Protein AF-0000000080771256 (afdb_homodimer)

Solvent-accessible surface area (backbone atoms only — not comparable to full-atom values): 21136 Å² total; per-residue (Å²): 134,49,62,46,34,50,66,91,40,78,40,60,48,43,39,36,41,32,33,48,65,22,15,65,62,26,20,52,73,72,71,45,79,82,66,96,58,87,42,50,40,61,33,51,50,56,6,55,29,49,67,88,51,63,39,52,75,60,88,91,49,95,39,37,25,50,29,58,20,55,29,39,30,28,55,49,47,44,63,61,40,51,48,94,56,26,68,79,22,43,43,22,39,33,38,29,33,56,30,31,26,46,62,54,33,53,53,19,29,74,69,30,36,48,43,29,75,17,39,18,29,45,40,18,35,30,43,33,63,18,42,53,35,88,79,50,91,54,73,51,70,40,38,34,38,34,23,52,71,82,38,83,46,32,64,38,52,44,64,56,36,75,60,43,70,31,49,47,47,15,51,45,11,55,49,26,42,42,45,54,31,21,33,37,39,58,25,33,44,42,55,63,44,77,64,51,71,71,41,39,39,41,36,34,30,65,99,73,46,62,40,54,42,40,28,85,134,48,62,45,33,50,66,93,40,78,39,60,49,44,39,35,41,34,34,49,66,23,16,66,62,25,20,52,73,74,70,46,78,83,64,95,56,89,42,49,40,62,33,49,50,55,6,56,30,50,66,90,50,61,38,52,73,59,89,90,50,94,39,38,24,50,27,58,22,55,29,40,32,28,56,47,49,44,64,60,40,52,48,93,56,27,66,78,22,43,43,21,39,32,40,28,32,54,30,31,27,47,62,53,33,51,52,19,28,75,68,30,35,47,43,29,76,18,39,20,30,44,40,18,35,29,43,34,62,18,41,52,35,87,79,48,92,53,72,51,70,40,37,34,39,35,22,52,70,82,38,83,45,32,64,37,52,44,66,57,36,75,59,43,70,33,47,47,47,16,52,44,11,55,50,26,42,43,44,54,29,21,34,35,40,56,24,30,45,41,57,64,44,73,63,51,73,71,40,38,38,42,36,34,31,66,97,75,45,66,39,53,40,41,28,86

Secondary structure (DSSP, 8-state):
--EEEETTEEEE---EEEEES-BHHHHHHTTPPPPSS-EEEEE-GGGEE-TTS-B---TT-S-EEE-EEEEEEESS-BSS--HHHHGGGEEEEEEEEE-EEHHHHHHHHHHT--SHHHH-STT-EEEPPBEEGGG-S-GGG-EEEEEETTEEEEEEEGGGBSS-HHHHHHHHHHHT-B-TT-EEE----S--EE--TT-EEEEEETTTEEEEEEB-/--EEEETTEEEE---EEEEES-BHHHHHHTTPPPPSS-EEEEE-GGGEE-TTS-B---TT-S-EEE-EEEEEEESS-BSS--HHHHGGGEEEEEEEEE-EEHHHHHHHHHHT--SHHHH-STT-EEEPPBEEGGG-S-GGG-EEEEEETTEEEEEEEGGGBSS-HHHHHHHHHHHT-B-TT-EEE----S--EE--TT-EEEEEETTTEEEEEEB-

Organism: Chromobacterium violaceum (strain ATCC 12472 / DSM 30191 / JCM 1249 / CCUG 213 / NBRC 12614 / NCIMB 9131 / NCTC 9757 / MK) (NCBI:txid243365)

Structure (mmCIF, N/CA/C/O backbone):
data_AF-0000000080771256-model_v1
#
loop_
_entity.id
_entity.type
_entity.pdbx_description
1 polymer 'Probable isomerase'
#
loop_
_atom_site.group_PDB
_atom_site.id
_atom_site.type_symbol
_atom_site.label_atom_id
_atom_site.label_alt_id
_atom_site.label_comp_id
_atom_site.label_asym_id
_atom_site.label_entity_id
_atom_site.label_seq_id
_atom_site.pdbx_PDB_ins_code
_atom_site.Cartn_x
_atom_site.Cartn_y
_atom_site.Cartn_z
_atom_site.occupancy
_atom_site.B_iso_or_equiv
_atom_site.auth_seq_id
_atom_site.auth_comp_id
_atom_site.auth_asym_id
_atom_site.auth_atom_id
_atom_site.pdbx_PDB_model_num
ATOM 1 N N . MET A 1 1 ? -3.262 -8.406 14.297 1 70.94 1 MET A N 1
ATOM 2 C CA . MET A 1 1 ? -2.117 -8.297 13.398 1 70.94 1 MET A CA 1
ATOM 3 C C . MET A 1 1 ? -2.18 -9.352 12.305 1 70.94 1 MET A C 1
ATOM 5 O O . MET A 1 1 ? -2.533 -10.508 12.57 1 70.94 1 MET A O 1
ATOM 9 N N . SER A 1 2 ? -1.916 -8.875 11.047 1 90 2 SER A N 1
ATOM 10 C CA . SER A 1 2 ? -2.037 -9.789 9.914 1 90 2 SER A CA 1
ATOM 11 C C . SER A 1 2 ? -0.807 -10.68 9.781 1 90 2 SER A C 1
ATOM 13 O O . SER A 1 2 ? 0.325 -10.203 9.898 1 90 2 SER A O 1
ATOM 15 N N . SER A 1 3 ? -1.001 -12.039 9.695 1 96.94 3 SER A N 1
ATOM 16 C CA . SER A 1 3 ? 0.098 -13 9.633 1 96.94 3 SER A CA 1
ATOM 17 C C . SER A 1 3 ? -0.161 -14.07 8.578 1 96.94 3 SER A C 1
ATOM 19 O O . SER A 1 3 ? -1.291 -14.227 8.117 1 96.94 3 SER A O 1
ATOM 21 N N . VAL A 1 4 ? 0.867 -14.734 8.219 1 98.06 4 VAL A N 1
ATOM 22 C CA . VAL A 1 4 ? 0.814 -15.93 7.379 1 98.06 4 VAL A CA 1
ATOM 23 C C . VAL A 1 4 ? 1.522 -17.078 8.078 1 98.06 4 VAL A C 1
ATOM 25 O O . VAL A 1 4 ? 2.279 -16.875 9.031 1 98.06 4 VAL A O 1
ATOM 28 N N . LYS A 1 5 ? 1.229 -18.281 7.586 1 98 5 LYS A N 1
ATOM 29 C CA . LYS A 1 5 ? 1.868 -19.453 8.172 1 98 5 LYS A CA 1
ATOM 30 C C . LYS A 1 5 ? 3.016 -19.953 7.297 1 98 5 LYS A C 1
ATOM 32 O O . LYS A 1 5 ? 2.824 -20.234 6.113 1 98 5 LYS A O 1
ATOM 37 N N . LEU A 1 6 ? 4.156 -20.016 7.809 1 98.19 6 LEU A N 1
ATOM 38 C CA . LEU A 1 6 ? 5.289 -20.75 7.254 1 98.19 6 LEU A CA 1
ATOM 39 C C . LEU A 1 6 ? 5.469 -22.078 7.965 1 98.19 6 LEU A C 1
ATOM 41 O O . LEU A 1 6 ? 6.027 -22.141 9.062 1 98.19 6 LEU A O 1
ATOM 45 N N . GLY A 1 7 ? 5.047 -23.109 7.297 1 94.88 7 GLY A N 1
ATOM 46 C CA . GLY A 1 7 ? 4.879 -24.328 8.062 1 94.88 7 GLY A CA 1
ATOM 47 C C . GLY A 1 7 ? 3.941 -24.172 9.242 1 94.88 7 GLY A C 1
ATOM 48 O O . GLY A 1 7 ? 2.781 -23.797 9.078 1 94.88 7 GLY A O 1
ATOM 49 N N . LEU A 1 8 ? 4.477 -24.359 10.414 1 93 8 LEU A N 1
ATOM 50 C CA . LEU A 1 8 ? 3.65 -24.281 11.609 1 93 8 LEU A CA 1
ATOM 51 C C . LEU A 1 8 ? 3.832 -22.938 12.312 1 93 8 LEU A C 1
ATOM 53 O O . LEU A 1 8 ? 3.182 -22.656 13.32 1 93 8 LEU A O 1
ATOM 57 N N . HIS A 1 9 ? 4.625 -22.078 11.703 1 96.44 9 HIS A N 1
ATOM 58 C CA . HIS A 1 9 ? 4.969 -20.812 12.367 1 96.44 9 HIS A CA 1
ATOM 59 C C . HIS A 1 9 ? 4.184 -19.656 11.781 1 96.44 9 HIS A C 1
ATOM 61 O O . HIS A 1 9 ? 4.125 -19.484 10.562 1 96.44 9 HIS A O 1
ATOM 67 N N . ALA A 1 10 ? 3.58 -18.938 12.656 1 97.44 10 ALA A N 1
ATOM 68 C CA . ALA A 1 10 ? 2.922 -17.703 12.234 1 97.44 10 ALA A CA 1
ATOM 69 C C . ALA A 1 10 ? 3.936 -16.578 12.055 1 97.44 10 ALA A C 1
ATOM 71 O O . ALA A 1 10 ? 4.746 -16.312 12.945 1 97.44 10 ALA A O 1
ATOM 72 N N . ILE A 1 11 ? 3.947 -15.984 10.898 1 97.75 11 ILE A N 1
ATOM 73 C CA . ILE A 1 11 ? 4.848 -14.875 10.594 1 97.75 11 ILE A CA 1
ATOM 74 C C . ILE A 1 11 ? 4.039 -13.594 10.391 1 97.75 11 ILE A C 1
ATOM 76 O O . ILE A 1 11 ? 3.139 -13.547 9.547 1 97.75 11 ILE A O 1
ATOM 80 N N . ARG A 1 12 ? 4.387 -12.57 11.148 1 96.56 12 ARG A N 1
ATOM 81 C CA . ARG A 1 12 ? 3.73 -11.281 10.953 1 96.56 12 ARG A CA 1
ATOM 82 C C . ARG A 1 12 ? 4.121 -10.664 9.609 1 96.56 12 ARG A C 1
ATOM 84 O O . ARG A 1 12 ? 5.305 -10.625 9.266 1 96.56 12 ARG A O 1
ATOM 91 N N . VAL A 1 13 ? 3.137 -10.148 8.922 1 98.12 13 VAL A N 1
ATOM 92 C CA . VAL A 1 13 ? 3.383 -9.594 7.594 1 98.12 13 VAL A CA 1
ATOM 93 C C . VAL A 1 13 ? 3.619 -8.086 7.699 1 98.12 13 VAL A C 1
ATOM 95 O O . VAL A 1 13 ? 2.902 -7.391 8.422 1 98.12 13 VAL A O 1
ATOM 98 N N . GLY A 1 14 ? 4.641 -7.605 7.008 1 96.44 14 GLY A N 1
ATOM 99 C CA . GLY A 1 14 ? 4.961 -6.188 6.988 1 96.44 14 GLY A CA 1
ATOM 100 C C . GLY A 1 14 ? 4.301 -5.441 5.844 1 96.44 14 GLY A C 1
ATOM 101 O O . GLY A 1 14 ? 3.57 -4.473 6.066 1 96.44 14 GLY A O 1
ATOM 102 N N . ASN A 1 15 ? 4.641 -5.816 4.66 1 98.56 15 ASN A N 1
ATOM 103 C CA . ASN A 1 15 ? 4.062 -5.262 3.439 1 98.56 15 ASN A CA 1
ATOM 104 C C . ASN A 1 15 ? 3.646 -6.363 2.469 1 98.56 15 ASN A C 1
ATOM 106 O O . ASN A 1 15 ? 4.16 -7.484 2.535 1 98.56 15 ASN A O 1
ATOM 110 N N . ILE A 1 16 ? 2.664 -6.031 1.672 1 98.94 16 ILE A N 1
ATOM 111 C CA . ILE A 1 16 ? 2.295 -6.883 0.545 1 98.94 16 ILE A CA 1
ATOM 112 C C . ILE A 1 16 ? 2.592 -6.156 -0.766 1 98.94 16 ILE A C 1
ATOM 114 O O . ILE A 1 16 ? 1.805 -5.32 -1.214 1 98.94 16 ILE A O 1
ATOM 118 N N . PHE A 1 17 ? 3.729 -6.48 -1.38 1 98.94 17 PHE A N 1
ATOM 119 C CA . PHE A 1 17 ? 4.086 -5.984 -2.703 1 98.94 17 PHE A CA 1
ATOM 120 C C . PHE A 1 17 ? 3.5 -6.879 -3.791 1 98.94 17 PHE A C 1
ATOM 122 O O . PHE A 1 17 ? 3.574 -8.102 -3.701 1 98.94 17 PHE A O 1
ATOM 129 N N . CYS A 1 18 ? 2.957 -6.242 -4.797 1 98.94 18 CYS A N 1
ATOM 130 C CA . CYS A 1 18 ? 2.389 -6.977 -5.918 1 98.94 18 CYS A CA 1
ATOM 131 C C . CYS A 1 18 ? 2.969 -6.488 -7.242 1 98.94 18 CYS A C 1
ATOM 133 O O . CYS A 1 18 ? 3.145 -5.285 -7.441 1 98.94 18 CYS A O 1
ATOM 135 N N . ILE A 1 19 ? 3.252 -7.441 -8.086 1 98.88 19 ILE A N 1
ATOM 136 C CA . ILE A 1 19 ? 3.803 -7.125 -9.398 1 98.88 19 ILE A CA 1
ATOM 137 C C . ILE A 1 19 ? 2.727 -7.309 -10.469 1 98.88 19 ILE A C 1
ATOM 139 O O . ILE A 1 19 ? 2.17 -8.398 -10.617 1 98.88 19 ILE A O 1
ATOM 143 N N . GLY A 1 20 ? 2.479 -6.215 -11.203 1 98 20 GLY A N 1
ATOM 144 C CA . GLY A 1 20 ? 1.519 -6.273 -12.297 1 98 20 GLY A CA 1
ATOM 145 C C . GLY A 1 20 ? 2.148 -6.645 -13.625 1 98 20 GLY A C 1
ATOM 146 O O . GLY A 1 20 ? 3.322 -6.352 -13.867 1 98 20 GLY A O 1
ATOM 147 N N . ARG A 1 21 ? 1.366 -7.34 -14.445 1 97.12 21 ARG A N 1
ATOM 148 C CA . ARG A 1 21 ? 1.688 -7.574 -15.844 1 97.12 21 ARG A CA 1
ATOM 149 C C . ARG A 1 21 ? 3.021 -8.305 -15.992 1 97.12 21 ARG A C 1
ATOM 151 O O . ARG A 1 21 ? 3.859 -7.918 -16.812 1 97.12 21 ARG A O 1
ATOM 158 N N . ASN A 1 22 ? 3.188 -9.328 -15.18 1 98.44 22 ASN A N 1
ATOM 159 C CA . ASN A 1 22 ? 4.492 -9.984 -15.164 1 98.44 22 ASN A CA 1
ATOM 160 C C . ASN A 1 22 ? 4.5 -11.242 -16.016 1 98.44 22 ASN A C 1
ATOM 162 O O . ASN A 1 22 ? 5.418 -12.055 -15.93 1 98.44 22 ASN A O 1
ATOM 166 N N . TYR A 1 23 ? 3.467 -11.562 -16.75 1 97.88 23 TYR A N 1
ATOM 167 C CA . TYR A 1 23 ? 3.375 -12.602 -17.766 1 97.88 23 TYR A CA 1
ATOM 168 C C . TYR A 1 23 ? 2.908 -12.031 -19.094 1 97.88 23 TYR A C 1
ATOM 170 O O . TYR A 1 23 ? 1.862 -11.383 -19.172 1 97.88 23 TYR A O 1
ATOM 178 N N . ALA A 1 24 ? 3.631 -12.352 -20.141 1 94.44 24 ALA A N 1
ATOM 179 C CA . ALA A 1 24 ? 3.361 -11.773 -21.453 1 94.44 24 ALA A CA 1
ATOM 180 C C . ALA A 1 24 ? 1.953 -12.117 -21.922 1 94.44 24 ALA A C 1
ATOM 182 O O . ALA A 1 24 ? 1.237 -11.258 -22.438 1 94.44 24 ALA A O 1
ATOM 183 N N . ALA A 1 25 ? 1.624 -13.305 -21.734 1 91.81 25 ALA A N 1
ATOM 184 C CA . ALA A 1 25 ? 0.319 -13.758 -22.203 1 91.81 25 ALA A CA 1
ATOM 185 C C . ALA A 1 25 ? -0.81 -13.039 -21.469 1 91.81 25 ALA A C 1
ATOM 187 O O . ALA A 1 25 ? -1.823 -12.688 -22.062 1 91.81 25 ALA A O 1
ATOM 188 N N . HIS A 1 26 ? -0.682 -12.82 -20.188 1 92.19 26 HIS A N 1
ATOM 189 C CA . HIS A 1 26 ? -1.676 -12.094 -19.406 1 92.19 26 HIS A CA 1
ATOM 190 C C . HIS A 1 26 ? -1.763 -10.633 -19.859 1 92.19 26 HIS A C 1
ATOM 192 O O . HIS A 1 26 ? -2.859 -10.086 -19.984 1 92.19 26 HIS A O 1
ATOM 198 N N . ALA A 1 27 ? -0.576 -10.062 -20.047 1 91.12 27 ALA A N 1
ATOM 199 C CA . ALA A 1 27 ? -0.57 -8.688 -20.531 1 91.12 27 ALA A CA 1
ATOM 200 C C . ALA A 1 27 ? -1.311 -8.57 -21.859 1 91.12 27 ALA A C 1
ATOM 202 O O . ALA A 1 27 ? -2.129 -7.668 -22.047 1 91.12 27 ALA A O 1
ATOM 203 N N . ALA A 1 28 ? -1.086 -9.484 -22.734 1 90.88 28 ALA A N 1
ATOM 204 C CA . ALA A 1 28 ? -1.729 -9.5 -24.047 1 90.88 28 ALA A CA 1
ATOM 205 C C . ALA A 1 28 ? -3.23 -9.727 -23.906 1 90.88 28 ALA A C 1
ATOM 207 O O . ALA A 1 28 ? -4.023 -9.094 -24.609 1 90.88 28 ALA A O 1
ATOM 208 N N . GLU A 1 29 ? -3.611 -10.578 -23.047 1 92.06 29 GLU A N 1
ATOM 209 C CA . GLU A 1 29 ? -5.008 -10.93 -22.797 1 92.06 29 GLU A CA 1
ATOM 210 C C . GLU A 1 29 ? -5.844 -9.703 -22.469 1 92.06 29 GLU A C 1
ATOM 212 O O . GLU A 1 29 ? -7.012 -9.617 -22.859 1 92.06 29 GLU A O 1
ATOM 217 N N . LEU A 1 30 ? -5.277 -8.75 -21.812 1 90.19 30 LEU A N 1
ATOM 218 C CA . LEU A 1 30 ? -6.004 -7.559 -21.375 1 90.19 30 LEU A CA 1
ATOM 219 C C . LEU A 1 30 ? -5.621 -6.352 -22.234 1 90.19 30 LEU A C 1
ATOM 221 O O . LEU A 1 30 ? -6.016 -5.223 -21.922 1 90.19 30 LEU A O 1
ATOM 225 N N . GLY A 1 31 ? -4.746 -6.578 -23.188 1 90.31 31 GLY A N 1
ATOM 226 C CA . GLY A 1 31 ? -4.387 -5.512 -24.109 1 90.31 31 GLY A CA 1
ATOM 227 C C . GLY A 1 31 ? -3.361 -4.547 -23.547 1 90.31 31 GLY A C 1
ATOM 228 O O . GLY A 1 31 ? -3.359 -3.363 -23.875 1 90.31 31 GLY A O 1
ATOM 229 N N . ASN A 1 32 ? -2.607 -5.008 -22.641 1 91.19 32 ASN A N 1
ATOM 230 C CA . ASN A 1 32 ? -1.579 -4.176 -22.031 1 91.19 32 ASN A CA 1
ATOM 231 C C . ASN A 1 32 ? -0.214 -4.402 -22.672 1 91.19 32 ASN A C 1
ATOM 233 O O . ASN A 1 32 ? 0.038 -5.465 -23.234 1 91.19 32 ASN A O 1
ATOM 237 N N . LYS A 1 33 ? 0.649 -3.426 -22.641 1 87.5 33 LYS A N 1
ATOM 238 C CA . LYS A 1 33 ? 2.035 -3.545 -23.078 1 87.5 33 LYS A CA 1
ATOM 239 C C . LYS A 1 33 ? 2.914 -4.137 -21.969 1 87.5 33 LYS A C 1
ATOM 241 O O . LYS A 1 33 ? 2.582 -4.043 -20.797 1 87.5 33 LYS A O 1
ATOM 246 N N . VAL A 1 34 ? 4.035 -4.672 -22.406 1 87.75 34 VAL A N 1
ATOM 247 C CA . VAL A 1 34 ? 5.066 -5.121 -21.469 1 87.75 34 VAL A CA 1
ATOM 248 C C . VAL A 1 34 ? 5.84 -3.92 -20.938 1 87.75 34 VAL A C 1
ATOM 250 O O . VAL A 1 34 ? 6.254 -3.049 -21.703 1 87.75 34 VAL A O 1
ATOM 253 N N . GLU A 1 35 ? 6.031 -3.941 -19.656 1 91.06 35 GLU A N 1
ATOM 254 C CA . GLU A 1 35 ? 6.703 -2.812 -19.016 1 91.06 35 GLU A CA 1
ATOM 255 C C . GLU A 1 35 ? 8.219 -2.986 -19.031 1 91.06 35 GLU A C 1
ATOM 257 O O . GLU A 1 35 ? 8.719 -4.113 -19.062 1 91.06 35 GLU A O 1
ATOM 262 N N . ASP A 1 36 ? 8.906 -1.86 -18.953 1 94.38 36 ASP A N 1
ATOM 263 C CA . ASP A 1 36 ? 10.367 -1.89 -18.953 1 94.38 36 ASP A CA 1
ATOM 264 C C . ASP A 1 36 ? 10.914 -2.193 -17.562 1 94.38 36 ASP A C 1
ATOM 266 O O . ASP A 1 36 ? 12.078 -2.557 -17.406 1 94.38 36 ASP A O 1
ATOM 270 N N . GLU A 1 37 ? 10.117 -2.006 -16.578 1 97.75 37 GLU A N 1
ATOM 271 C CA . GLU A 1 37 ? 10.414 -2.318 -15.188 1 97.75 37 GLU A CA 1
ATOM 272 C C . GLU A 1 37 ? 9.18 -2.867 -14.469 1 97.75 37 GLU A C 1
ATOM 274 O O . GLU A 1 37 ? 8.055 -2.721 -14.961 1 97.75 37 GLU A O 1
ATOM 279 N N . PRO A 1 38 ? 9.367 -3.559 -13.352 1 98.5 38 PRO A N 1
ATOM 280 C CA . PRO A 1 38 ? 8.211 -4.094 -12.633 1 98.5 38 PRO A CA 1
ATOM 281 C C . PRO A 1 38 ? 7.184 -3.021 -12.289 1 98.5 38 PRO A C 1
ATOM 283 O O . PRO A 1 38 ? 7.539 -1.958 -11.773 1 98.5 38 PRO A O 1
ATOM 286 N N . LEU A 1 39 ? 5.926 -3.287 -12.641 1 98.5 39 LEU A N 1
ATOM 287 C CA . LEU A 1 39 ? 4.801 -2.463 -12.211 1 98.5 39 LEU A CA 1
ATOM 288 C C . LEU A 1 39 ? 4.355 -2.844 -10.805 1 98.5 39 LEU A C 1
ATOM 290 O O . LEU A 1 39 ? 3.791 -3.92 -10.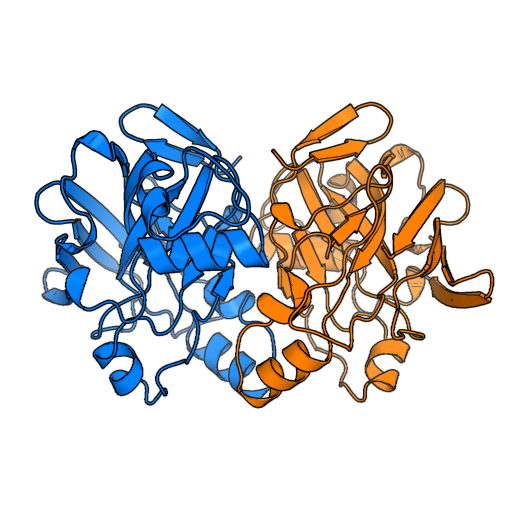594 1 98.5 39 LEU A O 1
ATOM 294 N N . VAL A 1 40 ? 4.582 -1.968 -9.828 1 98.88 40 VAL A N 1
ATOM 295 C CA . VAL A 1 40 ? 4.41 -2.33 -8.422 1 98.88 40 VAL A CA 1
ATOM 296 C C . VAL A 1 40 ? 3.184 -1.623 -7.848 1 98.88 40 VAL A C 1
ATOM 298 O O . VAL A 1 40 ? 2.994 -0.424 -8.062 1 98.88 40 VAL A O 1
ATOM 301 N N . PHE A 1 41 ? 2.355 -2.326 -7.172 1 98.94 41 PHE A N 1
ATOM 302 C CA . PHE A 1 41 ? 1.326 -1.763 -6.305 1 98.94 41 PHE A CA 1
ATOM 303 C C . PHE A 1 41 ? 1.286 -2.492 -4.969 1 98.94 41 PHE A C 1
ATOM 305 O O . PHE A 1 41 ? 1.972 -3.5 -4.785 1 98.94 41 PHE A O 1
ATOM 312 N N . LEU A 1 42 ? 0.499 -1.957 -4.02 1 98.94 42 LEU A N 1
ATOM 313 C CA . LEU A 1 42 ? 0.443 -2.518 -2.674 1 98.94 42 LEU A CA 1
ATOM 314 C C . LEU A 1 42 ? -0.98 -2.928 -2.312 1 98.94 42 LEU A C 1
ATOM 316 O O . LEU A 1 42 ? -1.944 -2.363 -2.834 1 98.94 42 LEU A O 1
ATOM 320 N N . LYS A 1 43 ? -1.081 -3.898 -1.499 1 98.94 43 LYS A N 1
ATOM 321 C CA . LYS A 1 43 ? -2.285 -4.195 -0.726 1 98.94 43 LYS A CA 1
ATOM 322 C C . LYS A 1 43 ? -2.041 -4 0.768 1 98.94 43 LYS A C 1
ATOM 324 O O . LYS A 1 43 ? -0.952 -4.289 1.268 1 98.94 43 LYS A O 1
ATOM 329 N N . PRO A 1 44 ? -3.051 -3.439 1.448 1 98.81 44 PRO A N 1
ATOM 330 C CA . PRO A 1 44 ? -2.863 -3.408 2.9 1 98.81 44 PRO A CA 1
ATOM 331 C C . PRO A 1 44 ? -2.846 -4.805 3.523 1 98.81 44 PRO A C 1
ATOM 333 O O . PRO A 1 44 ? -3.455 -5.73 2.986 1 98.81 44 PRO A O 1
ATOM 336 N N . THR A 1 45 ? -2.162 -4.941 4.664 1 98.44 45 THR A N 1
ATOM 337 C CA . THR A 1 45 ? -2.055 -6.246 5.309 1 98.44 45 THR A CA 1
ATOM 338 C C . THR A 1 45 ? -3.42 -6.723 5.797 1 98.44 45 THR A C 1
ATOM 340 O O . THR A 1 45 ? -3.637 -7.922 5.977 1 98.44 45 THR A O 1
ATOM 343 N N . SER A 1 46 ? -4.316 -5.801 5.945 1 98.06 46 SER A N 1
ATOM 344 C CA . SER A 1 46 ? -5.668 -6.148 6.367 1 98.06 46 SER A CA 1
ATOM 345 C C . SER A 1 46 ? -6.414 -6.898 5.27 1 98.06 46 SER A C 1
ATOM 347 O O . SER A 1 46 ? -7.48 -7.473 5.512 1 98.06 46 SER A O 1
ATOM 349 N N . ALA A 1 47 ? -5.891 -6.934 4.059 1 98.62 47 ALA A N 1
ATOM 350 C CA . ALA A 1 47 ? -6.512 -7.637 2.939 1 98.62 47 ALA A CA 1
ATOM 351 C C . ALA A 1 47 ? -6.203 -9.125 2.988 1 98.62 47 ALA A C 1
ATOM 353 O O . ALA A 1 47 ? -6.809 -9.922 2.262 1 98.62 47 ALA A O 1
ATOM 354 N N . LEU A 1 48 ? -5.281 -9.555 3.814 1 98.69 48 LEU A N 1
ATOM 355 C CA . LEU A 1 48 ? -4.848 -10.945 3.875 1 98.69 48 LEU A CA 1
ATOM 356 C C . LEU A 1 48 ? -6.004 -11.859 4.254 1 98.69 48 LEU A C 1
ATOM 358 O O . LEU A 1 48 ? -6.797 -11.531 5.141 1 98.69 48 LEU A O 1
ATOM 362 N N . LEU A 1 49 ? -6.094 -12.93 3.576 1 98.56 49 LEU A N 1
ATOM 363 C CA . LEU A 1 49 ? -7.109 -13.945 3.838 1 98.56 49 LEU A CA 1
ATOM 364 C C . LEU A 1 49 ? -6.52 -15.344 3.715 1 98.56 49 LEU A C 1
ATOM 366 O O . LEU A 1 49 ? -6.027 -15.719 2.65 1 98.56 49 LEU A O 1
ATOM 370 N N . ASP A 1 50 ? -6.504 -16.078 4.809 1 97.25 50 ASP A N 1
ATOM 371 C CA . ASP A 1 50 ? -6.066 -17.469 4.73 1 97.25 50 ASP A CA 1
ATOM 372 C C . ASP A 1 50 ? -7.25 -18.406 4.496 1 97.25 50 ASP A C 1
ATOM 374 O O . ASP A 1 50 ? -8.375 -17.953 4.273 1 97.25 50 ASP A O 1
ATOM 378 N N . GLU A 1 51 ? -7.035 -19.672 4.562 1 96.75 51 GLU A N 1
ATOM 379 C CA . GLU A 1 51 ? -8.031 -20.656 4.152 1 96.75 51 GLU A CA 1
ATOM 380 C C . GLU A 1 51 ? -9.102 -20.844 5.223 1 96.75 51 GLU A C 1
ATOM 382 O O . GLU A 1 51 ? -10.078 -21.578 5.012 1 96.75 51 GLU A O 1
ATOM 387 N N . SER A 1 52 ? -8.938 -20.234 6.336 1 96.12 52 SER A N 1
ATOM 388 C CA . SER A 1 52 ? -9.867 -20.438 7.441 1 96.12 52 SER A CA 1
ATOM 389 C C . SER A 1 52 ? -11.156 -19.641 7.238 1 96.12 52 SER A C 1
ATOM 391 O O . SER A 1 52 ? -12.148 -19.875 7.934 1 96.12 52 SER A O 1
ATOM 393 N N . SER A 1 53 ? -11.227 -18.672 6.344 1 97.31 53 SER A N 1
ATOM 394 C CA . SER A 1 53 ? -12.398 -17.859 6.074 1 97.31 53 SER A CA 1
ATOM 395 C C . SER A 1 53 ? -12.719 -17.812 4.586 1 97.31 53 SER A C 1
ATOM 397 O O . SER A 1 53 ? -11.82 -17.938 3.748 1 97.31 53 SER A O 1
ATOM 399 N N . PRO A 1 54 ? -13.961 -17.656 4.238 1 98.62 54 PRO A N 1
ATOM 400 C CA . PRO A 1 54 ? -14.32 -17.547 2.822 1 98.62 54 PRO A CA 1
ATOM 401 C C . PRO A 1 54 ? -14 -16.172 2.236 1 98.62 54 PRO A C 1
ATOM 403 O O . PRO A 1 54 ? -13.773 -15.219 2.982 1 98.62 54 PRO A O 1
ATOM 406 N N . ILE A 1 55 ? -13.93 -16.109 0.938 1 98.81 55 ILE A N 1
ATOM 407 C CA . ILE A 1 55 ? -13.828 -14.836 0.235 1 98.81 55 ILE A CA 1
ATOM 408 C C . ILE A 1 55 ? -15.188 -14.125 0.261 1 98.81 55 ILE A C 1
ATOM 410 O O . ILE A 1 55 ? -16.203 -14.719 -0.085 1 98.81 55 ILE A O 1
ATOM 414 N N . ARG A 1 56 ? -15.227 -12.93 0.718 1 98.31 56 ARG A N 1
ATOM 415 C CA . ARG A 1 56 ? -16.391 -12.062 0.617 1 98.31 56 ARG A CA 1
ATOM 416 C C . ARG A 1 56 ? -16.172 -10.945 -0.394 1 98.31 56 ARG A C 1
ATOM 418 O O . ARG A 1 56 ? -15.203 -10.18 -0.274 1 98.31 56 ARG A O 1
ATOM 425 N N . LEU A 1 57 ? -17.016 -10.867 -1.348 1 98.5 57 LEU A N 1
ATOM 426 C CA . LEU A 1 57 ? -16.859 -9.875 -2.406 1 98.5 57 LEU A CA 1
ATOM 427 C C . LEU A 1 57 ? -17.281 -8.5 -1.922 1 98.5 57 LEU A C 1
ATOM 429 O O . LEU A 1 57 ? -18.266 -8.367 -1.179 1 98.5 57 LEU A O 1
ATOM 433 N N . PRO A 1 58 ? -16.594 -7.484 -2.295 1 98.25 58 PRO A N 1
ATOM 434 C CA . PRO A 1 58 ? -17 -6.141 -1.874 1 98.25 58 PRO A CA 1
ATOM 435 C C . PRO A 1 58 ? -18.328 -5.707 -2.469 1 98.25 58 PRO A C 1
ATOM 437 O O . PRO A 1 58 ? -18.625 -5.992 -3.635 1 98.25 58 PRO A O 1
ATOM 440 N N . GLU A 1 59 ? -19.031 -4.883 -1.749 1 96.75 59 GLU A N 1
ATOM 441 C CA . GLU A 1 59 ? -20.375 -4.484 -2.139 1 96.75 59 GLU A CA 1
ATOM 442 C C . GLU A 1 59 ? -20.344 -3.535 -3.334 1 96.75 59 GLU A C 1
ATOM 444 O O . GLU A 1 59 ? -21.297 -3.498 -4.125 1 96.75 59 GLU A O 1
ATOM 449 N N . TYR A 1 60 ? -19.312 -2.854 -3.488 1 97.69 60 TYR A N 1
ATOM 450 C CA . TYR A 1 60 ? -19.281 -1.792 -4.488 1 97.69 60 TYR A CA 1
ATOM 451 C C . TYR A 1 60 ? -18.875 -2.342 -5.852 1 97.69 60 TYR A C 1
ATOM 453 O O . TYR A 1 60 ? -18.859 -1.609 -6.844 1 97.69 60 TYR A O 1
ATOM 461 N N . SER A 1 61 ? -18.562 -3.619 -5.934 1 98.19 61 SER A N 1
ATOM 462 C CA . SER A 1 61 ? -18.094 -4.191 -7.195 1 98.19 61 SER A CA 1
ATOM 463 C C . SER A 1 61 ? -18.938 -5.398 -7.594 1 98.19 61 SER A C 1
ATOM 465 O O . SER A 1 61 ? -19.25 -6.246 -6.754 1 98.19 61 SER A O 1
ATOM 467 N N . GLY A 1 62 ? -19.281 -5.508 -8.875 1 97.12 62 GLY A N 1
ATOM 468 C CA . GLY A 1 62 ? -19.906 -6.688 -9.453 1 97.12 62 GLY A CA 1
ATOM 469 C C . GLY A 1 62 ? -18.984 -7.438 -10.398 1 97.12 62 GLY A C 1
ATOM 470 O O . GLY A 1 62 ? -19.438 -8.297 -11.164 1 97.12 62 GLY A O 1
ATOM 471 N N . ASP A 1 63 ? -17.719 -7.102 -10.375 1 98.56 63 ASP A N 1
ATOM 472 C CA . ASP A 1 63 ? -16.766 -7.605 -11.367 1 98.56 63 ASP A CA 1
ATOM 473 C C . ASP A 1 63 ? -15.414 -7.914 -10.734 1 98.56 63 ASP A C 1
ATOM 475 O O . ASP A 1 63 ? -14.391 -7.367 -11.156 1 98.56 63 ASP A O 1
ATOM 479 N N . VAL A 1 64 ? -15.406 -8.867 -9.734 1 98.88 64 VAL A N 1
ATOM 480 C CA . VAL A 1 64 ? -14.156 -9.25 -9.086 1 98.88 64 VAL A CA 1
ATOM 481 C C . VAL A 1 64 ? -13.539 -10.445 -9.805 1 98.88 64 VAL A C 1
ATOM 483 O O . VAL A 1 64 ? -14.227 -11.438 -10.07 1 98.88 64 VAL A O 1
ATOM 486 N N . HIS A 1 65 ? -12.273 -10.344 -10.156 1 98.94 65 HIS A N 1
ATOM 487 C CA . HIS A 1 65 ? -11.547 -11.383 -10.867 1 98.94 65 HIS A CA 1
ATOM 488 C C . HIS A 1 65 ? -10.492 -12.023 -9.977 1 98.94 65 HIS A C 1
ATOM 490 O O . HIS A 1 65 ? -9.891 -11.352 -9.141 1 98.94 65 HIS A O 1
ATOM 496 N N . HIS A 1 66 ? -10.273 -13.336 -10.242 1 98.88 66 HIS A N 1
ATOM 497 C CA . HIS A 1 66 ? -9.141 -14.023 -9.641 1 98.88 66 HIS A CA 1
ATOM 498 C C . HIS A 1 66 ? -7.859 -13.773 -10.438 1 98.88 66 HIS A C 1
ATOM 500 O O . HIS A 1 66 ? -7.898 -13.664 -11.664 1 98.88 66 HIS A O 1
ATOM 506 N N . GLU A 1 67 ? -6.781 -13.68 -9.812 1 98.88 67 GLU A N 1
ATOM 507 C CA . GLU A 1 67 ? -5.422 -13.711 -10.344 1 98.88 67 GLU A CA 1
ATOM 508 C C . GLU A 1 67 ? -4.535 -14.641 -9.523 1 98.88 67 GLU A C 1
ATOM 510 O O . GLU A 1 67 ? -4.016 -14.242 -8.477 1 98.88 67 GLU A O 1
ATOM 515 N N . CYS A 1 68 ? -4.359 -15.836 -9.984 1 98.94 68 CYS A N 1
ATOM 516 C CA . CYS A 1 68 ? -3.551 -16.812 -9.281 1 98.94 68 CYS A CA 1
ATOM 517 C C . CYS A 1 68 ? -2.064 -16.516 -9.438 1 98.94 68 CYS A C 1
ATOM 519 O O . CYS A 1 68 ? -1.587 -16.281 -10.547 1 98.94 68 CYS A O 1
ATOM 521 N N . GLU A 1 69 ? -1.362 -16.484 -8.312 1 98.94 69 GLU A N 1
ATOM 522 C CA . GLU A 1 69 ? 0.034 -16.062 -8.375 1 98.94 69 GLU A CA 1
ATOM 523 C C . GLU A 1 69 ? 0.906 -16.906 -7.441 1 98.94 69 GLU A C 1
ATOM 525 O O . GLU A 1 69 ? 0.448 -17.344 -6.387 1 98.94 69 GLU A O 1
ATOM 530 N N . LEU A 1 70 ? 2.186 -17.109 -7.832 1 98.94 70 LEU A N 1
ATOM 531 C CA . LEU A 1 70 ? 3.223 -17.484 -6.879 1 98.94 70 LEU A CA 1
ATOM 532 C C . LEU A 1 70 ? 3.467 -16.359 -5.871 1 98.94 70 LEU A C 1
ATOM 534 O O . LEU A 1 70 ? 3.551 -15.195 -6.25 1 98.94 70 LEU A O 1
ATOM 538 N N . VAL A 1 71 ? 3.531 -16.734 -4.582 1 98.94 71 VAL A N 1
ATOM 539 C CA . VAL A 1 71 ? 3.777 -15.766 -3.521 1 98.94 71 VAL A CA 1
ATOM 540 C C . VAL A 1 71 ? 5.074 -16.109 -2.795 1 98.94 71 VAL A C 1
ATOM 542 O O . VAL A 1 71 ? 5.328 -17.281 -2.494 1 98.94 71 VAL A O 1
ATOM 545 N N . ALA A 1 72 ? 5.883 -15.133 -2.549 1 98.94 72 ALA A N 1
ATOM 546 C CA . ALA A 1 72 ? 7.121 -15.32 -1.792 1 98.94 72 ALA A CA 1
ATOM 547 C C . ALA A 1 72 ? 7.086 -14.531 -0.485 1 98.94 72 ALA A C 1
ATOM 549 O O . ALA A 1 72 ? 6.582 -13.406 -0.444 1 98.94 72 ALA A O 1
ATOM 550 N N . LEU A 1 73 ? 7.633 -15.117 0.535 1 98.94 73 LEU A N 1
ATOM 551 C CA . LEU A 1 73 ? 7.82 -14.477 1.834 1 98.94 73 LEU A CA 1
ATOM 552 C C . LEU A 1 73 ? 9.281 -14.109 2.057 1 98.94 73 LEU A C 1
ATOM 554 O O . LEU A 1 73 ? 10.156 -14.977 1.995 1 98.94 73 LEU A O 1
ATOM 558 N N . ILE A 1 74 ? 9.539 -12.875 2.332 1 98.94 74 ILE A N 1
ATOM 559 C CA . ILE A 1 74 ? 10.883 -12.414 2.65 1 98.94 74 ILE A CA 1
ATOM 560 C C . ILE A 1 74 ? 11.211 -12.75 4.105 1 98.94 74 ILE A C 1
ATOM 562 O O . ILE A 1 74 ? 10.461 -12.391 5.016 1 98.94 74 ILE A O 1
ATOM 566 N N . GLY A 1 75 ? 12.305 -13.391 4.305 1 98.5 75 GLY A N 1
ATOM 567 C CA . GLY A 1 75 ? 12.742 -13.75 5.645 1 98.5 75 GL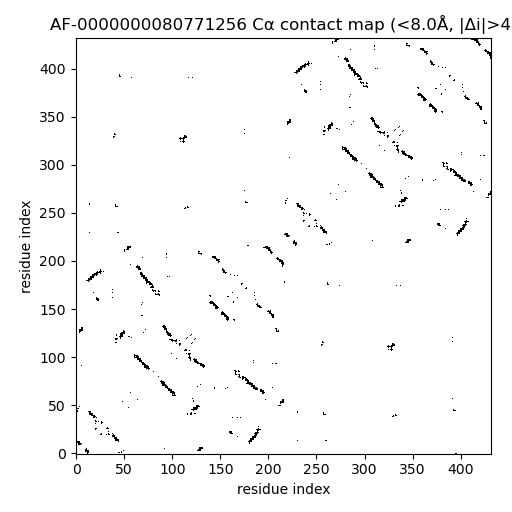Y A CA 1
ATOM 568 C C . GLY A 1 75 ? 13.859 -12.875 6.168 1 98.5 75 GLY A C 1
ATOM 569 O O . GLY A 1 75 ? 14.055 -12.766 7.379 1 98.5 75 GLY A O 1
ATOM 570 N N . LYS A 1 76 ? 14.617 -12.406 5.281 1 97.94 76 LYS A N 1
ATOM 571 C CA . LYS A 1 76 ? 15.688 -11.469 5.598 1 97.94 76 LYS A CA 1
ATOM 572 C C . LYS A 1 76 ? 15.562 -10.188 4.77 1 97.94 76 LYS A C 1
ATOM 574 O O . LYS A 1 76 ? 15.758 -10.203 3.555 1 97.94 76 LYS A O 1
ATOM 579 N N . GLY A 1 77 ? 15.289 -9.086 5.449 1 97.94 77 GLY A N 1
ATOM 580 C CA . GLY A 1 77 ? 15.172 -7.809 4.766 1 97.94 77 GLY A CA 1
ATOM 581 C C . GLY A 1 77 ? 16.484 -7.309 4.195 1 97.94 77 GLY A C 1
ATOM 582 O O . GLY A 1 77 ? 17.516 -7.984 4.301 1 97.94 77 GLY A O 1
ATOM 583 N N . GLY A 1 78 ? 16.359 -6.156 3.516 1 97.94 78 GLY A N 1
ATOM 584 C CA . GLY A 1 78 ? 17.562 -5.559 2.969 1 97.94 78 GLY A CA 1
ATOM 585 C C . GLY A 1 78 ? 17.281 -4.465 1.955 1 97.94 78 GLY A C 1
ATOM 586 O O . GLY A 1 78 ? 16.156 -4.336 1.471 1 97.94 78 GLY A O 1
ATOM 587 N N . ASP A 1 79 ? 18.328 -3.662 1.762 1 97.94 79 ASP A N 1
ATOM 588 C CA . ASP A 1 79 ? 18.328 -2.627 0.732 1 97.94 79 ASP A CA 1
ATOM 589 C C . ASP A 1 79 ? 19.328 -2.969 -0.381 1 97.94 79 ASP A C 1
ATOM 591 O O . ASP A 1 79 ? 20.391 -3.531 -0.122 1 97.94 79 ASP A O 1
ATOM 595 N N . ASP A 1 80 ? 18.938 -2.67 -1.593 1 98.25 80 ASP A N 1
ATOM 596 C CA . ASP A 1 80 ? 19.828 -2.789 -2.746 1 98.25 80 ASP A CA 1
ATOM 597 C C . ASP A 1 80 ? 20.391 -4.203 -2.863 1 98.25 80 ASP A C 1
ATOM 599 O O . ASP A 1 80 ? 21.609 -4.383 -2.996 1 98.25 80 ASP A O 1
ATOM 603 N N . ILE A 1 81 ? 19.562 -5.156 -2.717 1 98.81 81 ILE A N 1
ATOM 604 C CA . ILE A 1 81 ? 19.922 -6.559 -2.854 1 98.81 81 ILE A CA 1
ATOM 605 C C . ILE A 1 81 ? 20.203 -6.883 -4.32 1 98.81 81 ILE A C 1
ATOM 607 O O . ILE A 1 81 ? 19.328 -6.73 -5.172 1 98.81 81 ILE A O 1
ATOM 611 N N . PRO A 1 82 ? 21.359 -7.309 -4.676 1 98.69 82 PRO A N 1
ATOM 612 C CA . PRO A 1 82 ? 21.594 -7.699 -6.07 1 98.69 82 PRO A CA 1
ATOM 613 C C . PRO A 1 82 ? 20.828 -8.961 -6.461 1 98.69 82 PRO A C 1
ATOM 615 O O . PRO A 1 82 ? 20.578 -9.82 -5.617 1 98.69 82 PRO A O 1
ATOM 618 N N . PRO A 1 83 ? 20.5 -9.102 -7.715 1 98.5 83 PRO A N 1
ATOM 619 C CA . PRO A 1 83 ? 19.703 -10.258 -8.148 1 98.5 83 PRO A CA 1
ATOM 620 C C . PRO A 1 83 ? 20.344 -11.586 -7.754 1 98.5 83 PRO A C 1
ATOM 622 O O . PRO A 1 83 ? 19.641 -12.531 -7.391 1 98.5 83 PRO A O 1
ATOM 625 N N . GLU A 1 84 ? 21.641 -11.711 -7.734 1 98.38 84 GLU A N 1
ATOM 626 C CA . GLU A 1 84 ? 22.344 -12.977 -7.504 1 98.38 84 GLU A CA 1
ATOM 627 C C . GLU A 1 84 ? 22.203 -13.422 -6.051 1 98.38 84 GLU A C 1
ATOM 629 O O . GLU A 1 84 ? 22.453 -14.586 -5.727 1 98.38 84 GLU A O 1
ATOM 634 N N . LYS A 1 85 ? 21.828 -12.508 -5.164 1 98.62 85 LYS A N 1
ATOM 635 C CA . LYS A 1 85 ? 21.688 -12.82 -3.746 1 98.62 85 LYS A CA 1
ATOM 636 C C . LYS A 1 85 ? 20.219 -12.797 -3.314 1 98.62 85 LYS A C 1
ATOM 638 O O . LYS A 1 85 ? 19.906 -13.07 -2.156 1 98.62 85 LYS A O 1
ATOM 643 N N . ALA A 1 86 ? 19.375 -12.492 -4.254 1 98.81 86 ALA A N 1
ATOM 644 C CA . ALA A 1 86 ? 17.984 -12.172 -3.945 1 98.81 86 ALA A CA 1
ATOM 645 C C . ALA A 1 86 ? 17.281 -13.359 -3.309 1 98.81 86 ALA A C 1
ATOM 647 O O . ALA A 1 86 ? 16.594 -13.211 -2.289 1 98.81 86 ALA A O 1
ATOM 648 N N . LEU A 1 87 ? 17.484 -14.523 -3.832 1 98.75 87 LEU A N 1
ATOM 649 C CA . LEU A 1 87 ? 16.734 -15.695 -3.391 1 98.75 87 LEU A CA 1
ATOM 650 C C . LEU A 1 87 ? 17.172 -16.125 -1.995 1 98.75 87 LEU A C 1
ATOM 652 O O . LEU A 1 87 ? 16.453 -16.844 -1.299 1 98.75 87 LEU A O 1
ATOM 656 N N . ASP A 1 88 ? 18.375 -15.688 -1.528 1 98.5 88 ASP A N 1
ATOM 657 C CA . ASP A 1 88 ? 18.859 -15.961 -0.175 1 98.5 88 ASP A CA 1
ATOM 658 C C . ASP A 1 88 ? 17.984 -15.258 0.864 1 98.5 88 ASP A C 1
ATOM 660 O O . ASP A 1 88 ? 18.047 -15.578 2.053 1 98.5 88 ASP A O 1
ATOM 664 N N . HIS A 1 89 ? 17.203 -14.367 0.414 1 98.88 89 HIS A N 1
ATOM 665 C CA . HIS A 1 89 ? 16.391 -13.562 1.33 1 98.88 89 HIS A CA 1
ATOM 666 C C . HIS A 1 89 ? 15 -14.141 1.487 1 98.88 89 HIS A C 1
ATOM 668 O O . HIS A 1 89 ? 14.211 -13.664 2.309 1 98.88 89 HIS A O 1
ATOM 674 N N . VAL A 1 90 ? 14.648 -15.148 0.778 1 98.94 90 VAL A N 1
ATOM 675 C CA . VAL A 1 90 ? 13.305 -15.711 0.778 1 98.94 90 VAL A CA 1
ATOM 676 C C . VAL A 1 90 ? 13.188 -16.781 1.862 1 98.94 90 VAL A C 1
ATOM 678 O O . VAL A 1 90 ? 14.039 -17.672 1.958 1 98.94 90 VAL A O 1
ATOM 681 N N . ALA A 1 91 ? 12.156 -16.688 2.65 1 98.88 91 ALA A N 1
ATOM 682 C CA . ALA A 1 91 ? 11.922 -17.656 3.721 1 98.88 91 ALA A CA 1
ATOM 683 C C . ALA A 1 91 ? 11 -18.766 3.256 1 98.88 91 ALA A C 1
ATOM 685 O O . ALA A 1 91 ? 11.078 -19.891 3.752 1 98.88 91 ALA A O 1
ATOM 686 N N . GLY A 1 92 ? 10.094 -18.422 2.322 1 98.88 92 GLY A N 1
ATOM 687 C CA . GLY A 1 92 ? 9.133 -19.422 1.904 1 98.88 92 GLY A CA 1
ATOM 688 C C . GLY A 1 92 ? 8.359 -19.031 0.661 1 98.88 92 GLY A C 1
ATOM 689 O O . GLY A 1 92 ? 8.445 -17.891 0.206 1 98.88 92 GLY A O 1
ATOM 690 N N . TYR A 1 93 ? 7.648 -20.031 0.096 1 98.94 93 TYR A N 1
ATOM 691 C CA . TYR A 1 93 ? 6.824 -19.875 -1.098 1 98.94 93 TYR A CA 1
ATOM 692 C C . TYR A 1 93 ? 5.418 -20.406 -0.866 1 98.94 93 TYR A C 1
ATOM 694 O O . TYR A 1 93 ? 5.23 -21.359 -0.109 1 98.94 93 TYR A O 1
ATOM 702 N N . GLY A 1 94 ? 4.496 -19.844 -1.476 1 98.88 94 GLY A N 1
ATOM 703 C CA . GLY A 1 94 ? 3.119 -20.312 -1.496 1 98.88 94 GLY A CA 1
ATOM 704 C C . GLY A 1 94 ? 2.361 -19.875 -2.736 1 98.88 94 GLY A C 1
ATOM 705 O O . GLY A 1 94 ? 2.965 -19.438 -3.717 1 98.88 94 GLY A O 1
ATOM 706 N N . ILE A 1 95 ? 1.13 -20.156 -2.766 1 98.94 95 ILE A N 1
ATOM 707 C CA . ILE A 1 95 ? 0.235 -19.781 -3.855 1 98.94 95 ILE A CA 1
ATOM 708 C C . ILE A 1 95 ? -0.905 -18.922 -3.312 1 98.94 95 ILE A C 1
ATOM 710 O O . ILE A 1 95 ? -1.326 -19.078 -2.166 1 98.94 95 ILE A O 1
ATOM 714 N N . GLY A 1 96 ? -1.287 -17.938 -4.082 1 98.88 96 GLY A N 1
ATOM 715 C CA . GLY A 1 96 ? -2.305 -17.016 -3.609 1 98.88 96 GLY A CA 1
ATOM 716 C C . GLY A 1 96 ? -3.156 -16.438 -4.723 1 98.88 96 GLY A C 1
ATOM 717 O O . GLY A 1 96 ? -3.016 -16.844 -5.883 1 98.88 96 GLY A O 1
ATOM 718 N N . LEU A 1 97 ? -4.156 -15.641 -4.34 1 98.94 97 LEU A N 1
ATOM 719 C CA . LEU A 1 97 ? -5.008 -14.883 -5.258 1 98.94 97 LEU A CA 1
ATOM 720 C C . LEU A 1 97 ? -4.863 -13.383 -5.027 1 98.94 97 LEU A C 1
ATOM 722 O O . LEU A 1 97 ? -5.094 -12.898 -3.92 1 98.94 97 LEU A O 1
ATOM 726 N N . ASP A 1 98 ? -4.395 -12.688 -6.043 1 98.94 98 ASP A N 1
ATOM 727 C CA . ASP A 1 98 ? -4.539 -11.234 -6.121 1 98.94 98 ASP A CA 1
ATOM 728 C C . ASP A 1 98 ? -5.906 -10.852 -6.688 1 98.94 98 ASP A C 1
ATOM 730 O O . ASP A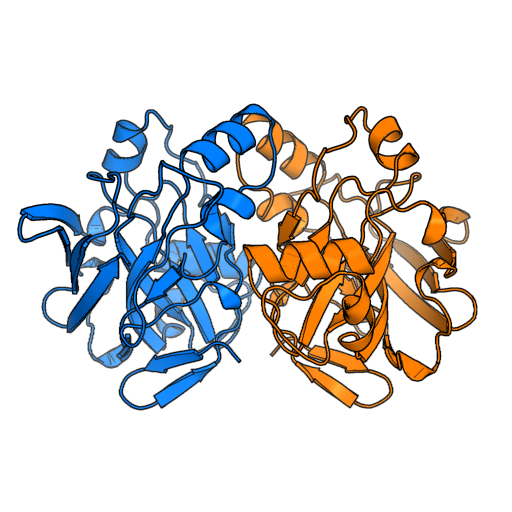 1 98 ? -6.035 -10.594 -7.887 1 98.94 98 ASP A O 1
ATOM 734 N N . LEU A 1 99 ? -6.914 -10.727 -5.781 1 98.94 99 LEU A N 1
ATOM 735 C CA . LEU A 1 99 ? -8.258 -10.414 -6.246 1 98.94 99 LEU A CA 1
ATOM 736 C C . LEU A 1 99 ? -8.359 -8.961 -6.691 1 98.94 99 LEU A C 1
ATOM 738 O O . LEU A 1 99 ? -7.773 -8.07 -6.062 1 98.94 99 LEU A O 1
ATOM 742 N N . THR A 1 100 ? -9.102 -8.758 -7.777 1 98.88 100 THR A N 1
ATOM 743 C CA . THR A 1 100 ? -9.18 -7.438 -8.391 1 98.88 100 THR A CA 1
ATOM 744 C C . THR A 1 100 ? -10.633 -7.074 -8.703 1 98.88 100 THR A C 1
ATOM 746 O O . THR A 1 100 ? -11.32 -7.805 -9.422 1 98.88 100 THR A O 1
ATOM 749 N N . ALA A 1 101 ? -11.109 -6.004 -8.125 1 98.88 101 ALA A N 1
ATOM 750 C CA . ALA A 1 101 ? -12.344 -5.398 -8.609 1 98.88 101 ALA A CA 1
ATOM 751 C C . ALA A 1 101 ? -12.117 -4.664 -9.93 1 98.88 101 ALA A C 1
ATOM 753 O O . ALA A 1 101 ? -11.734 -3.494 -9.93 1 98.88 101 ALA A O 1
ATOM 754 N N . ARG A 1 102 ? -12.469 -5.301 -11.023 1 98.69 102 ARG A N 1
ATOM 755 C CA . ARG A 1 102 ? -12.062 -4.84 -12.344 1 98.69 102 ARG A CA 1
ATOM 756 C C . ARG A 1 102 ? -12.797 -3.557 -12.727 1 98.69 102 ARG A C 1
ATOM 758 O O . ARG A 1 102 ? -12.242 -2.701 -13.422 1 98.69 102 ARG A O 1
ATOM 765 N N . ASP A 1 103 ? -14.031 -3.434 -12.367 1 98.69 103 ASP A N 1
ATOM 766 C CA . ASP A 1 103 ? -14.781 -2.213 -12.641 1 98.69 103 ASP A CA 1
ATOM 767 C C . ASP A 1 103 ? -14.156 -1.012 -11.938 1 98.69 103 ASP A C 1
ATOM 769 O O . ASP A 1 103 ? -13.938 0.032 -12.555 1 98.69 103 ASP A O 1
ATOM 773 N N . ALA A 1 104 ? -13.828 -1.157 -10.68 1 98.69 104 ALA A N 1
ATOM 774 C CA . ALA A 1 104 ? -13.148 -0.104 -9.93 1 98.69 104 ALA A CA 1
ATOM 775 C C . ALA A 1 104 ? -11.773 0.181 -10.516 1 98.69 104 ALA A C 1
ATOM 777 O O . ALA A 1 104 ? -11.336 1.333 -10.555 1 98.69 104 ALA A O 1
ATOM 778 N N . GLN A 1 105 ? -11.102 -0.865 -10.922 1 98.69 105 GLN A N 1
ATOM 779 C CA . GLN A 1 105 ? -9.781 -0.678 -11.516 1 98.69 105 GLN A CA 1
ATOM 780 C C . GLN A 1 105 ? -9.875 0.102 -12.82 1 98.69 105 GLN A C 1
ATOM 782 O O . GLN A 1 105 ? -9.07 1.002 -13.07 1 98.69 105 GLN A O 1
ATOM 787 N N . ALA A 1 106 ? -10.797 -0.296 -13.648 1 98.31 106 ALA A N 1
ATOM 788 C CA . ALA A 1 106 ? -10.992 0.402 -14.914 1 98.31 106 ALA A CA 1
ATOM 789 C C . ALA A 1 106 ? -11.258 1.888 -14.688 1 98.31 106 ALA A C 1
ATOM 791 O O . ALA A 1 106 ? -10.711 2.738 -15.391 1 98.31 106 ALA A O 1
ATOM 792 N N . GLU A 1 107 ? -12.102 2.172 -13.734 1 98.19 107 GLU A N 1
ATOM 793 C CA . GLU A 1 107 ? -12.391 3.564 -13.398 1 98.19 107 GLU A CA 1
ATOM 794 C C . GLU A 1 107 ? -11.133 4.289 -12.914 1 98.19 107 GLU A C 1
ATOM 796 O O . GLU A 1 107 ? -10.875 5.422 -13.32 1 98.19 107 GLU A O 1
ATOM 801 N N . ALA A 1 108 ? -10.359 3.66 -12.039 1 98.5 108 ALA A N 1
ATOM 802 C CA . ALA A 1 108 ? -9.117 4.242 -11.531 1 98.5 108 ALA A CA 1
ATOM 803 C C . ALA A 1 108 ? -8.148 4.535 -12.672 1 98.5 108 ALA A C 1
ATOM 805 O O . ALA A 1 108 ? -7.543 5.609 -12.727 1 98.5 108 ALA A O 1
ATOM 806 N N . LYS A 1 109 ? -8.008 3.562 -13.57 1 98.12 109 LYS A N 1
ATOM 807 C CA . LYS A 1 109 ? -7.121 3.73 -14.719 1 98.12 109 LYS A CA 1
ATOM 808 C C . LYS A 1 109 ? -7.551 4.918 -15.57 1 98.12 109 LYS A C 1
ATOM 810 O O . LYS A 1 109 ? -6.723 5.75 -15.953 1 98.12 109 LYS A O 1
ATOM 815 N N . ARG A 1 110 ? -8.812 4.969 -15.82 1 97.94 110 ARG A N 1
ATOM 816 C CA . ARG A 1 110 ? -9.359 6.027 -16.656 1 97.94 110 ARG A CA 1
ATOM 817 C C . ARG A 1 110 ? -9.109 7.402 -16.047 1 97.94 110 ARG A C 1
ATOM 819 O O . ARG A 1 110 ? -8.828 8.367 -16.766 1 97.94 110 ARG A O 1
ATOM 826 N N . LYS A 1 111 ? -9.148 7.504 -14.773 1 97.5 111 LYS A N 1
ATOM 827 C CA . LYS A 1 111 ? -9.047 8.781 -14.07 1 97.5 111 LYS A CA 1
ATOM 828 C C . LYS A 1 111 ? -7.609 9.055 -13.633 1 97.5 111 LYS A C 1
ATOM 830 O O . LYS A 1 111 ? -7.332 10.094 -13.023 1 97.5 111 LYS A O 1
ATOM 835 N N . GLY A 1 112 ? -6.672 8.078 -13.914 1 98 112 GLY A N 1
ATOM 836 C CA . GLY A 1 112 ? -5.305 8.219 -13.438 1 98 112 GLY A CA 1
ATOM 837 C C . GLY A 1 112 ? -5.188 8.172 -11.93 1 98 112 GLY A C 1
ATOM 838 O O . GLY A 1 112 ? -4.387 8.898 -11.336 1 98 112 GLY A O 1
ATOM 839 N N . GLN A 1 113 ? -6.004 7.418 -11.25 1 98.44 113 GLN A N 1
ATOM 840 C CA . GLN A 1 113 ? -6.062 7.332 -9.797 1 98.44 113 GLN A CA 1
ATOM 841 C C . GLN A 1 113 ? -5.379 6.066 -9.297 1 98.44 113 GLN A C 1
ATOM 843 O O . GLN A 1 113 ? -5.082 5.16 -10.078 1 98.44 113 GLN A O 1
ATOM 848 N N . PRO A 1 114 ? -5.062 5.996 -7.977 1 98.62 114 PRO A N 1
ATOM 849 C CA . PRO A 1 114 ? -4.465 4.785 -7.41 1 98.62 114 PRO A CA 1
ATOM 850 C C . PRO A 1 114 ? -5.395 3.578 -7.484 1 98.62 114 PRO A C 1
ATOM 852 O O . PRO A 1 114 ? -6.617 3.736 -7.488 1 98.62 114 PRO A O 1
ATOM 855 N N . TRP A 1 115 ? -4.816 2.4 -7.457 1 98.88 115 TRP A N 1
ATOM 856 C CA . TRP A 1 115 ? -5.566 1.157 -7.625 1 98.88 115 TRP A CA 1
ATOM 857 C C . TRP A 1 115 ? -6.016 0.606 -6.277 1 98.88 115 TRP A C 1
ATOM 859 O O . TRP A 1 115 ? -6.637 -0.457 -6.211 1 98.88 115 TRP A O 1
ATOM 869 N N . THR A 1 116 ? -5.781 1.29 -5.207 1 98.88 116 THR A N 1
ATOM 870 C CA . THR A 1 116 ? -5.969 0.739 -3.869 1 98.88 116 THR A CA 1
ATOM 871 C C . THR A 1 116 ? -7.391 0.217 -3.691 1 98.88 116 THR A C 1
ATOM 873 O O . THR A 1 116 ? -7.594 -0.876 -3.16 1 98.88 116 THR A O 1
ATOM 876 N N . LYS A 1 117 ? -8.383 0.922 -4.145 1 98.75 117 LYS A N 1
ATOM 877 C CA . LYS A 1 117 ? -9.773 0.484 -3.98 1 98.75 117 LYS A CA 1
ATOM 878 C C . LYS A 1 117 ? -10.031 -0.811 -4.746 1 98.75 117 LYS A C 1
ATOM 880 O O . LYS A 1 117 ? -10.773 -1.677 -4.277 1 98.75 117 LYS A O 1
ATOM 885 N N . ALA A 1 118 ? -9.438 -0.944 -5.84 1 98.88 118 ALA A N 1
ATOM 886 C CA . ALA A 1 118 ? -9.656 -2.09 -6.719 1 98.88 118 ALA A CA 1
ATOM 887 C C . ALA A 1 118 ? -8.906 -3.318 -6.215 1 98.88 118 ALA A C 1
ATOM 889 O O . ALA A 1 118 ? -9.328 -4.453 -6.449 1 98.88 118 ALA A O 1
ATOM 890 N N . LYS A 1 119 ? -7.781 -3.117 -5.543 1 98.94 119 LYS A N 1
ATOM 891 C CA . LYS A 1 119 ? -6.836 -4.203 -5.293 1 98.94 119 LYS A CA 1
ATOM 892 C C . LYS A 1 119 ? -6.727 -4.504 -3.801 1 98.94 119 LYS A C 1
ATOM 894 O O . LYS A 1 119 ? -6.23 -5.562 -3.412 1 98.94 119 LYS A O 1
ATOM 899 N N . GLY A 1 120 ? -7.188 -3.564 -2.943 1 98.88 120 GLY A N 1
ATOM 900 C CA . GLY A 1 120 ? -6.824 -3.65 -1.538 1 98.88 120 GLY A CA 1
ATOM 901 C C . GLY A 1 120 ? -8.008 -3.916 -0.629 1 98.88 120 GLY A C 1
ATOM 902 O O . GLY A 1 120 ? -7.906 -3.77 0.591 1 98.88 120 GLY A O 1
ATOM 903 N N . PHE A 1 121 ? -9.203 -4.258 -1.134 1 98.75 121 PHE A N 1
ATOM 904 C CA . PHE A 1 121 ? -10.367 -4.484 -0.294 1 98.75 121 PHE A CA 1
ATOM 905 C C . PHE A 1 121 ? -10.156 -5.695 0.609 1 98.75 121 PHE A C 1
ATOM 907 O O . PHE A 1 121 ? -9.227 -6.477 0.402 1 98.75 121 PHE A O 1
ATOM 914 N N . ARG A 1 122 ? -10.961 -5.883 1.618 1 97.94 122 ARG A N 1
ATOM 915 C CA . ARG A 1 122 ? -10.836 -6.969 2.586 1 97.94 122 ARG A CA 1
ATOM 916 C C . ARG A 1 122 ? -10.914 -8.328 1.896 1 97.94 122 ARG A C 1
ATOM 918 O O . ARG A 1 122 ? -11.82 -8.578 1.101 1 97.94 122 ARG A O 1
ATOM 925 N N . GLY A 1 123 ? -9.852 -9.117 2.156 1 98.44 123 GLY A N 1
ATOM 926 C CA . GLY A 1 123 ? -9.82 -10.453 1.588 1 98.44 123 GLY A CA 1
ATOM 927 C C . GLY A 1 123 ? -9.227 -10.492 0.193 1 98.44 123 GLY A C 1
ATOM 928 O O . GLY A 1 123 ? -9.203 -11.547 -0.447 1 98.44 123 GLY A O 1
ATOM 929 N N . ALA A 1 124 ? -8.719 -9.406 -0.267 1 98.88 124 ALA A N 1
ATOM 930 C CA . ALA A 1 124 ? -8.273 -9.297 -1.654 1 98.88 124 ALA A CA 1
ATOM 931 C C . ALA A 1 124 ? -6.938 -10.016 -1.856 1 98.88 124 ALA A C 1
ATOM 933 O O . ALA A 1 124 ? -6.492 -10.195 -2.992 1 98.88 124 ALA A O 1
ATOM 934 N N . ALA A 1 125 ? -6.289 -10.43 -0.783 1 98.94 125 ALA A N 1
ATOM 935 C CA . ALA A 1 125 ? -5.004 -11.117 -0.855 1 98.94 125 ALA A CA 1
ATOM 936 C C . ALA A 1 125 ? -5.074 -12.477 -0.167 1 98.94 125 ALA A C 1
ATOM 938 O O . ALA A 1 125 ? -4.742 -12.602 1.013 1 98.94 125 ALA A O 1
ATOM 939 N N . CYS A 1 126 ? -5.402 -13.469 -0.933 1 98.94 126 CYS A N 1
ATOM 940 C CA . CYS A 1 126 ? -5.461 -14.82 -0.405 1 98.94 126 CYS A CA 1
ATOM 941 C C . CYS A 1 126 ? -4.09 -15.484 -0.454 1 98.94 126 CYS A C 1
ATOM 943 O O . CYS A 1 126 ? -3.396 -15.414 -1.472 1 98.94 126 CYS A O 1
ATOM 945 N N . VAL A 1 127 ? -3.719 -16.125 0.616 1 98.88 127 VAL A N 1
ATOM 946 C CA . VAL A 1 127 ? -2.4 -16.75 0.637 1 98.88 127 VAL A CA 1
ATOM 947 C C . VAL A 1 127 ? -2.492 -18.125 1.307 1 98.88 127 VAL A C 1
ATOM 949 O O . VAL A 1 127 ? -3.098 -18.266 2.373 1 98.88 127 VAL A O 1
ATOM 952 N N . SER A 1 128 ? -1.938 -19.094 0.761 1 98.88 128 SER A N 1
ATOM 953 C CA . SER A 1 128 ? -1.816 -20.438 1.34 1 98.88 128 SER A CA 1
ATOM 954 C C . SER A 1 128 ? -0.835 -20.438 2.508 1 98.88 128 SER A C 1
ATOM 956 O O . SER A 1 128 ? -0.128 -19.469 2.738 1 98.88 128 SER A O 1
ATOM 958 N N . THR A 1 129 ? -0.923 -21.594 3.219 1 98.56 129 THR A N 1
ATOM 959 C CA . THR A 1 129 ? 0.271 -21.844 4.016 1 98.56 129 THR A CA 1
ATOM 960 C C . THR A 1 129 ? 1.518 -21.859 3.133 1 98.56 129 THR A C 1
ATOM 962 O O . THR A 1 129 ? 1.494 -22.391 2.023 1 98.56 129 THR A O 1
ATOM 965 N N . LEU A 1 130 ? 2.586 -21.297 3.627 1 98.88 130 LEU A N 1
ATOM 966 C CA . LEU A 1 130 ? 3.822 -21.234 2.855 1 98.88 130 LEU A CA 1
ATOM 967 C C . LEU A 1 130 ? 4.738 -22.406 3.199 1 98.88 130 LEU A C 1
ATOM 969 O O . LEU A 1 130 ? 4.766 -22.859 4.348 1 98.88 130 LEU A O 1
ATOM 973 N N . VAL A 1 131 ? 5.457 -22.844 2.268 1 98.69 131 VAL A N 1
ATOM 974 C CA . VAL A 1 131 ? 6.453 -23.891 2.479 1 98.69 131 VAL A CA 1
ATOM 975 C C . VAL A 1 131 ? 7.84 -23.266 2.605 1 98.69 131 VAL A C 1
ATOM 977 O O . VAL A 1 131 ? 8.148 -22.281 1.929 1 98.69 131 VAL A O 1
ATOM 980 N N . PRO A 1 132 ? 8.68 -23.844 3.439 1 98.56 132 PRO A N 1
ATOM 981 C CA . PRO A 1 132 ? 10.023 -23.297 3.588 1 98.56 132 PRO A CA 1
ATOM 982 C C . PRO A 1 132 ? 10.797 -23.266 2.273 1 98.56 132 PRO A C 1
ATOM 984 O O . PRO A 1 132 ? 10.711 -24.188 1.476 1 98.56 132 PRO A O 1
ATOM 987 N N . ALA A 1 133 ? 11.555 -22.203 2.09 1 98.56 133 ALA A N 1
ATOM 988 C CA . ALA A 1 133 ? 12.32 -22.031 0.86 1 98.56 133 ALA A CA 1
ATOM 989 C C . ALA A 1 133 ? 13.297 -23.188 0.657 1 98.56 133 ALA A C 1
ATOM 991 O O . ALA A 1 133 ? 13.586 -23.562 -0.479 1 98.56 133 ALA A O 1
ATOM 992 N N . ALA A 1 134 ? 13.742 -23.734 1.686 1 97.12 134 ALA A N 1
ATOM 993 C CA . ALA A 1 134 ? 14.727 -24.812 1.632 1 97.12 134 ALA A CA 1
ATOM 994 C C . ALA A 1 134 ? 14.164 -26.031 0.9 1 97.12 134 ALA A C 1
ATOM 996 O O . ALA A 1 134 ? 14.922 -26.859 0.377 1 97.12 134 ALA A O 1
ATOM 997 N N . ARG A 1 135 ? 12.883 -26.141 0.784 1 96.31 135 ARG A N 1
ATOM 998 C CA . ARG A 1 135 ? 12.227 -27.297 0.156 1 96.31 135 ARG A CA 1
ATOM 999 C C . ARG A 1 135 ? 12.109 -27.094 -1.352 1 96.31 135 ARG A C 1
ATOM 1001 O O . ARG A 1 135 ? 11.719 -28.016 -2.074 1 96.31 135 ARG A O 1
ATOM 1008 N N . VAL A 1 136 ? 12.367 -25.938 -1.79 1 97.56 136 VAL A N 1
ATOM 1009 C CA . VAL A 1 136 ? 12.195 -25.594 -3.197 1 97.56 136 VAL A CA 1
ATOM 1010 C C . VAL A 1 136 ? 13.555 -25.375 -3.85 1 97.56 136 VAL A C 1
ATOM 1012 O O . VAL A 1 136 ? 14.273 -24.438 -3.488 1 97.56 136 VAL A O 1
ATOM 1015 N N . GLU A 1 137 ? 13.93 -26.156 -4.75 1 95.38 137 GLU A N 1
ATOM 1016 C CA . GLU A 1 137 ? 15.234 -26.062 -5.398 1 95.38 137 GLU A CA 1
ATOM 1017 C C . GLU A 1 137 ? 15.359 -24.797 -6.234 1 95.38 137 GLU A C 1
ATOM 1019 O O . GLU A 1 137 ? 16.359 -24.078 -6.137 1 95.38 137 GLU A O 1
ATOM 1024 N N . ASP A 1 138 ? 14.414 -24.578 -7.102 1 97.44 138 ASP A N 1
ATOM 1025 C CA . ASP A 1 138 ? 14.391 -23.406 -7.977 1 97.44 138 ASP A CA 1
ATOM 1026 C C . ASP A 1 138 ? 12.977 -22.859 -8.117 1 97.44 138 ASP A C 1
ATOM 1028 O O . ASP A 1 138 ? 12.141 -23.438 -8.82 1 97.44 138 ASP A O 1
ATOM 1032 N N . PRO A 1 139 ? 12.773 -21.719 -7.531 1 98.25 139 PRO A N 1
ATOM 1033 C CA . PRO A 1 139 ? 11.422 -21.172 -7.609 1 98.25 139 PRO A CA 1
ATOM 1034 C C . PRO A 1 139 ? 10.992 -20.859 -9.039 1 98.25 139 PRO A C 1
ATOM 1036 O O . PRO A 1 139 ? 9.797 -20.781 -9.328 1 98.25 139 PRO A O 1
ATOM 1039 N N . GLN A 1 140 ? 11.938 -20.656 -9.945 1 98.12 140 GLN A N 1
ATOM 1040 C CA . GLN A 1 140 ? 11.609 -20.312 -11.328 1 98.12 140 GLN A CA 1
ATOM 1041 C C . GLN A 1 140 ? 11.094 -21.516 -12.094 1 98.12 140 GLN A C 1
ATOM 1043 O O . GLN A 1 140 ? 10.648 -21.391 -13.234 1 98.12 140 GLN A O 1
ATOM 1048 N N . ARG A 1 141 ? 11.047 -22.641 -11.477 1 98.19 141 ARG A N 1
ATOM 1049 C CA . ARG A 1 141 ? 10.562 -23.859 -12.125 1 98.19 141 ARG A CA 1
ATOM 1050 C C . ARG A 1 141 ? 9.203 -24.266 -11.578 1 98.19 141 ARG A C 1
ATOM 1052 O O . ARG A 1 141 ? 8.609 -25.25 -12.047 1 98.19 141 ARG A O 1
ATOM 1059 N N . LEU A 1 142 ? 8.781 -23.547 -10.625 1 98.69 142 LEU A N 1
ATOM 1060 C CA . LEU A 1 142 ? 7.504 -23.891 -10.016 1 98.69 142 LEU A CA 1
ATOM 1061 C C . LEU A 1 142 ? 6.355 -23.672 -10.992 1 98.69 142 LEU A C 1
ATOM 1063 O O . LEU A 1 142 ? 6.352 -22.703 -11.75 1 98.69 142 LEU A O 1
ATOM 1067 N N . LYS A 1 143 ? 5.445 -24.594 -11.023 1 98.75 143 LYS A N 1
ATOM 1068 C CA . LYS A 1 143 ? 4.188 -24.5 -11.758 1 98.75 143 LYS A CA 1
ATOM 1069 C C . LYS A 1 143 ? 2.994 -24.453 -10.812 1 98.75 143 LYS A C 1
ATOM 1071 O O . LYS A 1 143 ? 3.07 -24.969 -9.688 1 98.75 143 LYS A O 1
ATOM 1076 N N . PHE A 1 144 ? 1.956 -23.797 -11.242 1 98.88 144 PHE A N 1
ATOM 1077 C CA . PHE A 1 144 ? 0.776 -23.703 -10.391 1 98.88 144 PHE A CA 1
ATOM 1078 C C . PHE A 1 144 ? -0.494 -23.641 -11.234 1 98.88 144 PHE A C 1
ATOM 1080 O O . PHE A 1 144 ? -0.432 -23.453 -12.445 1 98.88 144 PHE A O 1
ATOM 1087 N N . GLU A 1 145 ? -1.594 -23.859 -10.578 1 98.81 145 GLU A N 1
ATOM 1088 C CA . GLU A 1 145 ? -2.867 -23.828 -11.289 1 98.81 145 GLU A CA 1
ATOM 1089 C C . GLU A 1 145 ? -3.996 -23.359 -10.375 1 98.81 145 GLU A C 1
ATOM 1091 O O . GLU A 1 145 ? -3.883 -23.438 -9.148 1 98.81 145 GLU A O 1
ATOM 1096 N N . LEU A 1 146 ? -5.031 -22.891 -10.945 1 98.94 146 LEU A N 1
ATOM 1097 C CA . LEU A 1 146 ? -6.301 -22.547 -10.312 1 98.94 146 LEU A CA 1
ATOM 1098 C C . LEU A 1 146 ? -7.457 -23.266 -11.008 1 98.94 146 LEU A C 1
ATOM 1100 O O . LEU A 1 146 ? -7.578 -23.219 -12.234 1 98.94 146 LEU A O 1
ATOM 1104 N N . ARG A 1 147 ? -8.227 -23.938 -10.25 1 98.88 147 ARG A N 1
ATOM 1105 C CA . ARG A 1 147 ? -9.5 -24.484 -10.711 1 98.88 147 ARG A CA 1
ATOM 1106 C C . ARG A 1 147 ? -10.68 -23.797 -10.016 1 98.88 147 ARG A C 1
ATOM 1108 O O . ARG A 1 147 ? -10.656 -23.609 -8.797 1 98.88 147 ARG A O 1
ATOM 1115 N N . VAL A 1 148 ? -11.648 -23.438 -10.75 1 98.88 148 VAL A N 1
ATOM 1116 C CA . VAL A 1 148 ? -12.891 -22.891 -10.234 1 98.88 148 VAL A CA 1
ATOM 1117 C C . VAL A 1 148 ? -14.039 -23.859 -10.508 1 98.88 148 VAL A C 1
ATOM 1119 O O . VAL A 1 148 ? -14.336 -24.172 -11.664 1 98.88 148 VAL A O 1
ATOM 1122 N N . ASN A 1 149 ? -14.633 -24.344 -9.445 1 98.69 149 ASN A N 1
ATOM 1123 C CA . ASN A 1 149 ? -15.672 -25.359 -9.555 1 98.69 149 ASN A CA 1
ATOM 1124 C C . ASN A 1 149 ? -15.195 -26.578 -10.359 1 98.69 149 ASN A C 1
ATOM 1126 O O . ASN A 1 149 ? -15.891 -27.047 -11.25 1 98.69 149 ASN A O 1
ATOM 1130 N N . GLY A 1 150 ? -14.008 -26.875 -10.156 1 98.44 150 GLY A N 1
ATOM 1131 C CA . GLY A 1 150 ? -13.438 -28.062 -10.75 1 98.44 150 GLY A CA 1
ATOM 1132 C C . GLY A 1 150 ? -12.867 -27.828 -12.141 1 98.44 150 GLY A C 1
ATOM 1133 O O . GLY A 1 150 ? -12.188 -28.703 -12.688 1 98.44 150 GLY A O 1
ATOM 1134 N N . GLN A 1 151 ? -13.109 -26.688 -12.703 1 98.5 151 GLN A N 1
ATOM 1135 C CA . GLN A 1 151 ? -12.641 -26.375 -14.055 1 98.5 151 GLN A CA 1
ATOM 1136 C C . GLN A 1 151 ? -11.336 -25.594 -14.016 1 98.5 151 GLN A C 1
ATOM 1138 O O . GLN A 1 151 ? -11.219 -24.609 -13.289 1 98.5 151 GLN A O 1
ATOM 1143 N N . LEU A 1 152 ? -10.406 -26.047 -14.844 1 98.62 152 LEU A N 1
ATOM 1144 C CA . LEU A 1 152 ? -9.125 -25.344 -14.945 1 98.62 152 LEU A CA 1
ATOM 1145 C C . LEU A 1 152 ? -9.312 -23.953 -15.523 1 98.62 152 LEU A C 1
ATOM 1147 O O . LEU A 1 152 ? -9.891 -23.797 -16.609 1 98.62 152 LEU A O 1
ATOM 1151 N N . ARG A 1 153 ? -8.82 -22.938 -14.758 1 98.62 153 ARG A N 1
ATOM 1152 C CA . ARG A 1 153 ? -8.961 -21.547 -15.219 1 98.62 153 ARG A CA 1
ATOM 1153 C C . ARG A 1 153 ? -7.598 -20.953 -15.547 1 98.62 153 ARG A C 1
ATOM 1155 O O . ARG A 1 153 ? -7.477 -20.156 -16.484 1 98.62 153 ARG A O 1
ATOM 1162 N N . GLN A 1 154 ? -6.617 -21.25 -14.734 1 98.81 154 GLN A N 1
ATOM 1163 C CA . GLN A 1 154 ? -5.281 -20.703 -14.945 1 98.81 154 GLN A CA 1
ATOM 1164 C C . GLN A 1 154 ? -4.215 -21.781 -14.727 1 98.81 154 GLN A C 1
ATOM 1166 O O . GLN A 1 154 ? -4.328 -22.594 -13.812 1 98.81 154 GLN A O 1
ATOM 1171 N N . ARG A 1 155 ? -3.248 -21.719 -15.586 1 98.5 155 ARG A N 1
ATOM 1172 C CA . ARG A 1 155 ? -1.994 -22.453 -15.445 1 98.5 155 ARG A CA 1
ATOM 1173 C C . ARG A 1 155 ? -0.803 -21.5 -15.438 1 98.5 155 ARG A C 1
ATOM 1175 O O . ARG A 1 155 ? -0.669 -20.656 -16.328 1 98.5 155 ARG A O 1
ATOM 1182 N N . GLY A 1 156 ? -0.043 -21.688 -14.43 1 98.38 156 GLY A N 1
ATOM 1183 C CA . GLY A 1 156 ? 1.114 -20.812 -14.32 1 98.38 156 GLY A CA 1
ATOM 1184 C C . GLY A 1 156 ? 2.434 -21.562 -14.359 1 98.38 156 GLY A C 1
ATOM 1185 O O . GLY A 1 156 ? 2.523 -22.703 -13.891 1 98.38 156 GLY A O 1
ATOM 1186 N N . ASP A 1 157 ? 3.359 -20.922 -14.961 1 98.69 157 ASP A N 1
ATOM 1187 C CA . ASP A 1 157 ? 4.758 -21.344 -15.023 1 98.69 157 ASP A CA 1
ATOM 1188 C C . ASP A 1 157 ? 5.688 -20.188 -14.633 1 98.69 157 ASP A C 1
ATOM 1190 O O . ASP A 1 157 ? 5.848 -19.234 -15.391 1 98.69 157 ASP A O 1
ATOM 1194 N N . ALA A 1 158 ? 6.336 -20.359 -13.461 1 98.62 158 ALA A N 1
ATOM 1195 C CA . ALA A 1 158 ? 7.168 -19.266 -12.938 1 98.62 158 ALA A CA 1
ATOM 1196 C C . ALA A 1 158 ? 8.312 -18.953 -13.891 1 98.62 158 ALA A C 1
ATOM 1198 O O . ALA A 1 158 ? 8.891 -17.859 -13.844 1 98.62 158 ALA A O 1
ATOM 1199 N N . GLY A 1 159 ? 8.68 -19.859 -14.711 1 98.44 159 GLY A N 1
ATOM 1200 C CA . GLY A 1 159 ? 9.727 -19.656 -15.695 1 98.44 159 GLY A CA 1
ATOM 1201 C C . GLY A 1 159 ? 9.336 -18.688 -16.797 1 98.44 159 GLY A C 1
ATOM 1202 O O . GLY A 1 159 ? 10.188 -18.203 -17.547 1 98.44 159 GLY A O 1
ATOM 1203 N N . LEU A 1 160 ? 8.086 -18.344 -16.922 1 98.19 160 LEU A N 1
ATOM 1204 C CA . LEU A 1 160 ? 7.59 -17.484 -17.984 1 98.19 160 LEU A CA 1
ATOM 1205 C C . LEU A 1 160 ? 7.445 -16.047 -17.484 1 98.19 160 LEU A C 1
ATOM 1207 O O . LEU A 1 160 ? 6.953 -15.18 -18.203 1 98.19 160 LEU A O 1
ATOM 1211 N N . MET A 1 161 ? 7.848 -15.789 -16.25 1 98.5 161 MET A N 1
ATOM 1212 C CA . MET A 1 161 ? 7.805 -14.422 -15.734 1 98.5 161 MET A CA 1
ATOM 1213 C C . MET A 1 161 ? 8.68 -13.5 -16.578 1 98.5 161 MET A C 1
ATOM 1215 O O . MET A 1 161 ? 9.789 -13.875 -16.969 1 98.5 161 MET A O 1
ATOM 1219 N N . LEU A 1 162 ? 8.203 -12.312 -16.875 1 98.44 162 LEU A N 1
ATOM 1220 C CA . LEU A 1 162 ? 8.984 -11.297 -17.578 1 98.44 162 LEU A CA 1
ATOM 1221 C C . LEU A 1 162 ? 10.125 -10.789 -16.703 1 98.44 162 LEU A C 1
ATOM 1223 O O . LEU A 1 162 ? 11.227 -10.531 -17.188 1 98.44 162 LEU A O 1
ATOM 1227 N N . PHE A 1 163 ? 9.836 -10.57 -15.438 1 98.75 163 PHE A N 1
ATOM 1228 C CA . PHE A 1 163 ? 10.797 -10.289 -14.375 1 98.75 163 PHE A CA 1
ATOM 1229 C C . PHE A 1 163 ? 10.812 -11.414 -13.352 1 98.75 163 PHE A C 1
ATOM 1231 O O . PHE A 1 163 ? 9.82 -11.664 -12.672 1 98.75 163 PHE A O 1
ATOM 1238 N N . THR A 1 164 ? 11.922 -12.055 -13.219 1 98.75 164 THR A N 1
ATOM 1239 C CA . THR A 1 164 ? 12.047 -13.18 -12.305 1 98.75 164 THR A CA 1
ATOM 1240 C C . THR A 1 164 ? 11.867 -12.727 -10.859 1 98.75 164 THR A C 1
ATOM 1242 O O . THR A 1 164 ? 11.922 -11.531 -10.57 1 98.75 164 THR A O 1
ATOM 1245 N N . LEU A 1 165 ? 11.656 -13.75 -10.016 1 98.88 165 LEU A N 1
ATOM 1246 C CA . LEU A 1 165 ? 11.539 -13.414 -8.602 1 98.88 165 LEU A CA 1
ATOM 1247 C C . LEU A 1 165 ? 12.789 -12.703 -8.102 1 98.88 165 LEU A C 1
ATOM 1249 O O . LEU A 1 165 ? 12.695 -11.742 -7.336 1 98.88 165 LEU A O 1
ATOM 1253 N N . ALA A 1 166 ? 13.93 -13.164 -8.523 1 98.88 166 ALA A N 1
ATOM 1254 C CA . ALA A 1 166 ? 15.18 -12.523 -8.117 1 98.88 166 ALA A CA 1
ATOM 1255 C C . ALA A 1 166 ? 15.211 -11.062 -8.562 1 98.88 166 ALA A C 1
ATOM 1257 O O . ALA A 1 166 ? 15.609 -10.18 -7.797 1 98.88 166 ALA A O 1
ATOM 1258 N N . GLU A 1 167 ? 14.789 -10.805 -9.781 1 98.88 167 GLU A N 1
ATOM 1259 C CA . GLU A 1 167 ? 14.766 -9.438 -10.305 1 98.88 167 GLU A CA 1
ATOM 1260 C C . GLU A 1 167 ? 13.75 -8.578 -9.57 1 98.88 167 GLU A C 1
ATOM 1262 O O . GLU A 1 167 ? 13.984 -7.395 -9.328 1 98.88 167 GLU A O 1
ATOM 1267 N N . GLN A 1 168 ? 12.602 -9.195 -9.258 1 98.94 168 GLN A N 1
ATOM 1268 C CA . GLN A 1 168 ? 11.594 -8.469 -8.492 1 98.94 168 GLN A CA 1
ATOM 1269 C C . GLN A 1 168 ? 12.133 -8.047 -7.129 1 98.94 168 GLN A C 1
ATOM 1271 O O . GLN A 1 168 ? 11.992 -6.895 -6.73 1 98.94 168 GLN A O 1
ATOM 1276 N N . ILE A 1 169 ? 12.766 -9 -6.449 1 98.94 169 ILE A N 1
ATOM 1277 C CA . ILE A 1 169 ? 13.32 -8.727 -5.125 1 98.94 169 ILE A CA 1
ATOM 1278 C C . ILE A 1 169 ? 14.367 -7.617 -5.223 1 98.94 169 ILE A C 1
ATOM 1280 O O . ILE A 1 169 ? 14.367 -6.68 -4.422 1 98.94 169 ILE A O 1
ATOM 1284 N N . SER A 1 170 ? 15.227 -7.75 -6.188 1 98.94 170 SER A N 1
ATOM 1285 C CA . SER A 1 170 ? 16.266 -6.742 -6.387 1 98.94 170 SER A CA 1
ATOM 1286 C C . SER A 1 170 ? 15.648 -5.363 -6.629 1 98.94 170 SER A C 1
ATOM 1288 O O . SER A 1 170 ? 16.047 -4.383 -5.996 1 98.94 170 SER A O 1
ATOM 1290 N N . TYR A 1 171 ? 14.68 -5.297 -7.496 1 98.88 171 TYR A N 1
ATOM 1291 C CA . TYR A 1 171 ? 14.023 -4.043 -7.836 1 98.88 171 TYR A CA 1
ATOM 1292 C C . TYR A 1 171 ? 13.336 -3.438 -6.617 1 98.88 171 TYR A C 1
ATOM 1294 O O . TYR A 1 171 ? 13.539 -2.262 -6.309 1 98.88 171 TYR A O 1
ATOM 1302 N N . LEU A 1 172 ? 12.547 -4.211 -5.918 1 98.94 172 LEU A N 1
ATOM 1303 C CA . LEU A 1 172 ? 11.812 -3.74 -4.746 1 98.94 172 LEU A CA 1
ATOM 1304 C C . LEU A 1 172 ? 12.773 -3.244 -3.67 1 98.94 172 LEU A C 1
ATOM 1306 O O . LEU A 1 172 ? 12.531 -2.203 -3.053 1 98.94 172 LEU A O 1
ATOM 1310 N N . SER A 1 173 ? 13.844 -4.008 -3.43 1 98.81 173 SER A N 1
ATOM 1311 C CA . SER A 1 173 ? 14.789 -3.641 -2.385 1 98.81 173 SER A CA 1
ATOM 1312 C C . SER A 1 173 ? 15.492 -2.322 -2.711 1 98.81 173 SER A C 1
ATOM 1314 O O . SER A 1 173 ? 15.836 -1.557 -1.809 1 98.81 173 SER A O 1
ATOM 1316 N N . ARG A 1 174 ? 15.664 -2.074 -3.977 1 98.38 174 ARG A N 1
ATOM 1317 C CA . ARG A 1 174 ? 16.344 -0.856 -4.406 1 98.38 174 ARG A CA 1
ATOM 1318 C C . ARG A 1 174 ? 15.453 0.364 -4.234 1 98.38 174 ARG A C 1
ATOM 1320 O O . ARG A 1 174 ? 15.891 1.404 -3.744 1 98.38 174 ARG A O 1
ATOM 1327 N N . LEU A 1 175 ? 14.219 0.277 -4.562 1 98.56 175 LEU A N 1
ATOM 1328 C CA . LEU A 1 175 ? 13.344 1.438 -4.594 1 98.56 175 LEU A CA 1
ATOM 1329 C C . LEU A 1 175 ? 12.672 1.652 -3.24 1 98.56 175 LEU A C 1
ATOM 1331 O O . LEU A 1 175 ? 12.477 2.793 -2.812 1 98.56 175 LEU A O 1
ATOM 1335 N N . TYR A 1 176 ? 12.352 0.574 -2.535 1 98.56 176 TYR A N 1
ATOM 1336 C CA . TYR A 1 176 ? 11.469 0.682 -1.378 1 98.56 176 TYR A CA 1
ATOM 1337 C C . TYR A 1 176 ? 12.141 0.14 -0.125 1 98.56 176 TYR A C 1
ATOM 1339 O O . TYR A 1 176 ? 11.789 0.522 0.994 1 98.56 176 TYR A O 1
ATOM 1347 N N . GLY A 1 177 ? 13.117 -0.712 -0.281 1 98.25 177 GLY A N 1
ATOM 1348 C CA . GLY A 1 177 ? 13.586 -1.514 0.836 1 98.25 177 GLY A CA 1
ATOM 1349 C C . GLY A 1 177 ? 12.648 -2.646 1.198 1 98.25 177 GLY A C 1
ATOM 1350 O O . GLY A 1 177 ? 11.43 -2.529 1.024 1 98.25 177 GLY A O 1
ATOM 1351 N N . LEU A 1 178 ? 13.25 -3.748 1.621 1 98.62 178 LEU A N 1
ATOM 1352 C CA . LEU A 1 178 ? 12.453 -4.895 2.047 1 98.62 178 LEU A CA 1
ATOM 1353 C C . LEU A 1 178 ? 12.688 -5.203 3.521 1 98.62 178 LEU A C 1
ATOM 1355 O O . LEU A 1 178 ? 13.789 -4.973 4.039 1 98.62 178 LEU A O 1
ATOM 1359 N N . SER A 1 179 ? 11.695 -5.676 4.164 1 98 179 SER A N 1
ATOM 1360 C CA . SER A 1 179 ? 11.758 -6.074 5.566 1 98 179 SER A CA 1
ATOM 1361 C C . SER A 1 179 ? 11.375 -7.539 5.75 1 98 179 SER A C 1
ATOM 1363 O O . SER A 1 179 ? 10.734 -8.125 4.879 1 98 179 SER A O 1
ATOM 1365 N N . ASP A 1 180 ? 11.805 -8.047 6.926 1 97.81 180 ASP A N 1
ATOM 1366 C CA . ASP A 1 180 ? 11.289 -9.359 7.309 1 97.81 180 ASP A CA 1
ATOM 1367 C C . ASP A 1 180 ? 9.766 -9.367 7.34 1 97.81 180 ASP A C 1
ATOM 1369 O O . ASP A 1 180 ? 9.148 -8.445 7.879 1 97.81 180 ASP A O 1
ATOM 1373 N N . GLY A 1 181 ? 9.211 -10.414 6.68 1 98.06 181 GLY A N 1
ATOM 1374 C CA . GLY A 1 181 ? 7.766 -10.555 6.738 1 98.06 181 GLY A CA 1
ATOM 1375 C C . GLY A 1 181 ? 7.062 -10 5.516 1 98.06 181 GLY A C 1
ATOM 1376 O O . GLY A 1 181 ? 5.855 -10.188 5.348 1 98.06 181 GLY A O 1
ATOM 1377 N N . ASP A 1 182 ? 7.816 -9.297 4.645 1 98.75 182 ASP A N 1
ATOM 1378 C CA . ASP A 1 182 ? 7.191 -8.797 3.422 1 98.75 182 ASP A CA 1
ATOM 1379 C C . ASP A 1 182 ? 6.773 -9.953 2.516 1 98.75 182 ASP A C 1
ATOM 1381 O O . ASP A 1 182 ? 7.473 -10.961 2.422 1 98.75 182 ASP A O 1
ATOM 1385 N N . LEU A 1 183 ? 5.621 -9.781 1.88 1 98.94 183 LEU A N 1
ATOM 1386 C CA . LEU A 1 183 ? 5.164 -10.703 0.844 1 98.94 183 LEU A CA 1
ATOM 1387 C C . LEU A 1 183 ? 5.332 -10.086 -0.542 1 98.94 183 LEU A C 1
ATOM 1389 O O . LEU A 1 183 ? 5.211 -8.867 -0.702 1 98.94 183 LEU A O 1
ATOM 1393 N N . ILE A 1 184 ? 5.586 -10.945 -1.508 1 99 184 ILE A N 1
ATOM 1394 C CA . ILE A 1 184 ? 5.605 -10.539 -2.91 1 99 184 ILE A CA 1
ATOM 1395 C C . ILE A 1 184 ? 4.66 -11.43 -3.713 1 99 184 ILE A C 1
ATOM 1397 O O . ILE A 1 184 ? 4.879 -12.641 -3.822 1 99 184 ILE A O 1
ATOM 1401 N N . PHE A 1 185 ? 3.549 -10.844 -4.184 1 99 185 PHE A N 1
ATOM 1402 C CA . PHE A 1 185 ? 2.764 -11.461 -5.246 1 99 185 PHE A CA 1
ATOM 1403 C C . PHE A 1 185 ? 3.418 -11.234 -6.605 1 99 185 PHE A C 1
ATOM 1405 O O . PHE A 1 185 ? 3.605 -10.094 -7.027 1 99 185 PHE A O 1
ATOM 1412 N N . THR A 1 186 ? 3.697 -12.258 -7.363 1 98.94 186 THR A N 1
ATOM 1413 C CA . THR A 1 186 ? 4.715 -12.156 -8.406 1 98.94 186 THR A CA 1
ATOM 1414 C C . THR A 1 186 ? 4.07 -11.938 -9.773 1 98.94 186 THR A C 1
ATOM 1416 O O . THR A 1 186 ? 4.758 -11.938 -10.797 1 98.94 186 THR A O 1
ATOM 1419 N N . GLY A 1 187 ? 2.805 -11.773 -9.844 1 98.62 187 GLY A N 1
ATOM 1420 C CA . GLY A 1 187 ? 2.104 -11.648 -11.109 1 98.62 187 GLY A CA 1
ATOM 1421 C C . GLY A 1 187 ? 1.268 -12.867 -11.453 1 98.62 187 GLY A C 1
ATOM 1422 O O . GLY A 1 187 ? 1.438 -13.93 -10.859 1 98.62 187 GLY A O 1
ATOM 1423 N N . THR A 1 188 ? 0.384 -12.703 -12.406 1 98.81 188 THR A N 1
ATOM 1424 C CA . THR A 1 188 ? -0.548 -13.766 -12.766 1 98.81 188 THR A CA 1
ATOM 1425 C C . THR A 1 188 ? -0.431 -14.109 -14.25 1 98.81 188 THR A C 1
ATOM 1427 O O . THR A 1 188 ? -0.153 -13.234 -15.07 1 98.81 188 THR A O 1
ATOM 1430 N N . PRO A 1 189 ? -0.622 -15.383 -14.586 1 98.56 189 PRO A N 1
ATOM 1431 C CA . PRO A 1 189 ? -0.707 -15.766 -16 1 98.56 189 PRO A CA 1
ATOM 1432 C C . PRO A 1 189 ? -2.076 -15.477 -16.609 1 98.56 189 PRO A C 1
ATOM 1434 O O . PRO A 1 189 ? -2.936 -14.883 -15.953 1 98.56 189 PRO A O 1
ATOM 1437 N N . GLU A 1 190 ? -2.229 -15.789 -17.891 1 97.88 190 GLU A N 1
ATOM 1438 C CA . GLU A 1 190 ? -3.512 -15.609 -18.562 1 97.88 190 GLU A CA 1
ATOM 1439 C C . GLU A 1 190 ? -4.602 -16.453 -17.906 1 97.88 190 GLU A C 1
ATOM 1441 O O . GLU A 1 190 ? -4.309 -17.344 -17.094 1 97.88 190 GLU A O 1
ATOM 1446 N N . GLY A 1 191 ? -5.844 -16.203 -18.219 1 98.25 191 GLY A N 1
ATOM 1447 C CA . GLY A 1 191 ? -6.984 -16.969 -17.734 1 98.25 191 GLY A CA 1
ATOM 1448 C C . GLY A 1 191 ? -7.734 -16.281 -16.609 1 98.25 191 GLY A C 1
ATOM 1449 O O . GLY A 1 191 ? -8.547 -16.906 -15.93 1 98.25 191 GLY A O 1
ATOM 1450 N N . VAL A 1 192 ? -7.457 -15.078 -16.391 1 98.31 192 VAL A N 1
ATOM 1451 C CA . VAL A 1 192 ? -8.148 -14.281 -15.375 1 98.31 192 VAL A CA 1
ATOM 1452 C C . VAL A 1 192 ? -9.633 -14.195 -15.719 1 98.31 192 VAL A C 1
ATOM 1454 O O . VAL A 1 192 ? -10 -14.016 -16.891 1 98.31 192 VAL A O 1
ATOM 1457 N N . ALA A 1 193 ? -10.461 -14.328 -14.695 1 98.19 193 ALA A N 1
ATOM 1458 C CA . ALA A 1 193 ? -11.898 -14.297 -14.945 1 98.19 193 ALA A CA 1
ATOM 1459 C C . ALA A 1 193 ? -12.664 -13.906 -13.688 1 98.19 193 ALA A C 1
ATOM 1461 O O . ALA A 1 193 ? -12.125 -13.961 -12.578 1 98.19 193 ALA A O 1
ATOM 1462 N N . ARG A 1 194 ? -13.883 -13.633 -13.961 1 98.5 194 ARG A N 1
ATOM 1463 C CA . ARG A 1 194 ? -14.781 -13.211 -12.898 1 98.5 194 ARG A CA 1
ATOM 1464 C C . ARG A 1 194 ? -15.125 -14.375 -11.977 1 98.5 194 ARG A C 1
ATOM 1466 O O . ARG A 1 194 ? -15.234 -15.523 -12.43 1 98.5 194 ARG A O 1
ATOM 1473 N N . ILE A 1 195 ? -15.242 -14.078 -10.641 1 98.81 195 ILE A N 1
ATOM 1474 C CA . ILE A 1 195 ? -15.742 -15.055 -9.68 1 98.81 195 ILE A CA 1
ATOM 1475 C C . ILE A 1 195 ? -17.062 -14.578 -9.094 1 98.81 195 ILE A C 1
ATOM 1477 O O . ILE A 1 195 ? -17.359 -13.375 -9.102 1 98.81 195 ILE A O 1
ATOM 1481 N N . GLU A 1 196 ? -17.859 -15.484 -8.594 1 98.19 196 GLU A N 1
ATOM 1482 C CA . GLU A 1 196 ? -19.172 -15.18 -8.047 1 98.19 196 GLU A CA 1
ATOM 1483 C C . GLU A 1 196 ? -19.438 -15.969 -6.766 1 98.19 196 GLU A C 1
ATOM 1485 O O . GLU A 1 196 ? -18.75 -16.953 -6.488 1 98.19 196 GLU A O 1
ATOM 1490 N N . SER A 1 197 ? -20.438 -15.469 -6 1 98.12 197 SER A N 1
ATOM 1491 C CA . SER A 1 197 ? -20.844 -16.188 -4.797 1 98.12 197 SER A CA 1
ATOM 1492 C C . SER A 1 197 ? -21.156 -17.656 -5.105 1 98.12 197 SER A C 1
ATOM 1494 O O . SER A 1 197 ? -21.812 -17.953 -6.102 1 98.12 197 SER A O 1
ATOM 1496 N N . GLY A 1 198 ? -20.578 -18.531 -4.266 1 98.5 198 GLY A N 1
ATOM 1497 C CA . GLY A 1 198 ? -20.797 -19.969 -4.438 1 98.5 198 GLY A CA 1
ATOM 1498 C C . GLY A 1 198 ? -19.641 -20.672 -5.109 1 98.5 198 GLY A C 1
ATOM 1499 O O . GLY A 1 198 ? -19.516 -21.891 -5.039 1 98.5 198 GLY A O 1
ATOM 1500 N N . ASP A 1 199 ? -18.766 -19.938 -5.785 1 98.88 199 ASP A N 1
ATOM 1501 C CA . ASP A 1 199 ? -17.625 -20.531 -6.477 1 98.88 199 ASP A CA 1
ATOM 1502 C C . ASP A 1 199 ? -16.672 -21.188 -5.488 1 98.88 199 ASP A C 1
ATOM 1504 O O . ASP A 1 199 ? -16.453 -20.672 -4.387 1 98.88 199 ASP A O 1
ATOM 1508 N N . GLN A 1 200 ? -16.172 -22.297 -5.867 1 98.88 200 GLN A N 1
ATOM 1509 C CA . GLN A 1 200 ? -15.094 -23 -5.168 1 98.88 200 GLN A CA 1
ATOM 1510 C C . GLN A 1 200 ? -13.766 -22.844 -5.914 1 98.88 200 GLN A C 1
ATOM 1512 O O . GLN A 1 200 ? -13.672 -23.203 -7.09 1 98.88 200 GLN A O 1
ATOM 1517 N N . LEU A 1 201 ? -12.797 -22.297 -5.203 1 98.94 201 LEU A N 1
ATOM 1518 C CA . LEU A 1 201 ? -11.492 -22.031 -5.816 1 98.94 201 LEU A CA 1
ATOM 1519 C C . LEU A 1 201 ? -10.43 -22.969 -5.242 1 98.94 201 LEU A C 1
ATOM 1521 O O . LEU A 1 201 ? -10.172 -22.953 -4.039 1 98.94 201 LEU A O 1
ATOM 1525 N N . ASP A 1 202 ? -9.859 -23.781 -6.105 1 98.94 202 ASP A N 1
ATOM 1526 C CA . ASP A 1 202 ? -8.797 -24.703 -5.723 1 98.94 202 ASP A CA 1
ATOM 1527 C C . ASP A 1 202 ? -7.473 -24.328 -6.383 1 98.94 202 ASP A C 1
ATOM 1529 O O . ASP A 1 202 ? -7.367 -24.312 -7.609 1 98.94 202 ASP A O 1
ATOM 1533 N N . LEU A 1 203 ? -6.539 -24 -5.559 1 98.94 203 LEU A N 1
ATOM 1534 C CA . LEU A 1 203 ? -5.211 -23.656 -6.043 1 98.94 203 LEU A CA 1
ATOM 1535 C C . LEU A 1 203 ? -4.203 -24.75 -5.715 1 98.94 203 LEU A C 1
ATOM 1537 O O . LEU A 1 203 ? -4.324 -25.422 -4.691 1 98.94 203 LEU A O 1
ATOM 1541 N N . SER A 1 204 ? -3.229 -24.875 -6.605 1 98.88 204 SER A N 1
ATOM 1542 C CA . SER A 1 204 ? -2.15 -25.828 -6.352 1 98.88 204 SER A CA 1
ATOM 1543 C C . SER A 1 204 ? -0.805 -25.266 -6.805 1 98.88 204 SER A C 1
ATOM 1545 O O . SER A 1 204 ? -0.66 -24.828 -7.949 1 98.88 204 SER A O 1
ATOM 1547 N N . LEU A 1 205 ? 0.084 -25.141 -5.926 1 98.81 205 LEU A N 1
ATOM 1548 C CA . LEU A 1 205 ? 1.503 -25.031 -6.242 1 98.81 205 LEU A CA 1
ATOM 1549 C C . LEU A 1 205 ? 2.148 -26.406 -6.344 1 98.81 205 LEU A C 1
ATOM 1551 O O . LEU A 1 205 ? 2.43 -27.047 -5.324 1 98.81 205 LEU A O 1
ATOM 1555 N N . HIS A 1 206 ? 2.389 -26.812 -7.582 1 98.19 206 HIS A N 1
ATOM 1556 C CA . HIS A 1 206 ? 2.652 -28.219 -7.883 1 98.19 206 HIS A CA 1
ATOM 1557 C C . HIS A 1 206 ? 3.781 -28.766 -7.016 1 98.19 206 HIS A C 1
ATOM 1559 O O . HIS A 1 206 ? 4.883 -28.203 -7 1 98.19 206 HIS A O 1
ATOM 1565 N N . GLY A 1 207 ? 3.465 -29.875 -6.297 1 97.38 207 GLY A N 1
ATOM 1566 C CA . GLY A 1 207 ? 4.453 -30.594 -5.508 1 97.38 207 GLY A CA 1
ATOM 1567 C C . GLY A 1 207 ? 4.793 -29.891 -4.199 1 97.38 207 GLY A C 1
ATOM 1568 O O . GLY A 1 207 ? 5.672 -30.344 -3.463 1 97.38 207 GLY A O 1
ATOM 1569 N N . GLN A 1 208 ? 4.098 -28.797 -3.93 1 97.81 208 GLN A N 1
ATOM 1570 C CA . GLN A 1 208 ? 4.473 -28.031 -2.746 1 97.81 208 GLN A CA 1
ATOM 1571 C C . GLN A 1 208 ? 3.283 -27.859 -1.808 1 97.81 208 GLN A C 1
ATOM 1573 O O . GLN A 1 208 ? 3.291 -28.359 -0.685 1 97.81 208 GLN A O 1
ATOM 1578 N N . VAL A 1 209 ? 2.219 -27.172 -2.236 1 98.5 209 VAL A N 1
ATOM 1579 C CA . VAL A 1 209 ? 1.102 -26.859 -1.354 1 98.5 209 VAL A CA 1
ATOM 1580 C C . VAL A 1 209 ? -0.158 -26.609 -2.182 1 98.5 209 VAL A C 1
ATOM 1582 O O . VAL A 1 209 ? -0.074 -26.281 -3.365 1 98.5 209 VAL A O 1
ATOM 1585 N N . SER A 1 210 ? -1.262 -26.875 -1.634 1 98.56 210 SER A N 1
ATOM 1586 C CA . SER A 1 210 ? -2.564 -26.547 -2.197 1 98.56 210 SER A CA 1
ATOM 1587 C C . SER A 1 210 ? -3.365 -25.656 -1.249 1 98.56 210 SER A C 1
ATOM 1589 O O . SER A 1 210 ? -3.078 -25.609 -0.051 1 98.56 210 SER A O 1
ATOM 1591 N N . ALA A 1 211 ? -4.32 -25 -1.756 1 98.75 211 ALA A N 1
ATOM 1592 C CA . ALA A 1 211 ? -5.191 -24.125 -0.968 1 98.75 211 ALA A CA 1
ATOM 1593 C C . ALA A 1 211 ? -6.594 -24.078 -1.564 1 98.75 211 ALA A C 1
ATOM 1595 O O . ALA A 1 211 ? -6.777 -24.312 -2.762 1 98.75 211 ALA A O 1
ATOM 1596 N N . HIS A 1 212 ? -7.516 -23.766 -0.696 1 98.81 212 HIS A N 1
ATOM 1597 C CA . HIS A 1 212 ? -8.914 -23.75 -1.098 1 98.81 212 HIS A CA 1
ATOM 1598 C C . HIS A 1 212 ? -9.664 -22.594 -0.444 1 98.81 212 HIS A C 1
ATOM 1600 O O . HIS A 1 212 ? -9.492 -22.328 0.749 1 98.81 212 HIS A O 1
ATOM 1606 N N . TRP A 1 213 ? -10.469 -21.922 -1.304 1 98.81 213 TRP A N 1
ATOM 1607 C CA . TRP A 1 213 ? -11.391 -20.906 -0.785 1 98.81 213 TRP A CA 1
ATOM 1608 C C . TRP A 1 213 ? -12.781 -21.078 -1.405 1 98.81 213 TRP A C 1
ATOM 1610 O O . TRP A 1 213 ? -12.898 -21.422 -2.584 1 98.81 213 TRP A O 1
ATOM 1620 N N . LYS A 1 214 ? -13.727 -20.766 -0.631 1 98.69 214 LYS A N 1
ATOM 1621 C CA . LYS A 1 214 ? -15.086 -20.562 -1.121 1 98.69 214 LYS A CA 1
ATOM 1622 C C . LYS A 1 214 ? -15.422 -19.078 -1.198 1 98.69 214 LYS A C 1
ATOM 1624 O O . LYS A 1 214 ? -14.992 -18.297 -0.354 1 98.69 214 LYS A O 1
ATOM 1629 N N . VAL A 1 215 ? -16.172 -18.719 -2.217 1 98.75 215 VAL A N 1
ATOM 1630 C CA . VAL A 1 215 ? -16.703 -17.359 -2.293 1 98.75 215 VAL A CA 1
ATOM 1631 C C . VAL A 1 215 ? -18.078 -17.297 -1.641 1 98.75 215 VAL A C 1
ATOM 1633 O O . VAL A 1 215 ? -19 -18 -2.059 1 98.75 215 VAL A O 1
ATOM 1636 N N . ALA A 1 216 ? -18.234 -16.484 -0.67 1 96.12 216 ALA A N 1
ATOM 1637 C CA . ALA A 1 216 ? -19.469 -16.406 0.084 1 96.12 216 ALA A CA 1
ATOM 1638 C C . ALA A 1 216 ? -20.344 -15.242 -0.39 1 96.12 216 ALA A C 1
ATOM 1640 O O . ALA A 1 216 ? -19.828 -14.258 -0.92 1 96.12 216 ALA A O 1
ATOM 1641 N N . MET B 1 1 ? 11.953 -3.771 11.672 1 70.62 1 MET B N 1
ATOM 1642 C CA . MET B 1 1 ? 10.523 -3.479 11.672 1 70.62 1 MET B CA 1
ATOM 1643 C C . MET B 1 1 ? 10.273 -1.979 11.781 1 70.62 1 MET B C 1
ATOM 1645 O O . MET B 1 1 ? 10.969 -1.283 12.531 1 70.62 1 MET B O 1
ATOM 1649 N N . SER B 1 2 ? 9.328 -1.499 10.914 1 89.81 2 SER B N 1
ATOM 1650 C CA . SER B 1 2 ? 9.07 -0.063 10.875 1 89.81 2 SER B CA 1
ATOM 1651 C C . SER B 1 2 ? 8.164 0.364 12.023 1 89.81 2 SER B C 1
ATOM 1653 O O . SER B 1 2 ? 7.148 -0.287 12.297 1 89.81 2 SER B O 1
ATOM 1655 N N . SER B 1 3 ? 8.586 1.395 12.844 1 96.88 3 SER B N 1
ATOM 1656 C CA . SER B 1 3 ? 7.828 1.847 14.008 1 96.88 3 SER B CA 1
ATOM 1657 C C . SER B 1 3 ? 7.781 3.369 14.086 1 96.88 3 SER B C 1
ATOM 1659 O O . SER B 1 3 ? 8.555 4.051 13.406 1 96.88 3 SER B O 1
ATOM 1661 N N . VAL B 1 4 ? 6.875 3.838 14.844 1 98 4 VAL B N 1
ATOM 1662 C CA . VAL B 1 4 ? 6.777 5.246 15.211 1 98 4 VAL B CA 1
ATOM 1663 C C . VAL B 1 4 ? 6.766 5.383 16.734 1 98 4 VAL B C 1
ATOM 1665 O O . VAL B 1 4 ? 6.531 4.406 17.453 1 98 4 VAL B O 1
ATOM 1668 N N . LYS B 1 5 ? 7.043 6.613 17.172 1 98.06 5 LYS B N 1
ATOM 1669 C CA . LYS B 1 5 ? 7.039 6.855 18.609 1 98.06 5 LYS B CA 1
ATOM 1670 C C . LYS B 1 5 ? 5.758 7.555 19.047 1 98.06 5 LYS B C 1
ATOM 1672 O O . LYS B 1 5 ? 5.414 8.617 18.531 1 98.06 5 LYS B O 1
ATOM 1677 N N . LEU B 1 6 ? 5.035 6.973 19.906 1 98.25 6 LEU B N 1
ATOM 1678 C CA . LEU B 1 6 ? 3.969 7.609 20.672 1 98.25 6 LEU B CA 1
ATOM 1679 C C . LEU B 1 6 ? 4.449 7.977 22.062 1 98.25 6 LEU B C 1
ATOM 1681 O O . LEU B 1 6 ? 4.52 7.121 22.953 1 98.25 6 LEU B O 1
ATOM 1685 N N . GLY B 1 7 ? 4.711 9.242 22.219 1 94.88 7 GLY B N 1
ATOM 1686 C CA . GLY B 1 7 ? 5.492 9.57 23.406 1 94.88 7 GLY B CA 1
ATOM 1687 C C . GLY B 1 7 ? 6.82 8.844 23.469 1 94.88 7 GLY B C 1
ATOM 1688 O O . GLY B 1 7 ? 7.645 8.961 22.562 1 94.88 7 GLY B O 1
ATOM 1689 N N . LEU B 1 8 ? 6.973 8.031 24.469 1 93 8 LEU B N 1
ATOM 1690 C CA . LEU B 1 8 ? 8.234 7.316 24.656 1 93 8 LEU B CA 1
ATOM 1691 C C . LEU B 1 8 ? 8.117 5.875 24.172 1 93 8 LEU B C 1
ATOM 1693 O O . LEU B 1 8 ? 9.102 5.129 24.203 1 93 8 LEU B O 1
ATOM 1697 N N . HIS B 1 9 ? 6.957 5.551 23.625 1 96.44 9 HIS B N 1
ATOM 1698 C CA . HIS B 1 9 ? 6.711 4.16 23.266 1 96.44 9 HIS B CA 1
ATOM 1699 C C . HIS B 1 9 ? 6.844 3.951 21.766 1 96.44 9 HIS B C 1
ATOM 1701 O O . HIS B 1 9 ? 6.27 4.707 20.969 1 96.44 9 HIS B O 1
ATOM 1707 N N . ALA B 1 10 ? 7.625 2.984 21.438 1 97.5 10 ALA B N 1
ATOM 1708 C CA . ALA B 1 10 ? 7.711 2.59 20.031 1 97.5 10 ALA B CA 1
ATOM 1709 C C . ALA B 1 10 ? 6.52 1.726 19.641 1 97.5 10 ALA B C 1
ATOM 1711 O O . ALA B 1 10 ? 6.203 0.74 20.312 1 97.5 10 ALA B O 1
ATOM 1712 N N . ILE B 1 11 ? 5.824 2.131 18.609 1 97.75 11 ILE B N 1
ATOM 1713 C CA . ILE B 1 11 ? 4.668 1.396 18.109 1 97.75 11 ILE B CA 1
ATOM 1714 C C . ILE B 1 11 ? 4.977 0.846 16.719 1 97.75 11 ILE B C 1
ATOM 1716 O O . ILE B 1 11 ? 5.324 1.601 15.805 1 97.75 11 ILE B O 1
ATOM 1720 N N . ARG B 1 12 ? 4.824 -0.452 16.562 1 96.56 12 ARG B N 1
ATOM 1721 C CA . ARG B 1 12 ? 5.004 -1.048 15.25 1 96.56 12 ARG B CA 1
ATOM 1722 C C . ARG B 1 12 ? 3.896 -0.613 14.297 1 96.56 12 ARG B C 1
ATOM 1724 O O . ARG B 1 12 ? 2.715 -0.654 14.648 1 96.56 12 ARG B O 1
ATOM 1731 N N . VAL B 1 13 ? 4.289 -0.264 13.094 1 98.12 13 VAL B N 1
ATOM 1732 C CA . VAL B 1 13 ? 3.32 0.232 12.117 1 98.12 13 VAL B CA 1
ATOM 1733 C C . VAL B 1 13 ? 2.85 -0.915 11.227 1 98.12 13 VAL B C 1
ATOM 1735 O O . VAL B 1 13 ? 3.656 -1.73 10.773 1 98.12 13 VAL B O 1
ATOM 1738 N N . GLY B 1 14 ? 1.541 -0.985 11.008 1 96.38 14 GLY B N 1
ATOM 1739 C CA . GLY B 1 14 ? 0.955 -2.006 10.156 1 96.38 14 GLY B CA 1
ATOM 1740 C C . GLY B 1 14 ? 0.793 -1.562 8.719 1 96.38 14 GLY B C 1
ATOM 1741 O O . GLY B 1 14 ? 1.305 -2.209 7.801 1 96.38 14 GLY B O 1
ATOM 1742 N N . ASN B 1 15 ? 0.007 -0.561 8.523 1 98.56 15 ASN B N 1
ATOM 1743 C CA . ASN B 1 15 ? -0.217 0.049 7.215 1 98.56 15 ASN B CA 1
ATOM 1744 C C . ASN B 1 15 ? -0.087 1.568 7.273 1 98.56 15 ASN B C 1
ATOM 1746 O O . ASN B 1 15 ? -0.243 2.166 8.336 1 98.56 15 ASN B O 1
ATOM 1750 N N . ILE B 1 16 ? 0.293 2.123 6.156 1 98.94 16 ILE B N 1
ATOM 1751 C CA . ILE B 1 16 ? 0.25 3.57 5.977 1 98.94 16 ILE B CA 1
ATOM 1752 C C . ILE B 1 16 ? -0.791 3.93 4.922 1 98.94 16 ILE B C 1
ATOM 1754 O O . ILE B 1 16 ? -0.521 3.848 3.721 1 98.94 16 ILE B O 1
ATOM 1758 N N . PHE B 1 17 ? -1.979 4.32 5.367 1 98.94 17 PHE B N 1
ATOM 1759 C CA . PHE B 1 17 ? -3.027 4.832 4.492 1 98.94 17 PHE B CA 1
ATOM 1760 C C . PHE B 1 17 ? -2.859 6.328 4.262 1 98.94 17 PHE B C 1
ATOM 1762 O O . PHE B 1 17 ? -2.604 7.082 5.203 1 98.94 17 PHE B O 1
ATOM 1769 N N . CYS B 1 18 ? -3.021 6.727 3.02 1 98.94 18 CYS B N 1
ATOM 1770 C CA . CYS B 1 18 ? -2.918 8.141 2.668 1 98.94 18 CYS B CA 1
ATOM 1771 C C . CYS B 1 18 ? -4.152 8.602 1.908 1 98.94 18 CYS B C 1
ATOM 1773 O O . CYS B 1 18 ? -4.664 7.887 1.045 1 98.94 18 CYS B O 1
ATOM 1775 N N . ILE B 1 19 ? -4.59 9.773 2.27 1 98.88 19 ILE B N 1
ATOM 1776 C CA . ILE B 1 19 ? -5.758 10.359 1.619 1 98.88 19 ILE B CA 1
ATOM 1777 C C . ILE B 1 19 ? -5.32 11.469 0.668 1 98.88 19 ILE B C 1
ATOM 1779 O O . ILE B 1 19 ? -4.68 12.438 1.087 1 98.88 19 ILE B O 1
ATOM 1783 N N . GLY B 1 20 ? -5.703 11.297 -0.613 1 98.06 20 GLY B N 1
ATOM 1784 C CA . GLY B 1 20 ? -5.398 12.312 -1.608 1 98.06 20 GLY B CA 1
ATOM 1785 C C . GLY B 1 20 ? -6.492 13.359 -1.747 1 98.06 20 GLY B C 1
ATOM 1786 O O . GLY B 1 20 ? -7.668 13.07 -1.512 1 98.06 20 GLY B O 1
ATOM 1787 N N . ARG B 1 21 ? -6.055 14.57 -2.072 1 97.19 21 ARG B N 1
ATOM 1788 C CA . ARG B 1 21 ? -6.949 15.641 -2.498 1 97.19 21 ARG B CA 1
ATOM 1789 C C . ARG B 1 21 ? -7.996 15.938 -1.428 1 97.19 21 ARG B C 1
ATOM 1791 O O . ARG B 1 21 ? -9.188 16.062 -1.731 1 97.19 21 ARG B O 1
ATOM 1798 N N . ASN B 1 22 ? -7.531 16.031 -0.194 1 98.44 22 ASN B N 1
ATOM 1799 C CA . ASN B 1 22 ? -8.484 16.172 0.9 1 98.44 22 ASN B CA 1
ATOM 1800 C C . ASN B 1 22 ? -8.625 17.641 1.334 1 98.44 22 ASN B C 1
ATOM 1802 O O . ASN B 1 22 ? -9.188 17.922 2.396 1 98.44 22 ASN B O 1
ATOM 1806 N N . TYR B 1 23 ? -8.031 18.594 0.676 1 97.94 23 TYR B N 1
ATOM 1807 C CA . TYR B 1 23 ? -8.211 20.031 0.828 1 97.94 23 TYR B CA 1
ATOM 1808 C C . TYR B 1 23 ? -8.578 20.672 -0.502 1 97.94 23 TYR B C 1
ATOM 1810 O O . TYR B 1 23 ? -7.859 20.516 -1.494 1 97.94 23 TYR B O 1
ATOM 1818 N N . ALA B 1 24 ? -9.617 21.453 -0.477 1 94.69 24 ALA B N 1
ATOM 1819 C CA . ALA B 1 24 ? -10.148 22.031 -1.708 1 94.69 24 ALA B CA 1
ATOM 1820 C C . ALA B 1 24 ? -9.102 22.922 -2.393 1 94.69 24 ALA B C 1
ATOM 1822 O O . ALA B 1 24 ? -8.938 22.859 -3.613 1 94.69 24 ALA B O 1
ATOM 1823 N N . ALA B 1 25 ? -8.461 23.656 -1.626 1 92.44 25 ALA B N 1
ATOM 1824 C CA . ALA B 1 25 ? -7.48 24.578 -2.182 1 92.44 25 ALA B CA 1
ATOM 1825 C C . ALA B 1 25 ? -6.324 23.828 -2.832 1 92.44 25 ALA B C 1
ATOM 1827 O O . ALA B 1 25 ? -5.828 24.234 -3.887 1 92.44 25 ALA B O 1
ATOM 1828 N N . HIS B 1 26 ? -5.875 22.75 -2.236 1 92.69 26 HIS B N 1
ATOM 1829 C CA . HIS B 1 26 ? -4.82 21.922 -2.811 1 92.69 26 HIS B CA 1
ATOM 1830 C C . HIS B 1 26 ? -5.273 21.266 -4.109 1 92.69 26 HIS B C 1
ATOM 1832 O O . HIS B 1 26 ? -4.523 21.234 -5.09 1 92.69 26 HIS B O 1
ATOM 1838 N N . ALA B 1 27 ? -6.5 20.766 -4.055 1 91.69 27 ALA B N 1
ATOM 1839 C CA . ALA B 1 27 ? -7.039 20.172 -5.277 1 91.69 27 ALA B CA 1
ATOM 1840 C C . ALA B 1 27 ? -7.07 21.188 -6.414 1 91.69 27 ALA B C 1
ATOM 1842 O O . ALA B 1 27 ? -6.664 20.891 -7.539 1 91.69 27 ALA B O 1
ATOM 1843 N N . ALA B 1 28 ? -7.48 22.359 -6.129 1 91.56 28 ALA B N 1
ATOM 1844 C CA . ALA B 1 28 ? -7.559 23.438 -7.117 1 91.56 28 ALA B CA 1
ATOM 1845 C C . ALA B 1 28 ? -6.168 23.828 -7.609 1 91.56 28 ALA B C 1
ATOM 1847 O O . ALA B 1 28 ? -5.973 24.062 -8.805 1 91.56 28 ALA B O 1
ATOM 1848 N N . GLU B 1 29 ? -5.242 23.859 -6.73 1 92.5 29 GLU B N 1
ATOM 1849 C CA . GLU B 1 29 ? -3.861 24.234 -7.02 1 92.5 29 GLU B CA 1
ATOM 1850 C C . GLU B 1 29 ? -3.27 23.359 -8.117 1 92.5 29 GLU B C 1
ATOM 1852 O O . GLU B 1 29 ? -2.479 23.828 -8.938 1 92.5 29 GLU B O 1
ATOM 1857 N N . LEU B 1 30 ? -3.645 22.141 -8.164 1 90.75 30 LEU B N 1
ATOM 1858 C CA . LEU B 1 30 ? -3.084 21.188 -9.117 1 90.75 30 LEU B CA 1
ATOM 1859 C C . LEU B 1 30 ? -4.082 20.875 -10.234 1 90.75 30 LEU B C 1
ATOM 1861 O O . LEU B 1 30 ? -3.85 19.984 -11.055 1 90.75 30 LEU B O 1
ATOM 1865 N N . GLY B 1 31 ? -5.223 21.516 -10.164 1 90.75 31 GLY B N 1
ATOM 1866 C CA . GLY B 1 31 ? -6.203 21.359 -11.227 1 90.75 31 GLY B CA 1
ATOM 1867 C C . GLY B 1 31 ? -7.016 20.094 -11.109 1 90.75 31 GLY B C 1
ATOM 1868 O O . GLY B 1 31 ? -7.441 19.516 -12.117 1 90.75 31 GLY B O 1
ATOM 1869 N N . ASN B 1 32 ? -7.152 19.609 -9.945 1 91.69 32 ASN B N 1
ATOM 1870 C CA . ASN B 1 32 ? -7.922 18.391 -9.711 1 91.69 32 ASN B CA 1
ATOM 1871 C C . ASN B 1 32 ? -9.336 18.703 -9.234 1 91.69 32 ASN B C 1
ATOM 1873 O O . ASN B 1 32 ? -9.578 19.766 -8.672 1 91.69 32 ASN B O 1
ATOM 1877 N N . LYS B 1 33 ? -10.266 17.828 -9.484 1 87.88 33 LYS B N 1
ATOM 1878 C CA . LYS B 1 33 ? -11.625 17.906 -8.961 1 87.88 33 LYS B CA 1
ATOM 1879 C C . LYS B 1 33 ? -11.711 17.359 -7.543 1 87.88 33 LYS B C 1
ATOM 1881 O O . LYS B 1 33 ? -10.875 16.531 -7.145 1 87.88 33 LYS B O 1
ATOM 1886 N N . VAL B 1 34 ? -12.758 17.766 -6.859 1 88.12 34 VAL B N 1
ATOM 1887 C CA . VAL B 1 34 ? -13.086 17.203 -5.555 1 88.12 34 VAL B CA 1
ATOM 1888 C C . VAL B 1 34 ? -13.734 15.828 -5.734 1 88.12 34 VAL B C 1
ATOM 1890 O O . VAL B 1 34 ? -14.656 15.672 -6.547 1 88.12 34 VAL B O 1
ATOM 1893 N N . GLU B 1 35 ? -13.266 14.906 -4.965 1 91.5 35 GLU B N 1
ATOM 1894 C CA . GLU B 1 35 ? -13.758 13.539 -5.094 1 91.5 35 GLU B CA 1
ATOM 1895 C C . GLU B 1 35 ? -15.023 13.336 -4.262 1 91.5 35 GLU B C 1
ATOM 1897 O O . GLU B 1 35 ? -15.219 14 -3.246 1 91.5 35 GLU B O 1
ATOM 1902 N N . ASP B 1 36 ? -15.812 12.359 -4.68 1 94.5 36 ASP B N 1
ATOM 1903 C CA . ASP B 1 36 ? -17.047 12.055 -3.967 1 94.5 36 ASP B CA 1
ATOM 1904 C C . ASP B 1 36 ? -16.781 11.164 -2.758 1 94.5 36 ASP B C 1
ATOM 1906 O O . ASP B 1 36 ? -17.625 11.047 -1.868 1 94.5 36 ASP B O 1
ATOM 1910 N N . GLU B 1 37 ? -15.68 10.516 -2.744 1 97.81 37 GLU B N 1
ATOM 1911 C CA . GLU B 1 37 ? -15.195 9.688 -1.647 1 97.81 37 GLU B CA 1
ATOM 1912 C C . GLU B 1 37 ? -13.688 9.828 -1.476 1 97.81 37 GLU B C 1
ATOM 1914 O O . GLU B 1 37 ? -12.992 10.32 -2.371 1 97.81 37 GLU B O 1
ATOM 1919 N N . PRO B 1 38 ? -13.164 9.477 -0.308 1 98.5 38 PRO B N 1
ATOM 1920 C CA . PRO B 1 38 ? -11.719 9.586 -0.102 1 98.5 38 PRO B CA 1
ATOM 1921 C C . PRO B 1 38 ? -10.914 8.844 -1.166 1 98.5 38 PRO B C 1
ATOM 1923 O O . PRO B 1 38 ? -11.203 7.68 -1.466 1 98.5 38 PRO B O 1
ATOM 1926 N N . LEU B 1 39 ? -9.961 9.547 -1.77 1 98.5 39 LEU B N 1
ATOM 1927 C CA . LEU B 1 39 ? -8.984 8.93 -2.656 1 98.5 39 LEU B CA 1
ATOM 1928 C C . LEU B 1 39 ? -7.844 8.305 -1.857 1 98.5 39 LEU B C 1
ATOM 1930 O O . LEU B 1 39 ? -7.031 9.016 -1.261 1 98.5 39 LEU B O 1
ATOM 1934 N N . VAL B 1 40 ? -7.754 6.973 -1.844 1 98.88 40 VAL B N 1
ATOM 1935 C CA . VAL B 1 40 ? -6.855 6.273 -0.93 1 98.88 40 VAL B CA 1
ATOM 1936 C C . VAL B 1 40 ? -5.695 5.66 -1.712 1 98.88 40 VAL B C 1
ATOM 1938 O O . VAL B 1 40 ? -5.902 5.035 -2.754 1 98.88 40 VAL B O 1
ATOM 1941 N N . PHE B 1 41 ? -4.512 5.852 -1.263 1 98.94 41 PHE B N 1
ATOM 1942 C CA . PHE B 1 41 ? -3.346 5.09 -1.695 1 98.94 41 PHE B CA 1
ATOM 1943 C C . PHE B 1 41 ? -2.508 4.656 -0.498 1 98.94 41 PHE B C 1
ATOM 1945 O O . PHE B 1 41 ? -2.779 5.059 0.635 1 98.94 41 PHE B O 1
ATOM 1952 N N . LEU B 1 42 ? -1.499 3.805 -0.748 1 98.94 42 LEU B N 1
ATOM 1953 C CA . LEU B 1 42 ? -0.683 3.254 0.328 1 98.94 42 LEU B CA 1
ATOM 1954 C C . LEU B 1 42 ? 0.79 3.594 0.123 1 98.94 42 LEU B C 1
ATOM 1956 O O . LEU B 1 42 ? 1.234 3.789 -1.011 1 98.94 42 LEU B O 1
ATOM 1960 N N . LYS B 1 43 ? 1.484 3.717 1.186 1 98.94 43 LYS B N 1
ATOM 1961 C CA . LYS B 1 43 ? 2.941 3.643 1.223 1 98.94 43 LYS B CA 1
ATOM 1962 C C . LYS B 1 43 ? 3.41 2.41 1.991 1 98.94 43 LYS B C 1
ATOM 1964 O O . LYS B 1 43 ? 2.791 2.018 2.982 1 98.94 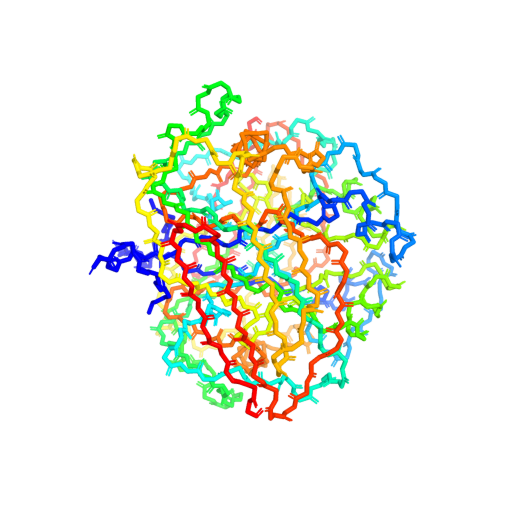43 LYS B O 1
ATOM 1969 N N . PRO B 1 44 ? 4.469 1.777 1.478 1 98.81 44 PRO B N 1
ATOM 1970 C CA . PRO B 1 44 ? 5.004 0.697 2.312 1 98.81 44 PRO B CA 1
ATOM 1971 C C . PRO B 1 44 ? 5.594 1.203 3.625 1 98.81 44 PRO B C 1
ATOM 1973 O O . PRO B 1 44 ? 6.059 2.344 3.699 1 98.81 44 PRO B O 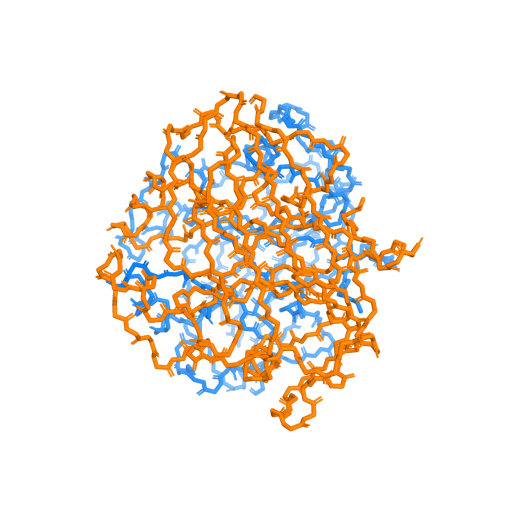1
ATOM 1976 N N . THR B 1 45 ? 5.598 0.344 4.652 1 98.44 45 THR B N 1
ATOM 1977 C CA . THR B 1 45 ? 6.102 0.758 5.957 1 98.44 45 THR B CA 1
ATOM 1978 C C . THR B 1 45 ? 7.602 1.038 5.891 1 98.44 45 THR B C 1
ATOM 1980 O O . THR B 1 45 ? 8.141 1.772 6.723 1 98.44 45 THR B O 1
ATOM 1983 N N . SER B 1 46 ? 8.234 0.508 4.887 1 98.06 46 SER B N 1
ATOM 1984 C CA . SER B 1 46 ? 9.656 0.75 4.703 1 98.06 46 SER B CA 1
ATOM 1985 C C . SER B 1 46 ? 9.93 2.193 4.289 1 98.06 46 SER B C 1
ATOM 1987 O O . SER B 1 46 ? 11.07 2.646 4.309 1 98.06 46 SER B O 1
ATOM 1989 N N . ALA B 1 47 ? 8.898 2.943 3.934 1 98.62 47 ALA B N 1
ATOM 1990 C CA . ALA B 1 47 ? 9.039 4.344 3.537 1 98.62 47 ALA B CA 1
ATOM 1991 C C . ALA B 1 47 ? 9.133 5.25 4.758 1 98.62 47 ALA B C 1
ATOM 1993 O O . ALA B 1 47 ? 9.469 6.43 4.641 1 98.62 47 ALA B O 1
ATOM 1994 N N . LEU B 1 48 ? 8.844 4.766 5.934 1 98.69 48 LEU B N 1
ATOM 1995 C CA . LEU B 1 48 ? 8.805 5.566 7.152 1 98.69 48 LEU B CA 1
ATOM 1996 C C . LEU B 1 48 ? 10.172 6.18 7.438 1 98.69 48 LEU B C 1
ATOM 1998 O O . LEU B 1 48 ? 11.203 5.516 7.293 1 98.69 48 LEU B O 1
ATOM 2002 N N . LEU B 1 49 ? 10.164 7.395 7.785 1 98.56 49 LEU B N 1
ATOM 2003 C CA . LEU B 1 49 ? 11.367 8.125 8.148 1 98.56 49 LEU B CA 1
ATOM 2004 C C . LEU B 1 49 ? 11.117 9.031 9.344 1 98.56 49 LEU B C 1
ATOM 2006 O O . LEU B 1 49 ? 10.273 9.93 9.289 1 98.56 49 LEU B O 1
ATOM 2010 N N . ASP B 1 50 ? 11.797 8.766 10.445 1 97.25 50 ASP B N 1
ATOM 2011 C CA . ASP B 1 50 ? 11.688 9.664 11.586 1 97.25 50 ASP B CA 1
ATOM 2012 C C . ASP B 1 50 ? 12.789 10.727 11.555 1 97.25 50 ASP B C 1
ATOM 2014 O O . ASP B 1 50 ? 13.539 10.812 10.578 1 97.25 50 ASP B O 1
ATOM 2018 N N . GLU B 1 51 ? 12.914 11.492 12.586 1 96.69 51 GLU B N 1
ATOM 2019 C CA . GLU B 1 51 ? 13.781 12.664 12.578 1 96.69 51 GLU B CA 1
ATOM 2020 C C . GLU B 1 51 ? 15.242 12.281 12.766 1 96.69 51 GLU B C 1
ATOM 2022 O O . GLU B 1 51 ? 16.125 13.133 12.688 1 96.69 51 GLU B O 1
ATOM 2027 N N . SER B 1 52 ? 15.508 11.047 12.984 1 96.12 52 SER B N 1
ATOM 2028 C CA . SER B 1 52 ? 16.875 10.617 13.273 1 96.12 52 SER B CA 1
ATOM 2029 C C . SER B 1 52 ? 17.703 10.508 11.992 1 96.12 52 SER B C 1
ATOM 2031 O O . SER B 1 52 ? 18.922 10.398 12.047 1 96.12 52 SER B O 1
ATOM 2033 N N . SER B 1 53 ? 17.109 10.492 10.812 1 97.31 53 SER B N 1
ATOM 2034 C CA . SER B 1 53 ? 17.797 10.375 9.531 1 97.31 53 SER B CA 1
ATOM 2035 C C . SER B 1 53 ? 17.359 11.469 8.562 1 97.31 53 SER B C 1
ATOM 2037 O O . SER B 1 53 ? 16.219 11.945 8.641 1 97.31 53 SER B O 1
ATOM 2039 N N . PRO B 1 54 ? 18.203 11.875 7.664 1 98.62 54 PRO B N 1
ATOM 2040 C CA . PRO B 1 54 ? 17.812 12.867 6.664 1 98.62 54 PRO B CA 1
ATOM 2041 C C . PRO B 1 54 ? 16.953 12.273 5.551 1 98.62 54 PRO B C 1
ATOM 2043 O O . PRO B 1 54 ? 16.906 11.055 5.387 1 98.62 54 PRO B O 1
ATOM 2046 N N . ILE B 1 55 ? 16.25 13.125 4.855 1 98.81 55 ILE B N 1
ATOM 2047 C CA . ILE B 1 55 ? 15.547 12.727 3.639 1 98.81 55 ILE B CA 1
ATOM 2048 C C . ILE B 1 55 ? 16.547 12.531 2.506 1 98.81 55 ILE B C 1
ATOM 2050 O O . ILE B 1 55 ? 17.375 13.398 2.242 1 98.81 55 ILE B O 1
ATOM 2054 N N . ARG B 1 56 ? 16.547 11.406 1.894 1 98.31 56 ARG B N 1
ATOM 2055 C CA . ARG B 1 56 ? 17.297 11.148 0.671 1 98.31 56 ARG B CA 1
ATOM 2056 C C . ARG B 1 56 ? 16.375 11.055 -0.535 1 98.31 56 ARG B C 1
ATOM 2058 O O . ARG B 1 56 ? 15.445 10.242 -0.543 1 98.31 56 ARG B O 1
ATOM 2065 N N . LEU B 1 57 ? 16.625 11.836 -1.503 1 98.5 57 LEU B N 1
ATOM 2066 C CA . LEU B 1 57 ? 15.766 11.867 -2.686 1 98.5 57 LEU B CA 1
ATOM 2067 C C . LEU B 1 57 ? 16.047 10.688 -3.602 1 98.5 57 LEU B C 1
ATOM 2069 O O . LEU B 1 57 ? 17.203 10.289 -3.768 1 98.5 57 LEU B O 1
ATOM 2073 N N . PRO B 1 58 ? 15.062 10.117 -4.164 1 98.25 58 PRO B N 1
ATOM 2074 C CA . PRO B 1 58 ? 15.305 8.992 -5.078 1 98.25 58 PRO B CA 1
ATOM 2075 C C . PRO B 1 58 ? 16.062 9.414 -6.336 1 98.25 58 PRO B C 1
ATOM 2077 O O . PRO B 1 58 ? 15.797 10.484 -6.891 1 98.25 58 PRO B O 1
ATOM 2080 N N . GLU B 1 59 ? 16.812 8.5 -6.867 1 96.75 59 GLU B N 1
ATOM 2081 C CA . GLU B 1 59 ? 17.688 8.797 -8 1 96.75 59 GLU B CA 1
ATOM 2082 C C . GLU B 1 59 ? 16.891 8.984 -9.281 1 96.75 59 GLU B C 1
ATOM 2084 O O . GLU B 1 59 ? 17.297 9.719 -10.18 1 96.75 59 GLU B O 1
ATOM 2089 N N . TYR B 1 60 ? 15.773 8.414 -9.344 1 97.69 60 TYR B N 1
ATOM 2090 C CA . TYR B 1 60 ? 15.031 8.383 -10.602 1 97.69 60 TYR B CA 1
ATOM 2091 C C . TYR B 1 60 ? 14.148 9.617 -10.742 1 97.69 60 TYR B C 1
ATOM 2093 O O . TYR B 1 60 ? 13.5 9.812 -11.773 1 97.69 60 TYR B O 1
ATOM 2101 N N . SER B 1 61 ? 14.117 10.469 -9.734 1 98.19 61 SER B N 1
ATOM 2102 C CA . SER B 1 61 ? 13.242 11.633 -9.781 1 98.19 61 SER B CA 1
ATOM 2103 C C . SER B 1 61 ? 14.031 12.922 -9.555 1 98.19 61 SER B C 1
ATOM 2105 O O . SER B 1 61 ? 14.898 12.984 -8.68 1 98.19 61 SER B O 1
ATOM 2107 N N . GLY B 1 62 ? 13.727 13.969 -10.32 1 97.06 62 GLY B N 1
ATOM 2108 C CA . GLY B 1 62 ? 14.234 15.32 -10.109 1 97.06 62 GLY B CA 1
ATOM 2109 C C . GLY B 1 62 ? 13.164 16.297 -9.641 1 97.06 62 GLY B C 1
ATOM 2110 O O . GLY B 1 62 ? 13.375 17.5 -9.664 1 97.06 62 GLY B O 1
ATOM 2111 N N . ASP B 1 63 ? 12.031 15.766 -9.234 1 98.56 63 ASP B N 1
ATOM 2112 C CA . ASP B 1 63 ? 10.867 16.594 -8.961 1 98.56 63 ASP B CA 1
ATOM 2113 C C . ASP B 1 63 ? 10.086 16.078 -7.758 1 98.56 63 ASP B C 1
ATOM 2115 O O . ASP B 1 63 ? 8.891 15.781 -7.867 1 98.56 63 ASP B O 1
ATOM 2119 N N . VAL B 1 64 ? 10.773 16.016 -6.559 1 98.88 64 VAL B N 1
ATOM 2120 C CA . VAL B 1 64 ? 10.117 15.539 -5.344 1 98.88 64 VAL B CA 1
ATOM 2121 C C . VAL B 1 64 ? 9.508 16.719 -4.594 1 98.88 64 VAL B C 1
ATOM 2123 O O . VAL B 1 64 ? 10.18 17.734 -4.359 1 98.88 64 VAL B O 1
ATOM 2126 N N . HIS B 1 65 ? 8.242 16.609 -4.246 1 98.94 65 HIS B N 1
ATOM 2127 C CA . HIS B 1 65 ? 7.512 17.656 -3.545 1 98.94 65 HIS B CA 1
ATOM 2128 C C . HIS B 1 65 ? 7.184 17.25 -2.115 1 98.94 65 HIS B C 1
ATOM 2130 O O . HIS B 1 65 ? 6.93 16.062 -1.852 1 98.94 65 HIS B O 1
ATOM 2136 N N . HIS B 1 66 ? 7.156 18.281 -1.229 1 98.88 66 HIS B N 1
ATOM 2137 C CA . HIS B 1 66 ? 6.633 18.078 0.117 1 98.88 66 HIS B CA 1
ATOM 2138 C C . HIS B 1 66 ? 5.113 18.188 0.139 1 98.88 66 HIS B C 1
ATOM 2140 O O . HIS B 1 66 ? 4.531 18.969 -0.605 1 98.88 66 HIS B O 1
ATOM 2146 N N . GLU B 1 67 ? 4.473 17.438 0.902 1 98.88 67 GLU B N 1
ATOM 2147 C CA . GLU B 1 67 ? 3.07 17.531 1.3 1 98.88 67 GLU B CA 1
ATOM 2148 C C . GLU B 1 67 ? 2.914 17.391 2.811 1 98.88 67 GLU B C 1
ATOM 2150 O O . GLU B 1 67 ? 2.895 16.266 3.334 1 98.88 67 GLU B O 1
ATOM 2155 N N . CYS B 1 68 ? 2.797 18.484 3.486 1 98.94 68 CYS B N 1
ATOM 2156 C CA . CYS B 1 68 ? 2.672 18.469 4.938 1 98.94 68 CYS B CA 1
ATOM 2157 C C . CYS B 1 68 ? 1.271 18.062 5.363 1 98.94 68 CYS B C 1
ATOM 2159 O O . CYS B 1 68 ? 0.279 18.562 4.844 1 98.94 68 CYS B O 1
ATOM 2161 N N . GLU B 1 69 ? 1.213 17.094 6.277 1 98.94 69 GLU B N 1
ATOM 2162 C CA . GLU B 1 69 ? -0.096 16.547 6.617 1 98.94 69 GLU B CA 1
ATOM 2163 C C . GLU B 1 69 ? -0.205 16.266 8.117 1 98.94 69 GLU B C 1
ATOM 2165 O O . GLU B 1 69 ? 0.789 15.938 8.766 1 98.94 69 GLU B O 1
ATOM 2170 N N . LEU B 1 70 ? -1.434 16.391 8.664 1 98.94 70 LEU B N 1
ATOM 2171 C CA . LEU B 1 70 ? -1.771 15.75 9.93 1 98.94 70 LEU B CA 1
ATOM 2172 C C . LEU B 1 70 ? -1.741 14.234 9.797 1 98.94 70 LEU B C 1
ATOM 2174 O O . LEU B 1 70 ? -2.256 13.68 8.82 1 98.94 70 LEU B O 1
ATOM 2178 N N . VAL B 1 71 ? -1.089 13.562 10.758 1 98.94 71 VAL B N 1
ATOM 2179 C CA . VAL B 1 71 ? -1.003 12.109 10.758 1 98.94 71 VAL B CA 1
ATOM 2180 C C . VAL B 1 71 ? -1.68 11.555 12.008 1 98.94 71 VAL B C 1
ATOM 2182 O O . VAL B 1 71 ? -1.499 12.086 13.109 1 98.94 71 VAL B O 1
ATOM 2185 N N . ALA B 1 72 ? -2.461 10.539 11.844 1 98.94 72 ALA B N 1
ATOM 2186 C CA . ALA B 1 72 ? -3.111 9.859 12.961 1 98.94 72 ALA B CA 1
ATOM 2187 C C . ALA B 1 72 ? -2.633 8.422 13.086 1 98.94 72 ALA B C 1
ATOM 2189 O O . ALA B 1 72 ? -2.436 7.734 12.078 1 98.94 72 ALA B O 1
ATOM 2190 N N . LEU B 1 73 ? -2.479 7.977 14.297 1 98.94 73 LEU B N 1
ATOM 2191 C CA . LEU B 1 73 ? -2.154 6.594 14.633 1 98.94 73 LEU B CA 1
ATOM 2192 C C . LEU B 1 73 ? -3.371 5.871 15.195 1 98.94 73 LEU B C 1
ATOM 2194 O O . LEU B 1 73 ? -3.953 6.309 16.188 1 98.94 73 LEU B O 1
ATOM 2198 N N . ILE B 1 74 ? -3.723 4.781 14.594 1 98.94 74 ILE B N 1
ATOM 2199 C CA . ILE B 1 74 ? -4.812 3.949 15.086 1 98.94 74 ILE B CA 1
ATOM 2200 C C . ILE B 1 74 ? -4.316 3.084 16.25 1 98.94 74 ILE B C 1
ATOM 2202 O O . ILE B 1 74 ? -3.314 2.379 16.109 1 98.94 74 ILE B O 1
ATOM 2206 N N . GLY B 1 75 ? -5.02 3.135 17.328 1 98.5 75 GLY B N 1
ATOM 2207 C CA . GLY B 1 75 ? -4.664 2.35 18.5 1 98.5 75 GLY B CA 1
ATOM 2208 C C . GLY B 1 75 ? -5.555 1.138 18.688 1 98.5 75 GLY B C 1
ATOM 2209 O O . GLY B 1 75 ? -5.152 0.168 19.344 1 98.5 75 GLY B O 1
ATOM 2210 N N . LYS B 1 76 ? -6.723 1.267 18.266 1 97.94 76 LYS B N 1
ATOM 2211 C CA . LYS B 1 76 ? -7.688 0.171 18.297 1 97.94 76 LYS B CA 1
ATOM 2212 C C . LYS B 1 76 ? -8.258 -0.09 16.906 1 97.94 76 LYS B C 1
ATOM 2214 O O . LYS B 1 76 ? -9.016 0.727 16.375 1 97.94 76 LYS B O 1
ATOM 2219 N N . GLY B 1 77 ? -7.941 -1.257 16.359 1 98 77 GLY B N 1
ATOM 2220 C CA . GLY B 1 77 ? -8.453 -1.613 15.039 1 98 77 GLY B CA 1
ATOM 2221 C C . GLY B 1 77 ? -9.945 -1.847 15.023 1 98 77 GLY B C 1
ATOM 2222 O O . GLY B 1 77 ? -10.617 -1.701 16.047 1 98 77 GLY B O 1
ATOM 2223 N N . GLY B 1 78 ? -10.414 -2.107 13.805 1 97.94 78 GLY B N 1
ATOM 2224 C CA . GLY B 1 78 ? -11.836 -2.396 13.672 1 97.94 78 GLY B CA 1
ATOM 2225 C C . GLY B 1 78 ? -12.32 -2.371 12.234 1 97.94 78 GLY B C 1
ATOM 2226 O O . GLY B 1 78 ? -11.625 -1.866 11.352 1 97.94 78 GLY B O 1
ATOM 2227 N N . ASP B 1 79 ? -13.477 -3.021 12.062 1 98 79 ASP B N 1
ATOM 2228 C CA . ASP B 1 79 ? -14.203 -3.006 10.797 1 98 79 ASP B CA 1
ATOM 2229 C C . ASP B 1 79 ? -15.5 -2.217 10.922 1 98 79 ASP B C 1
ATOM 2231 O O . ASP B 1 79 ? -16.172 -2.258 11.961 1 98 79 ASP B O 1
ATOM 2235 N N . ASP B 1 80 ? -15.828 -1.479 9.891 1 98.25 80 ASP B N 1
ATOM 2236 C CA . ASP B 1 80 ? -17.109 -0.789 9.789 1 98.25 80 ASP B CA 1
ATOM 2237 C C . ASP B 1 80 ? -17.344 0.126 10.992 1 98.25 80 ASP B C 1
ATOM 2239 O O . ASP B 1 80 ? -18.391 0.075 11.625 1 98.25 80 ASP B O 1
ATOM 2243 N N . ILE B 1 81 ? -16.344 0.862 11.336 1 98.81 81 ILE B N 1
ATOM 2244 C CA . ILE B 1 81 ? -16.422 1.829 12.422 1 98.81 81 ILE B CA 1
ATOM 2245 C C . ILE B 1 81 ? -17.297 3.012 12.008 1 98.81 81 ILE B C 1
ATOM 2247 O O . ILE B 1 81 ? -16.984 3.697 11.031 1 98.81 81 ILE B O 1
ATOM 2251 N N . PRO B 1 82 ? -18.359 3.295 12.672 1 98.69 82 PRO B N 1
ATOM 2252 C CA . PRO B 1 82 ? -19.125 4.484 12.312 1 98.69 82 PRO B CA 1
ATOM 2253 C C . PRO B 1 82 ? -18.391 5.785 12.617 1 98.69 82 PRO B C 1
ATOM 2255 O O . PRO B 1 82 ? -17.578 5.832 13.547 1 98.69 82 PRO B O 1
ATOM 2258 N N . PRO B 1 83 ? -18.703 6.828 11.898 1 98.5 83 PRO B N 1
ATOM 2259 C CA . PRO B 1 83 ? -17.984 8.086 12.102 1 98.5 83 PRO B CA 1
ATOM 2260 C C . PRO B 1 83 ? -18.031 8.578 13.547 1 98.5 83 PRO B C 1
ATOM 2262 O O . PRO B 1 83 ? -17.047 9.117 14.055 1 98.5 83 PRO B O 1
ATOM 2265 N N . GLU B 1 84 ? -19.109 8.367 14.266 1 98.38 84 GLU B N 1
ATOM 2266 C CA . GLU B 1 84 ? -19.312 8.906 15.602 1 98.38 84 GLU B CA 1
ATOM 2267 C C . GLU B 1 84 ? -18.391 8.227 16.625 1 98.38 84 GLU B C 1
ATOM 2269 O O . GLU B 1 84 ? -18.203 8.734 17.719 1 98.38 84 GLU B O 1
ATOM 2274 N N . LYS B 1 85 ? -17.844 7.062 16.266 1 98.62 85 LYS B N 1
ATOM 2275 C CA . LYS B 1 85 ? -16.969 6.312 17.172 1 98.62 85 LYS B CA 1
ATOM 2276 C C . LYS B 1 85 ? -15.531 6.316 16.688 1 98.62 85 LYS B C 1
ATOM 2278 O O . LYS B 1 85 ? -14.648 5.758 17.328 1 98.62 85 LYS B O 1
ATOM 2283 N N . ALA B 1 86 ? -15.328 6.961 15.57 1 98.81 86 ALA B N 1
ATOM 2284 C CA . ALA B 1 86 ? -14.07 6.836 14.836 1 98.81 86 ALA B CA 1
ATOM 2285 C C . ALA B 1 86 ? -12.898 7.355 15.672 1 98.81 86 ALA B C 1
ATOM 2287 O O . ALA B 1 86 ? -11.867 6.688 15.781 1 98.81 86 ALA B O 1
ATOM 2288 N N . LEU B 1 87 ? -13.078 8.469 16.312 1 98.75 87 LEU B N 1
ATOM 2289 C CA . LEU B 1 87 ? -11.969 9.117 17 1 98.75 87 LEU B CA 1
ATOM 2290 C C . LEU B 1 87 ? -11.578 8.336 18.25 1 98.75 87 LEU B C 1
ATOM 2292 O O . LEU B 1 87 ? -10.469 8.484 18.766 1 98.75 87 LEU B O 1
ATOM 2296 N N . ASP B 1 88 ? -12.469 7.441 18.766 1 98.5 88 ASP B N 1
ATOM 2297 C CA . ASP B 1 88 ? -12.164 6.578 19.906 1 98.5 88 ASP B CA 1
ATOM 2298 C C . ASP B 1 88 ? -11.078 5.566 19.547 1 98.5 88 ASP B C 1
ATOM 2300 O O . ASP B 1 88 ? -10.492 4.938 20.438 1 98.5 88 ASP B O 1
ATOM 2304 N N . HIS B 1 89 ? -10.828 5.445 18.312 1 98.88 89 HIS B N 1
ATOM 2305 C CA . HIS B 1 89 ? -9.875 4.434 17.844 1 98.88 89 HIS B CA 1
ATOM 2306 C C . HIS B 1 89 ? -8.484 5.027 17.672 1 98.88 89 HIS B C 1
ATOM 2308 O O . HIS B 1 89 ? -7.527 4.301 17.391 1 98.88 89 HIS B O 1
ATOM 2314 N N . VAL B 1 90 ? -8.312 6.289 17.828 1 98.94 90 VAL B N 1
ATOM 2315 C CA . VAL B 1 90 ? -7.047 6.965 17.562 1 98.94 90 VAL B CA 1
ATOM 2316 C C . VAL B 1 90 ? -6.188 6.957 18.828 1 98.94 90 VAL B C 1
ATOM 2318 O O . VAL B 1 90 ? -6.66 7.309 19.906 1 98.94 90 VAL B O 1
ATOM 2321 N N . ALA B 1 91 ? -4.957 6.57 18.688 1 98.88 91 ALA B N 1
ATOM 2322 C CA . ALA B 1 91 ? -4.027 6.527 19.812 1 98.88 91 ALA B CA 1
ATOM 2323 C C . ALA B 1 91 ? -3.223 7.82 19.906 1 98.88 91 ALA B C 1
ATOM 2325 O O . ALA B 1 91 ? -2.805 8.219 21 1 98.88 91 ALA B O 1
ATOM 2326 N N . GLY B 1 92 ? -2.979 8.438 18.734 1 98.88 92 GLY B N 1
ATOM 2327 C CA . GLY B 1 92 ? -2.141 9.625 18.766 1 98.88 92 GLY B CA 1
ATOM 2328 C C . GLY B 1 92 ? -2.164 10.398 17.453 1 98.88 92 GLY B C 1
ATOM 2329 O O . GLY B 1 92 ? -2.707 9.922 16.453 1 98.88 92 GLY B O 1
ATOM 2330 N N . TYR B 1 93 ? -1.619 11.625 17.516 1 98.94 93 TYR B N 1
ATOM 2331 C CA . TYR B 1 93 ? -1.526 12.531 16.375 1 98.94 93 TYR B CA 1
ATOM 2332 C C . TYR B 1 93 ? -0.102 13.047 16.203 1 98.94 93 TYR B C 1
ATOM 2334 O O . TYR B 1 93 ? 0.629 13.211 17.188 1 98.94 93 TYR B O 1
ATOM 2342 N N . GLY B 1 94 ? 0.263 13.289 15.047 1 98.88 94 GLY B N 1
ATOM 2343 C CA . GLY B 1 94 ? 1.525 13.922 14.703 1 98.88 94 GLY B CA 1
ATOM 2344 C C . GLY B 1 94 ? 1.479 14.672 13.383 1 98.88 94 GLY B C 1
ATOM 2345 O O . GLY B 1 94 ? 0.398 14.922 12.844 1 98.88 94 GLY B O 1
ATOM 2346 N N . ILE B 1 95 ? 2.568 15.141 12.961 1 98.94 95 ILE B N 1
ATOM 2347 C CA . ILE B 1 95 ? 2.723 15.844 11.695 1 98.94 95 ILE B CA 1
ATOM 2348 C C . ILE B 1 95 ? 3.764 15.133 10.836 1 98.94 95 ILE B C 1
ATOM 2350 O O . ILE B 1 95 ? 4.711 14.539 11.352 1 98.94 95 ILE B O 1
ATOM 2354 N N . GLY B 1 96 ? 3.498 15.102 9.562 1 98.88 96 GLY B N 1
ATOM 2355 C CA . GLY B 1 96 ? 4.391 14.367 8.68 1 98.88 96 GLY B CA 1
ATOM 2356 C C . GLY B 1 96 ? 4.445 14.945 7.277 1 98.88 96 GLY B C 1
ATOM 2357 O O . GLY B 1 96 ? 3.854 15.992 7.004 1 98.88 96 GLY B O 1
ATOM 2358 N N . LEU B 1 97 ? 5.309 14.344 6.43 1 98.94 97 LEU B N 1
ATOM 2359 C CA . LEU B 1 97 ? 5.422 14.664 5.012 1 98.94 97 LEU B CA 1
ATOM 2360 C C . LEU B 1 97 ? 5.078 13.453 4.152 1 98.94 97 LEU B C 1
ATOM 2362 O O . LEU B 1 97 ? 5.699 12.398 4.285 1 98.94 97 LEU B O 1
ATOM 2366 N N . ASP B 1 98 ? 4.039 13.586 3.346 1 98.94 98 ASP B N 1
ATOM 2367 C CA . ASP B 1 98 ? 3.805 12.688 2.219 1 98.94 98 ASP B CA 1
ATOM 2368 C C . ASP B 1 98 ? 4.609 13.125 0.996 1 98.94 98 ASP B C 1
ATOM 2370 O O . ASP B 1 98 ? 4.082 13.797 0.107 1 98.94 98 ASP B O 1
ATOM 2374 N N . LEU B 1 99 ? 5.883 12.641 0.909 1 98.94 99 LEU B N 1
ATOM 2375 C CA . LEU B 1 99 ? 6.734 13.047 -0.202 1 98.94 99 LEU B CA 1
ATOM 2376 C C . LEU B 1 99 ? 6.285 12.391 -1.503 1 98.94 99 LEU B C 1
ATOM 2378 O O . LEU B 1 99 ? 5.898 11.219 -1.512 1 98.94 99 LEU B O 1
ATOM 2382 N N . THR B 1 100 ? 6.336 13.172 -2.574 1 98.88 100 THR B N 1
ATOM 2383 C CA . THR B 1 100 ? 5.812 12.727 -3.863 1 98.88 100 THR B CA 1
ATOM 2384 C C . THR B 1 100 ? 6.809 13.023 -4.98 1 98.88 100 THR B C 1
ATOM 2386 O O . THR B 1 100 ? 7.211 14.172 -5.18 1 98.88 100 THR B O 1
ATOM 2389 N N . ALA B 1 101 ? 7.254 11.992 -5.656 1 98.88 101 ALA B N 1
ATOM 2390 C CA . ALA B 1 101 ? 7.941 12.195 -6.93 1 98.88 101 ALA B CA 1
ATOM 2391 C C . ALA B 1 101 ? 6.957 12.57 -8.031 1 98.88 101 ALA B C 1
ATOM 2393 O O . ALA B 1 101 ? 6.367 11.688 -8.672 1 98.88 101 ALA B O 1
ATOM 2394 N N . ARG B 1 102 ? 6.867 13.836 -8.328 1 98.69 102 ARG B N 1
ATOM 2395 C CA . ARG B 1 102 ? 5.789 14.367 -9.156 1 98.69 102 ARG B CA 1
ATOM 2396 C C . ARG B 1 102 ? 5.945 13.922 -10.609 1 98.69 102 ARG B C 1
ATOM 2398 O O . ARG B 1 102 ? 4.953 13.695 -11.305 1 98.69 102 ARG B O 1
ATOM 2405 N N . ASP B 1 103 ? 7.152 13.859 -11.094 1 98.69 103 ASP B N 1
ATOM 2406 C CA . ASP B 1 103 ? 7.387 13.383 -12.461 1 98.69 103 ASP B CA 1
ATOM 2407 C C . ASP B 1 103 ? 6.934 11.938 -12.625 1 98.69 103 ASP B C 1
ATOM 2409 O O . ASP B 1 103 ? 6.223 11.609 -13.578 1 98.69 103 ASP B O 1
ATOM 2413 N N . ALA B 1 104 ? 7.289 11.086 -11.711 1 98.69 104 ALA B N 1
ATOM 2414 C CA . ALA B 1 104 ? 6.84 9.695 -11.727 1 98.69 104 ALA B CA 1
ATOM 2415 C C . ALA B 1 104 ? 5.324 9.602 -11.57 1 98.69 104 ALA B C 1
ATOM 2417 O O . ALA B 1 104 ? 4.684 8.75 -12.195 1 98.69 104 ALA B O 1
ATOM 2418 N N . GLN B 1 105 ? 4.789 10.453 -10.734 1 98.69 105 GLN B N 1
ATOM 2419 C CA . GLN B 1 105 ? 3.342 10.445 -10.547 1 98.69 105 GLN B CA 1
ATOM 2420 C C . GLN B 1 105 ? 2.619 10.852 -11.828 1 98.69 105 GLN B C 1
ATOM 2422 O O . GLN B 1 105 ? 1.62 10.234 -12.203 1 98.69 105 GLN B O 1
ATOM 2427 N N . ALA B 1 106 ? 3.098 11.906 -12.414 1 98.38 106 ALA B N 1
ATOM 2428 C CA . ALA B 1 106 ? 2.5 12.359 -13.664 1 98.38 106 ALA B CA 1
ATOM 2429 C C . ALA B 1 106 ? 2.514 11.25 -14.719 1 98.38 106 ALA B C 1
ATOM 2431 O O . ALA B 1 106 ? 1.523 11.047 -15.422 1 98.38 106 ALA B O 1
ATOM 2432 N N . GLU B 1 107 ? 3.627 10.578 -14.828 1 98.19 107 GLU B N 1
ATOM 2433 C CA . GLU B 1 107 ? 3.729 9.461 -15.766 1 98.19 107 GLU B CA 1
ATOM 2434 C C . GLU B 1 107 ? 2.738 8.352 -15.414 1 98.19 107 GLU B C 1
ATOM 2436 O O . GLU B 1 107 ? 2.07 7.809 -16.297 1 98.19 107 GLU B O 1
ATOM 2441 N N . ALA B 1 108 ? 2.631 7.996 -14.133 1 98.44 108 ALA B N 1
ATOM 2442 C CA . ALA B 1 108 ? 1.69 6.973 -13.68 1 98.44 108 ALA B CA 1
ATOM 2443 C C . ALA B 1 108 ? 0.255 7.355 -14.031 1 98.44 108 ALA B C 1
ATOM 2445 O O . ALA B 1 108 ? -0.514 6.527 -14.523 1 98.44 108 ALA B O 1
ATOM 2446 N N . LYS B 1 109 ? -0.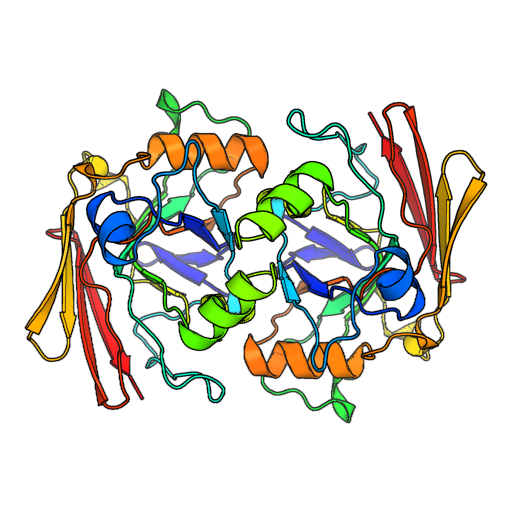079 8.609 -13.742 1 98.12 109 LYS B N 1
ATOM 2447 C CA . LYS B 1 109 ? -1.42 9.102 -14.047 1 98.12 109 LYS B CA 1
ATOM 2448 C C . LYS B 1 109 ? -1.723 8.992 -15.531 1 98.12 109 LYS B C 1
ATOM 2450 O O . LYS B 1 109 ? -2.787 8.508 -15.922 1 98.12 109 LYS B O 1
ATOM 2455 N N . ARG B 1 110 ? -0.77 9.406 -16.312 1 97.94 110 ARG B N 1
ATOM 2456 C CA . ARG B 1 110 ? -0.943 9.398 -17.766 1 97.94 110 ARG B CA 1
ATOM 2457 C C . ARG B 1 110 ? -1.159 7.98 -18.281 1 97.94 110 ARG B C 1
ATOM 2459 O O . ARG B 1 110 ? -1.947 7.766 -19.203 1 97.94 110 ARG B O 1
ATOM 2466 N N . LYS B 1 111 ? -0.545 7.023 -17.688 1 97.5 111 LYS B N 1
ATOM 2467 C CA . LYS B 1 111 ? -0.574 5.645 -18.172 1 97.5 111 LYS B CA 1
ATOM 2468 C C . LYS B 1 111 ? -1.646 4.832 -17.438 1 97.5 111 LYS B C 1
ATOM 2470 O O . LYS B 1 111 ? -1.819 3.643 -17.719 1 97.5 111 LYS B O 1
ATOM 2475 N N . GLY B 1 112 ? -2.367 5.492 -16.453 1 98 112 GLY B N 1
ATOM 2476 C CA . GLY B 1 112 ? -3.336 4.766 -15.656 1 98 112 GLY B CA 1
ATOM 2477 C C . GLY B 1 112 ? -2.703 3.717 -14.766 1 98 112 GLY B C 1
ATOM 2478 O O . GLY B 1 112 ? -3.26 2.633 -14.578 1 98 112 GLY B O 1
ATOM 2479 N N . GLN B 1 113 ? -1.527 3.938 -14.258 1 98.44 113 GLN B N 1
ATOM 2480 C CA . GLN B 1 113 ? -0.762 2.988 -13.453 1 98.44 113 GLN B CA 1
ATOM 2481 C C . GLN B 1 113 ? -0.82 3.348 -11.977 1 98.44 113 GLN B C 1
ATOM 2483 O O . GLN B 1 113 ? -1.251 4.445 -11.609 1 98.44 113 GLN B O 1
ATOM 2488 N N . PRO B 1 114 ? -0.444 2.408 -11.078 1 98.62 114 PRO B N 1
ATOM 2489 C CA . PRO B 1 114 ? -0.412 2.699 -9.641 1 98.62 114 PRO B CA 1
ATOM 2490 C C . PRO B 1 114 ? 0.61 3.775 -9.281 1 98.62 114 PRO B C 1
ATOM 2492 O O . PRO B 1 114 ? 1.61 3.943 -9.984 1 98.62 114 PRO B O 1
ATOM 2495 N N . TRP B 1 115 ? 0.402 4.422 -8.164 1 98.88 115 TRP B N 1
ATOM 2496 C CA . TRP B 1 115 ? 1.227 5.551 -7.738 1 98.88 115 TRP B CA 1
ATOM 2497 C C . TRP B 1 115 ? 2.381 5.082 -6.859 1 98.88 115 TRP B C 1
ATOM 2499 O O . TRP B 1 115 ? 3.17 5.895 -6.375 1 98.88 115 TRP B O 1
ATOM 2509 N N . THR B 1 116 ? 2.555 3.811 -6.664 1 98.88 116 THR B N 1
ATOM 2510 C CA . THR B 1 116 ? 3.479 3.293 -5.66 1 98.88 116 THR B CA 1
ATOM 2511 C C . THR B 1 116 ? 4.887 3.842 -5.883 1 98.88 116 THR B C 1
ATOM 2513 O O . THR B 1 116 ? 5.551 4.262 -4.938 1 98.88 116 THR B O 1
ATOM 2516 N N . LYS B 1 117 ? 5.359 3.898 -7.098 1 98.75 117 LYS B N 1
ATOM 2517 C CA . LYS B 1 117 ? 6.707 4.391 -7.371 1 98.75 117 LYS B CA 1
ATOM 2518 C C . LYS B 1 117 ? 6.844 5.863 -6.996 1 98.75 117 LYS B C 1
ATOM 2520 O O . LYS B 1 117 ? 7.891 6.289 -6.5 1 98.75 117 LYS B O 1
ATOM 2525 N N . ALA B 1 118 ? 5.84 6.582 -7.195 1 98.88 118 ALA B N 1
ATOM 2526 C CA . ALA B 1 118 ? 5.855 8.023 -6.965 1 98.88 118 ALA B CA 1
ATOM 2527 C C . ALA B 1 118 ? 5.73 8.344 -5.477 1 98.88 118 ALA B C 1
ATOM 2529 O O . ALA B 1 118 ? 6.227 9.367 -5.008 1 98.88 118 ALA B O 1
ATOM 2530 N N . LYS B 1 119 ? 5.055 7.484 -4.719 1 98.94 119 LYS B N 1
ATOM 2531 C CA . LYS B 1 119 ? 4.609 7.84 -3.373 1 98.94 119 LYS B CA 1
ATOM 2532 C C . LYS B 1 119 ? 5.297 6.977 -2.32 1 98.94 119 LYS B C 1
ATOM 2534 O O . LYS B 1 119 ? 5.297 7.312 -1.135 1 98.94 119 LYS B O 1
ATOM 2539 N N . GLY B 1 120 ? 5.902 5.844 -2.748 1 98.88 120 GLY B N 1
ATOM 2540 C CA . GLY B 1 120 ? 6.285 4.84 -1.771 1 98.88 120 GLY B CA 1
ATOM 2541 C C . GLY B 1 120 ? 7.789 4.645 -1.673 1 98.88 120 GLY B C 1
ATOM 2542 O O . GLY B 1 120 ? 8.258 3.664 -1.088 1 98.88 120 GLY B O 1
ATOM 2543 N N . PHE B 1 121 ? 8.641 5.488 -2.273 1 98.75 121 PHE B N 1
ATOM 2544 C CA . PHE B 1 121 ? 10.086 5.312 -2.227 1 98.75 121 PHE B CA 1
ATOM 2545 C C . PHE B 1 121 ? 10.602 5.453 -0.799 1 98.75 121 PHE B C 1
ATOM 2547 O O . PHE B 1 121 ? 9.883 5.922 0.084 1 98.75 121 PHE B O 1
ATOM 2554 N N . ARG B 1 122 ? 11.805 5.051 -0.512 1 97.88 122 ARG B N 1
ATOM 2555 C CA . ARG B 1 122 ? 12.398 5.082 0.821 1 97.88 122 ARG B CA 1
ATOM 2556 C C . ARG B 1 122 ? 12.43 6.504 1.372 1 97.88 122 ARG B C 1
ATOM 2558 O O . ARG B 1 122 ? 12.875 7.43 0.692 1 97.88 122 ARG B O 1
ATOM 2565 N N . GLY B 1 123 ? 11.836 6.625 2.566 1 98.38 123 GLY B N 1
ATOM 2566 C CA . GLY B 1 123 ? 11.828 7.926 3.219 1 98.38 123 GLY B CA 1
ATOM 2567 C C . GLY B 1 123 ? 10.664 8.805 2.795 1 98.38 123 GLY B C 1
ATOM 2568 O O . GLY B 1 123 ? 10.57 9.961 3.213 1 98.38 123 GLY B O 1
ATOM 2569 N N . ALA B 1 124 ? 9.766 8.273 2.033 1 98.88 124 ALA B N 1
ATOM 2570 C CA . ALA B 1 124 ? 8.695 9.078 1.441 1 98.88 124 ALA B CA 1
ATOM 2571 C C . ALA B 1 124 ? 7.629 9.414 2.475 1 98.88 124 ALA B C 1
ATOM 2573 O O . ALA B 1 124 ? 6.746 10.242 2.221 1 98.88 124 ALA B O 1
ATOM 2574 N N . ALA B 1 125 ? 7.68 8.789 3.643 1 98.94 125 ALA B N 1
ATOM 2575 C CA . ALA B 1 125 ? 6.707 9.031 4.707 1 98.94 125 ALA B CA 1
ATOM 2576 C C . ALA B 1 125 ? 7.398 9.484 5.988 1 98.94 125 ALA B C 1
ATOM 2578 O O . ALA B 1 125 ? 7.715 8.672 6.855 1 98.94 125 ALA B O 1
ATOM 2579 N N . CYS B 1 126 ? 7.531 10.773 6.113 1 98.94 126 CYS B N 1
ATOM 2580 C CA . CYS B 1 126 ? 8.133 11.336 7.316 1 98.94 126 CYS B CA 1
ATOM 2581 C C . CYS B 1 126 ? 7.09 11.516 8.414 1 98.94 126 CYS B C 1
ATOM 2583 O O . CYS B 1 126 ? 5.996 12.031 8.164 1 98.94 126 CYS B O 1
ATOM 2585 N N . VAL B 1 127 ? 7.426 11.117 9.602 1 98.88 127 VAL B N 1
ATOM 2586 C CA . VAL B 1 127 ? 6.453 11.234 10.688 1 98.88 127 VAL B CA 1
ATOM 2587 C C . VAL B 1 127 ? 7.156 11.711 11.961 1 98.88 127 VAL B C 1
ATOM 2589 O O . VAL B 1 127 ? 8.211 11.195 12.328 1 98.88 127 VAL B O 1
ATOM 2592 N N . SER B 1 128 ? 6.641 12.648 12.617 1 98.88 128 SER B N 1
ATOM 2593 C CA . SER B 1 128 ? 7.105 13.117 13.914 1 98.88 128 SER B CA 1
ATOM 2594 C C . SER B 1 128 ? 6.832 12.094 15.008 1 98.88 128 SER B C 1
ATOM 2596 O O . SER B 1 128 ? 6.129 11.109 14.781 1 98.88 128 SER B O 1
ATOM 2598 N N . THR B 1 129 ? 7.496 12.391 16.141 1 98.56 129 THR B N 1
ATOM 2599 C CA . THR B 1 129 ? 6.922 11.75 17.328 1 98.56 129 THR B CA 1
ATOM 2600 C C . THR B 1 129 ? 5.441 12.094 17.453 1 98.56 129 THR B C 1
ATOM 2602 O O . THR B 1 129 ? 5.043 13.242 17.234 1 98.56 129 THR 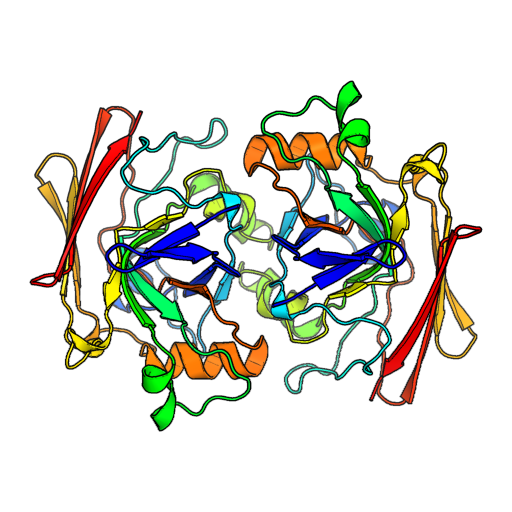B O 1
ATOM 2605 N N . LEU B 1 130 ? 4.648 11.125 17.844 1 98.88 130 LEU B N 1
ATOM 2606 C CA . LEU B 1 130 ? 3.213 11.352 17.984 1 98.88 130 LEU B CA 1
ATOM 2607 C C . LEU B 1 130 ? 2.857 11.703 19.422 1 98.88 130 LEU B C 1
ATOM 2609 O O . LEU B 1 130 ? 3.477 11.195 20.359 1 98.88 130 LEU B O 1
ATOM 2613 N N . VAL B 1 131 ? 1.903 12.508 19.578 1 98.69 131 VAL B N 1
ATOM 2614 C CA . VAL B 1 131 ? 1.386 12.852 20.906 1 98.69 131 VAL B CA 1
ATOM 2615 C C . VAL B 1 131 ? 0.132 12.031 21.203 1 98.69 131 VAL B C 1
ATOM 2617 O O . VAL B 1 131 ? -0.673 11.773 20.297 1 98.69 131 VAL B O 1
ATOM 2620 N N . PRO B 1 132 ? -0.051 11.656 22.453 1 98.56 132 PRO B N 1
ATOM 2621 C CA . PRO B 1 132 ? -1.243 10.875 22.797 1 98.56 132 PRO B CA 1
ATOM 2622 C C . PRO B 1 132 ? -2.541 11.602 22.438 1 98.56 132 PRO B C 1
ATOM 2624 O O . PRO B 1 132 ? -2.645 12.812 22.641 1 98.56 132 PRO B O 1
ATOM 2627 N N . ALA B 1 133 ? -3.508 10.836 21.969 1 98.56 133 ALA B N 1
ATOM 2628 C CA . ALA B 1 133 ? -4.789 11.406 21.562 1 98.56 133 ALA B CA 1
ATOM 2629 C C . ALA B 1 133 ? -5.469 12.117 22.734 1 98.56 133 ALA B C 1
ATOM 2631 O O . ALA B 1 133 ? -6.176 13.109 22.547 1 98.56 133 ALA B O 1
ATOM 2632 N N . ALA B 1 134 ? -5.238 11.68 23.875 1 97.12 134 ALA B N 1
ATOM 2633 C CA . ALA B 1 134 ? -5.859 12.234 25.078 1 97.12 134 ALA B CA 1
ATOM 2634 C C . ALA B 1 134 ? -5.473 13.695 25.266 1 97.12 134 ALA B C 1
ATOM 2636 O O . ALA B 1 134 ? -6.188 14.453 25.922 1 97.12 134 ALA B O 1
ATOM 2637 N N . ARG B 1 135 ? -4.406 14.141 24.672 1 96.25 135 ARG B N 1
ATOM 2638 C CA . ARG B 1 135 ? -3.906 15.5 24.828 1 96.25 135 ARG B CA 1
ATOM 2639 C C . ARG B 1 135 ? -4.574 16.453 23.844 1 96.25 135 ARG B C 1
ATOM 2641 O O . ARG B 1 135 ? -4.391 17.656 23.922 1 96.25 135 ARG B O 1
ATOM 2648 N N . VAL B 1 136 ? -5.25 15.914 22.922 1 97.56 136 VAL B N 1
ATOM 2649 C CA . VAL B 1 136 ? -5.852 16.703 21.859 1 97.56 136 VAL B CA 1
ATOM 2650 C C . VAL B 1 136 ? -7.371 16.719 22 1 97.56 136 VAL B C 1
ATOM 2652 O O . VAL B 1 136 ? -8.016 15.664 21.875 1 97.56 136 VAL B O 1
ATOM 2655 N N . GLU B 1 137 ? -7.949 17.797 22.266 1 95.38 137 GLU B N 1
ATOM 2656 C CA . GLU B 1 137 ? -9.383 17.906 22.484 1 95.38 137 GLU B CA 1
ATOM 2657 C C . GLU B 1 137 ? -10.172 17.594 21.219 1 95.38 137 GLU B C 1
ATOM 2659 O O . GLU B 1 137 ? -11.133 16.828 21.25 1 95.38 137 GLU B O 1
ATOM 2664 N N . ASP B 1 138 ? -9.82 18.25 20.156 1 97.38 138 ASP B N 1
ATOM 2665 C CA . ASP B 1 138 ? -10.484 18.078 18.875 1 97.38 138 ASP B CA 1
ATOM 2666 C C . ASP B 1 138 ? -9.469 18.109 17.719 1 97.38 138 ASP B C 1
ATOM 2668 O O . ASP B 1 138 ? -8.969 19.188 17.359 1 97.38 138 ASP B O 1
ATOM 2672 N N . PRO B 1 139 ? -9.266 16.969 17.125 1 98.19 139 PRO B N 1
ATOM 2673 C CA . PRO B 1 139 ? -8.266 16.953 16.062 1 98.19 139 PRO B CA 1
ATOM 2674 C C . PRO B 1 139 ? -8.664 17.828 14.875 1 98.19 139 PRO B C 1
ATOM 2676 O O . PRO B 1 139 ? -7.801 18.25 14.094 1 98.19 139 PRO B O 1
ATOM 2679 N N . GLN B 1 140 ? -9.953 18.141 14.711 1 98.12 140 GLN B N 1
ATOM 2680 C CA . GLN B 1 140 ? -10.414 18.938 13.578 1 98.12 140 GLN B CA 1
ATOM 2681 C C . GLN B 1 140 ? -10.078 20.406 13.773 1 98.12 140 GLN B C 1
ATOM 2683 O O . GLN B 1 140 ? -10.273 21.219 12.867 1 98.12 140 GLN B O 1
ATOM 2688 N N . ARG B 1 141 ? -9.492 20.734 14.867 1 98.19 141 ARG B N 1
ATOM 2689 C CA . ARG B 1 141 ? -9.133 22.125 15.141 1 98.19 141 ARG B CA 1
ATOM 2690 C C . ARG B 1 141 ? -7.621 22.328 15.07 1 98.19 141 ARG B C 1
ATOM 2692 O O . ARG B 1 141 ? -7.125 23.438 15.219 1 98.19 141 ARG B O 1
ATOM 2699 N N . LEU B 1 142 ? -6.957 21.266 14.867 1 98.69 142 LEU B N 1
ATOM 2700 C CA . LEU B 1 142 ? -5.5 21.344 14.812 1 98.69 142 LEU B CA 1
ATOM 2701 C C . LEU B 1 142 ? -5.047 22.141 13.594 1 98.69 142 LEU B C 1
ATOM 2703 O O . LEU B 1 142 ? -5.621 22.016 12.516 1 98.69 142 LEU B O 1
ATOM 2707 N N . LYS B 1 143 ? -4.082 22.984 13.789 1 98.75 143 LYS B N 1
ATOM 2708 C CA . LYS B 1 143 ? -3.393 23.719 12.727 1 98.75 143 LYS B CA 1
ATOM 2709 C C . LYS B 1 143 ? -1.93 23.297 12.633 1 98.75 143 LYS B C 1
ATOM 2711 O O . LYS B 1 143 ? -1.344 22.844 13.617 1 98.75 143 LYS B O 1
ATOM 2716 N N . PHE B 1 144 ? -1.4 23.375 11.438 1 98.88 144 PHE B N 1
ATOM 2717 C CA . PHE B 1 144 ? -0.009 22.969 11.258 1 98.88 144 PHE B CA 1
ATOM 2718 C C . PHE B 1 144 ? 0.651 23.797 10.164 1 98.88 144 PHE B C 1
ATOM 2720 O O . PHE B 1 144 ? -0.029 24.516 9.414 1 98.88 144 PHE B O 1
ATOM 2727 N N . GLU B 1 145 ? 1.954 23.734 10.133 1 98.81 145 GLU B N 1
ATOM 2728 C CA . GLU B 1 145 ? 2.686 24.484 9.117 1 98.81 145 GLU B CA 1
ATOM 2729 C C . GLU B 1 145 ? 3.98 23.781 8.734 1 98.81 145 GLU B C 1
ATOM 2731 O O . GLU B 1 145 ? 4.488 22.938 9.492 1 98.81 145 GLU B O 1
ATOM 2736 N N . LEU B 1 146 ? 4.484 24.078 7.598 1 98.94 146 LEU B N 1
ATOM 2737 C CA . LEU B 1 146 ? 5.789 23.688 7.082 1 98.94 146 LEU B CA 1
ATOM 2738 C C . LEU B 1 146 ? 6.598 24.906 6.66 1 98.94 146 LEU B C 1
ATOM 2740 O O . LEU B 1 146 ? 6.102 25.766 5.926 1 98.94 146 LEU B O 1
ATOM 2744 N N . ARG B 1 147 ? 7.766 25 7.156 1 98.88 147 ARG B N 1
ATOM 2745 C CA . ARG B 1 147 ? 8.742 25.984 6.688 1 98.88 147 ARG B CA 1
ATOM 2746 C C . ARG B 1 147 ? 9.93 25.297 6.016 1 98.88 147 ARG B C 1
ATOM 2748 O O . ARG B 1 147 ? 10.445 24.297 6.527 1 98.88 147 ARG B O 1
ATOM 2755 N N . VAL B 1 148 ? 10.312 25.781 4.914 1 98.88 148 VAL B N 1
ATOM 2756 C CA . VAL B 1 148 ? 11.492 25.312 4.195 1 98.88 148 VAL B CA 1
ATOM 2757 C C . VAL B 1 148 ? 12.555 26.422 4.184 1 98.88 148 VAL B C 1
ATOM 2759 O O . VAL B 1 148 ? 12.32 27.5 3.652 1 98.88 148 VAL B O 1
ATOM 2762 N N . ASN B 1 149 ? 13.672 26.141 4.797 1 98.69 149 ASN B N 1
ATOM 2763 C CA . ASN B 1 149 ? 14.727 27.125 4.957 1 98.69 149 ASN B CA 1
ATOM 2764 C C . ASN B 1 149 ? 14.195 28.406 5.613 1 98.69 149 ASN B C 1
ATOM 2766 O O . ASN B 1 149 ? 14.477 29.516 5.145 1 98.69 149 ASN B O 1
ATOM 2770 N N . GLY B 1 150 ? 13.352 28.203 6.492 1 98.44 150 GLY B N 1
ATOM 2771 C CA . GLY B 1 150 ? 12.844 29.297 7.297 1 98.44 150 GLY B CA 1
ATOM 2772 C C . GLY B 1 150 ? 11.648 29.984 6.672 1 98.44 150 GLY B C 1
ATOM 2773 O O . GLY B 1 150 ? 10.992 30.812 7.32 1 98.44 150 GLY B O 1
ATOM 2774 N N . GLN B 1 151 ? 11.328 29.672 5.445 1 98.5 151 GLN B N 1
ATOM 2775 C CA . GLN B 1 151 ? 10.219 30.312 4.746 1 98.5 151 GLN B CA 1
ATOM 2776 C C . GLN B 1 151 ? 8.953 29.469 4.84 1 98.5 151 GLN B C 1
ATOM 2778 O O . GLN B 1 151 ? 8.984 28.266 4.586 1 98.5 151 GLN B O 1
ATOM 2783 N N . LEU B 1 152 ? 7.867 30.141 5.164 1 98.62 152 LEU B N 1
ATOM 2784 C CA . LEU B 1 152 ? 6.578 29.469 5.234 1 98.62 152 LEU B CA 1
ATOM 2785 C C . LEU B 1 152 ? 6.152 28.953 3.859 1 98.62 152 LEU B C 1
ATOM 2787 O O . LEU B 1 152 ? 6.09 29.734 2.902 1 98.62 152 LEU B O 1
ATOM 2791 N N . ARG B 1 153 ? 5.879 27.625 3.795 1 98.62 153 ARG B N 1
ATOM 2792 C CA . ARG B 1 153 ? 5.469 27.047 2.521 1 98.62 153 ARG B CA 1
ATOM 2793 C C . ARG B 1 153 ? 4.023 26.562 2.578 1 98.62 153 ARG B C 1
ATOM 2795 O O . ARG B 1 153 ? 3.297 26.641 1.587 1 98.62 153 ARG B O 1
ATOM 2802 N N . GLN B 1 154 ? 3.645 25.984 3.691 1 98.81 154 GLN B N 1
ATOM 2803 C CA . GLN B 1 154 ? 2.289 25.469 3.844 1 98.81 154 GLN B CA 1
ATOM 2804 C C . GLN B 1 154 ? 1.723 25.797 5.219 1 98.81 154 GLN B C 1
ATOM 2806 O O . GLN B 1 154 ? 2.439 25.75 6.223 1 98.81 154 GLN B O 1
ATOM 2811 N N . ARG B 1 155 ? 0.476 26.156 5.191 1 98.5 155 ARG B N 1
ATOM 2812 C CA . ARG B 1 155 ? -0.362 26.281 6.379 1 98.5 155 ARG B CA 1
ATOM 2813 C C . ARG B 1 155 ? -1.576 25.359 6.285 1 98.5 155 ARG B C 1
ATOM 2815 O O . ARG B 1 155 ? -2.295 25.359 5.285 1 98.5 155 ARG B O 1
ATOM 2822 N N . GLY B 1 156 ? -1.7 24.609 7.316 1 98.38 156 GLY B N 1
ATOM 2823 C CA . GLY B 1 156 ? -2.822 23.688 7.316 1 98.38 156 GLY B CA 1
ATOM 2824 C C . GLY B 1 156 ? -3.801 23.938 8.445 1 98.38 156 GLY B C 1
ATOM 2825 O O . GLY B 1 156 ? -3.408 24.375 9.531 1 98.38 156 GLY B O 1
ATOM 2826 N N . ASP B 1 157 ? -5.008 23.719 8.133 1 98.69 157 ASP B N 1
ATOM 2827 C CA . ASP B 1 157 ? -6.141 23.734 9.047 1 98.69 157 ASP B CA 1
ATOM 2828 C C . ASP B 1 157 ? -6.996 22.484 8.898 1 98.69 157 ASP B C 1
ATOM 2830 O O . ASP B 1 157 ? -7.707 22.328 7.906 1 98.69 157 ASP B O 1
ATOM 2834 N N . ALA B 1 158 ? -6.945 21.625 9.945 1 98.62 158 ALA B N 1
ATOM 2835 C CA . ALA B 1 158 ? -7.637 20.328 9.859 1 98.62 158 ALA B CA 1
ATOM 2836 C C . ALA B 1 158 ? -9.141 20.531 9.688 1 98.62 158 ALA B C 1
ATOM 2838 O O . ALA B 1 158 ? -9.844 19.641 9.227 1 98.62 158 ALA B O 1
ATOM 2839 N N . GLY B 1 159 ? -9.641 21.641 10.062 1 98.44 159 GLY B N 1
ATOM 2840 C CA . GLY B 1 159 ? -11.047 21.953 9.906 1 98.44 159 GLY B CA 1
ATOM 2841 C C . GLY B 1 159 ? -11.453 22.156 8.453 1 98.44 159 GLY B C 1
ATOM 2842 O O . GLY B 1 159 ? -12.648 22.188 8.133 1 98.44 159 GLY B O 1
ATOM 2843 N N . LEU B 1 160 ? -10.531 22.297 7.555 1 98.25 160 LEU B N 1
ATOM 2844 C CA . LEU B 1 160 ? -10.812 22.562 6.148 1 98.25 160 LEU B CA 1
ATOM 2845 C C . LEU B 1 160 ? -10.766 21.266 5.336 1 98.25 160 LEU B C 1
ATOM 2847 O O . LEU B 1 160 ? -10.891 21.297 4.113 1 98.25 160 LEU B O 1
ATOM 2851 N N . MET B 1 161 ? -10.57 20.141 6.008 1 98.56 161 MET B N 1
ATOM 2852 C CA . MET B 1 161 ? -10.594 18.859 5.297 1 98.56 161 MET B CA 1
ATOM 2853 C C . MET B 1 161 ? -11.945 18.625 4.633 1 98.56 161 MET B C 1
ATOM 2855 O O . MET B 1 161 ? -12.984 18.922 5.219 1 98.56 161 MET B O 1
ATOM 2859 N N . LEU B 1 162 ? -11.945 18.141 3.418 1 98.5 162 LEU B N 1
ATOM 2860 C CA . LEU B 1 162 ? -13.164 17.766 2.715 1 98.5 162 LEU B CA 1
ATOM 2861 C C . LEU B 1 162 ? -13.82 16.562 3.371 1 98.5 162 LEU B C 1
ATOM 2863 O O . LEU B 1 162 ? -15.047 16.484 3.465 1 98.5 162 LEU B O 1
ATOM 2867 N N . PHE B 1 163 ? -13.023 15.594 3.736 1 98.75 163 PHE B N 1
ATOM 2868 C CA . PHE B 1 163 ? -13.391 14.445 4.562 1 98.75 163 PHE B CA 1
ATOM 2869 C C . PHE B 1 163 ? -12.672 14.492 5.902 1 98.75 163 PHE B C 1
ATOM 2871 O O . PHE B 1 163 ? -11.445 14.406 5.957 1 98.75 163 PHE B O 1
ATOM 2878 N N . THR B 1 164 ? -13.414 14.586 6.949 1 98.75 164 THR B N 1
ATOM 2879 C CA . THR B 1 164 ? -12.828 14.688 8.281 1 98.75 164 THR B CA 1
ATOM 2880 C C . THR B 1 164 ? -12.086 13.406 8.648 1 98.75 164 THR B C 1
ATOM 2882 O O . THR B 1 164 ? -12.25 12.383 7.984 1 98.75 164 THR B O 1
ATOM 2885 N N . LEU B 1 165 ? -11.273 13.555 9.703 1 98.88 165 LEU B N 1
ATOM 2886 C CA . LEU B 1 165 ? -10.562 12.367 10.164 1 98.88 165 LEU B CA 1
ATOM 2887 C C . LEU B 1 165 ? -11.539 11.258 10.523 1 98.88 165 LEU B C 1
ATOM 2889 O O . LEU B 1 165 ? -11.305 10.086 10.211 1 98.88 165 LEU B O 1
ATOM 2893 N N . ALA B 1 166 ? -12.609 11.609 11.172 1 98.88 166 ALA B N 1
ATOM 2894 C CA . ALA B 1 166 ? -13.617 10.617 11.539 1 98.88 166 ALA B CA 1
ATOM 2895 C C . ALA B 1 166 ? -14.18 9.93 10.297 1 98.88 166 ALA B C 1
ATOM 2897 O O . ALA B 1 166 ? -14.336 8.711 10.273 1 98.88 166 ALA B O 1
ATOM 2898 N N . GLU B 1 167 ? -14.461 10.695 9.273 1 98.88 167 GLU B N 1
ATOM 2899 C CA . GLU B 1 167 ? -14.992 10.148 8.031 1 98.88 167 GLU B CA 1
ATOM 2900 C C . GLU B 1 167 ? -13.961 9.266 7.328 1 98.88 167 GLU B C 1
ATOM 2902 O O . GLU B 1 167 ? -14.312 8.242 6.734 1 98.88 167 GLU B O 1
ATOM 2907 N N . GLN B 1 168 ? -12.703 9.719 7.363 1 98.94 168 GLN B N 1
ATOM 2908 C CA . GLN B 1 168 ? -11.633 8.914 6.777 1 98.94 168 GLN B CA 1
ATOM 2909 C C . GLN B 1 168 ? -11.531 7.555 7.465 1 98.94 168 GLN B C 1
ATOM 2911 O O . GLN B 1 168 ? -11.469 6.52 6.801 1 98.94 168 GLN B O 1
ATOM 2916 N N . ILE B 1 169 ? -11.539 7.586 8.797 1 98.94 169 ILE B N 1
ATOM 2917 C CA . ILE B 1 169 ? -11.43 6.355 9.57 1 98.94 169 ILE B CA 1
ATOM 2918 C C . ILE B 1 169 ? -12.609 5.441 9.242 1 98.94 169 ILE B C 1
ATOM 2920 O O . ILE B 1 169 ? -12.43 4.242 9.008 1 98.94 169 ILE B O 1
ATOM 2924 N N . SER B 1 170 ? -13.766 6.016 9.242 1 98.94 170 SER B N 1
ATOM 2925 C CA . SER B 1 170 ? -14.961 5.242 8.922 1 98.94 170 SER B CA 1
ATOM 2926 C C . SER B 1 170 ? -14.859 4.613 7.535 1 98.94 170 SER B C 1
ATOM 2928 O O . SER B 1 170 ? -15.109 3.416 7.371 1 98.94 170 SER B O 1
ATOM 2930 N N . TYR B 1 171 ? -14.477 5.379 6.57 1 98.88 171 TYR B N 1
ATOM 2931 C CA . TYR B 1 171 ? -14.359 4.914 5.191 1 98.88 171 TYR B CA 1
ATOM 2932 C C . TYR B 1 171 ? -13.328 3.799 5.082 1 98.88 171 TYR B C 1
ATOM 2934 O O . TYR B 1 171 ? -13.609 2.74 4.516 1 98.88 171 TYR B O 1
ATOM 2942 N N . LEU B 1 172 ? -12.148 4.016 5.617 1 98.94 172 LEU B N 1
ATOM 2943 C CA . LEU B 1 172 ? -11.07 3.037 5.555 1 98.94 172 LEU B CA 1
ATOM 2944 C C . LEU B 1 172 ? -11.469 1.735 6.238 1 98.94 172 LEU B C 1
ATOM 2946 O O . LEU B 1 172 ? -11.203 0.648 5.719 1 98.94 172 LEU B O 1
ATOM 2950 N N . SER B 1 173 ? -12.094 1.85 7.414 1 98.81 173 SER B N 1
ATOM 2951 C CA . SER B 1 173 ? -12.477 0.657 8.164 1 98.81 173 SER B CA 1
ATOM 2952 C C . SER B 1 173 ? -13.508 -0.164 7.402 1 98.81 173 SER B C 1
ATOM 2954 O O . SER B 1 173 ? -13.531 -1.392 7.508 1 98.81 173 SER B O 1
ATOM 2956 N N . ARG B 1 174 ? -14.328 0.514 6.641 1 98.44 174 ARG B N 1
ATOM 2957 C CA . ARG B 1 174 ? -15.375 -0.162 5.887 1 98.44 174 ARG B CA 1
ATOM 2958 C C . ARG B 1 174 ? -14.797 -0.913 4.691 1 98.44 174 ARG B C 1
ATOM 2960 O O . ARG B 1 174 ? -15.172 -2.061 4.438 1 98.44 174 ARG B O 1
ATOM 2967 N N . LEU B 1 175 ? -13.898 -0.352 3.994 1 98.56 175 LEU B N 1
ATOM 2968 C CA . LEU B 1 175 ? -13.422 -0.922 2.738 1 98.56 175 LEU B CA 1
ATOM 2969 C C . LEU B 1 175 ? -12.258 -1.87 2.982 1 98.56 175 LEU B C 1
ATOM 2971 O O . LEU B 1 175 ? -12.133 -2.9 2.316 1 98.56 175 LEU B O 1
ATOM 2975 N N . TYR B 1 176 ? -11.398 -1.56 3.953 1 98.62 176 TYR B N 1
ATOM 2976 C CA . TYR B 1 176 ? -10.117 -2.25 4.066 1 98.62 176 TYR B CA 1
ATOM 2977 C C . TYR B 1 176 ? -9.969 -2.908 5.434 1 98.62 176 TYR B C 1
ATOM 2979 O O . TYR B 1 176 ? -9.211 -3.867 5.59 1 98.62 176 TYR B O 1
ATOM 2987 N N . GLY B 1 177 ? -10.688 -2.438 6.414 1 98.25 177 GLY B N 1
ATOM 2988 C CA . GLY B 1 177 ? -10.375 -2.781 7.793 1 98.25 177 GLY B CA 1
ATOM 2989 C C . GLY B 1 177 ? -9.156 -2.053 8.328 1 98.25 177 GLY B C 1
ATOM 2990 O O . GLY B 1 177 ? -8.234 -1.736 7.57 1 98.25 177 GLY B O 1
ATOM 2991 N N . LEU B 1 178 ? -9.227 -1.733 9.609 1 98.62 178 LEU B N 1
ATOM 2992 C CA . LEU B 1 178 ? -8.094 -1.078 10.258 1 98.62 178 LEU B CA 1
ATOM 2993 C C . LEU B 1 178 ? -7.52 -1.952 11.367 1 98.62 178 LEU B C 1
ATOM 2995 O O . LEU B 1 178 ? -8.25 -2.713 12 1 98.62 178 LEU B O 1
ATOM 2999 N N . SER B 1 179 ? -6.258 -1.854 11.562 1 98.06 179 SER B N 1
ATOM 3000 C CA . SER B 1 179 ? -5.555 -2.584 12.609 1 98.06 179 SER B CA 1
ATOM 3001 C C . SER B 1 179 ? -4.816 -1.633 13.547 1 98.06 179 SER B C 1
ATOM 3003 O O . SER B 1 179 ? -4.559 -0.48 13.188 1 98.06 179 SER B O 1
ATOM 3005 N N . ASP B 1 180 ? -4.504 -2.207 14.734 1 97.88 180 ASP B N 1
ATOM 3006 C CA . ASP B 1 180 ? -3.594 -1.472 15.602 1 97.88 180 ASP B CA 1
ATOM 3007 C C . ASP B 1 180 ? -2.281 -1.155 14.891 1 97.88 180 ASP B C 1
ATOM 3009 O O . ASP B 1 180 ? -1.699 -2.023 14.234 1 97.88 180 ASP B O 1
ATOM 3013 N N . GLY B 1 181 ? -1.9 0.141 15.008 1 98.06 181 GLY B N 1
ATOM 3014 C CA . GLY B 1 181 ? -0.613 0.514 14.445 1 98.06 181 GLY B CA 1
ATOM 3015 C C . GLY B 1 181 ? -0.724 1.142 13.07 1 98.06 181 GLY B C 1
ATOM 3016 O O . GLY B 1 181 ? 0.264 1.646 12.531 1 98.06 181 GLY B O 1
ATOM 3017 N N . ASP B 1 182 ? -1.94 1.111 12.477 1 98.75 182 ASP B N 1
ATOM 3018 C CA . ASP B 1 182 ? -2.107 1.768 11.188 1 98.75 182 ASP B CA 1
ATOM 3019 C C . ASP B 1 182 ? -1.936 3.279 11.312 1 98.75 182 ASP B C 1
ATOM 3021 O O . ASP B 1 182 ? -2.363 3.879 12.305 1 98.75 182 ASP B O 1
ATOM 3025 N N . LEU B 1 183 ? -1.293 3.871 10.312 1 98.94 183 LEU B N 1
ATOM 3026 C CA . LEU B 1 183 ? -1.204 5.32 10.188 1 98.94 183 LEU B CA 1
ATOM 3027 C C . LEU B 1 183 ? -2.148 5.836 9.109 1 98.94 183 LEU B C 1
ATOM 3029 O O . LEU B 1 183 ? -2.393 5.148 8.117 1 98.94 183 LEU B O 1
ATOM 3033 N N . ILE B 1 184 ? -2.641 7.031 9.312 1 99 184 ILE B N 1
ATOM 3034 C CA . ILE B 1 184 ? -3.416 7.738 8.305 1 99 184 ILE B CA 1
ATOM 3035 C C . ILE B 1 184 ? -2.801 9.117 8.047 1 99 184 ILE B C 1
ATOM 3037 O O . ILE B 1 184 ? -2.77 9.961 8.945 1 99 184 ILE B O 1
ATOM 3041 N N . PHE B 1 185 ? -2.209 9.289 6.859 1 99 185 PHE B N 1
ATOM 3042 C CA . PHE B 1 185 ? -1.919 10.625 6.348 1 99 185 PHE B CA 1
ATOM 3043 C C . PHE B 1 185 ? -3.176 11.281 5.785 1 99 185 PHE B C 1
ATOM 3045 O O . PHE B 1 185 ? -3.791 10.75 4.855 1 99 185 PHE B O 1
ATOM 3052 N N . THR B 1 186 ? -3.549 12.445 6.238 1 98.94 186 THR B N 1
ATOM 3053 C CA . THR B 1 186 ? -4.934 12.883 6.109 1 98.94 186 THR B CA 1
ATOM 3054 C C . THR B 1 186 ? -5.098 13.828 4.926 1 98.94 186 THR B C 1
ATOM 3056 O O . THR B 1 186 ? -6.168 14.398 4.719 1 98.94 186 THR B O 1
ATOM 3059 N N . GLY B 1 187 ? -4.105 14.047 4.16 1 98.62 187 GLY B N 1
ATOM 3060 C CA . GLY B 1 187 ? -4.148 15 3.064 1 98.62 187 GLY B CA 1
ATOM 3061 C C . GLY B 1 187 ? -3.334 16.25 3.332 1 98.62 187 GLY B C 1
ATOM 3062 O O . GLY B 1 187 ? -2.959 16.516 4.473 1 98.62 187 GLY B O 1
ATOM 3063 N N . THR B 1 188 ? -3.064 16.984 2.291 1 98.81 188 THR B N 1
ATOM 3064 C CA . THR B 1 188 ? -2.213 18.172 2.398 1 98.81 188 THR B CA 1
ATOM 3065 C C . THR B 1 188 ? -2.951 19.422 1.912 1 98.81 188 THR B C 1
ATOM 3067 O O . THR B 1 188 ? -3.771 19.344 0.995 1 98.81 188 THR B O 1
ATOM 3070 N N . PRO B 1 189 ? -2.68 20.562 2.541 1 98.56 189 PRO B N 1
ATOM 3071 C CA . PRO B 1 189 ? -3.197 21.828 2.023 1 98.56 189 PRO B CA 1
ATOM 3072 C C . PRO B 1 189 ? -2.393 22.359 0.838 1 98.56 189 PRO B C 1
ATOM 3074 O O . PRO B 1 189 ? -1.473 21.688 0.365 1 98.56 189 PRO B O 1
ATOM 3077 N N . GLU B 1 190 ? -2.805 23.484 0.31 1 97.94 190 GLU B N 1
ATOM 3078 C CA . GLU B 1 190 ? -2.078 24.125 -0.788 1 97.94 190 GLU B CA 1
ATOM 3079 C C . GLU B 1 190 ? -0.656 24.484 -0.374 1 97.94 190 GLU B C 1
ATOM 3081 O O . GLU B 1 190 ? -0.323 24.453 0.813 1 97.94 190 GLU B O 1
ATOM 3086 N N . GLY B 1 191 ? 0.187 24.812 -1.324 1 98.31 191 GLY B N 1
ATOM 3087 C CA . GLY B 1 191 ? 1.551 25.25 -1.083 1 98.31 191 GLY B CA 1
ATOM 3088 C C . GLY B 1 191 ? 2.584 24.172 -1.327 1 98.31 191 GLY B C 1
ATOM 3089 O O . GLY B 1 191 ? 3.738 24.297 -0.917 1 98.31 191 GLY B O 1
ATOM 3090 N N . VAL B 1 192 ? 2.201 23.125 -1.914 1 98.31 192 VAL B N 1
ATOM 3091 C CA . VAL B 1 192 ? 3.107 22.047 -2.266 1 98.31 192 VAL B CA 1
ATOM 3092 C C . VAL B 1 192 ? 4.188 22.547 -3.217 1 98.31 192 VAL B C 1
ATOM 3094 O O . VAL B 1 192 ? 3.904 23.344 -4.121 1 98.31 192 VAL B O 1
ATOM 3097 N N . ALA B 1 193 ? 5.41 22.109 -2.973 1 98.25 193 ALA B N 1
ATOM 3098 C CA . ALA B 1 193 ? 6.508 22.578 -3.814 1 98.25 193 ALA B CA 1
ATOM 3099 C C . ALA B 1 193 ? 7.676 21.594 -3.795 1 98.25 193 ALA B C 1
ATOM 3101 O O . ALA B 1 193 ? 7.754 20.734 -2.912 1 98.25 193 ALA B O 1
ATOM 3102 N N . ARG B 1 194 ? 8.508 21.859 -4.723 1 98.5 194 ARG B N 1
ATOM 3103 C CA . ARG B 1 194 ? 9.695 21.031 -4.891 1 98.5 194 ARG B CA 1
ATOM 3104 C C . ARG B 1 194 ? 10.68 21.25 -3.754 1 98.5 194 ARG B C 1
ATOM 3106 O O . ARG B 1 194 ? 10.812 22.359 -3.246 1 98.5 194 ARG B O 1
ATOM 3113 N N . ILE B 1 195 ? 11.359 20.125 -3.309 1 98.81 195 ILE B N 1
ATOM 3114 C CA . ILE B 1 195 ? 12.453 20.234 -2.354 1 98.81 195 ILE B CA 1
ATOM 3115 C C . ILE B 1 195 ? 13.758 19.781 -3.016 1 98.81 195 ILE B C 1
ATOM 3117 O O . ILE B 1 195 ? 13.734 19.031 -3.998 1 98.81 195 ILE B O 1
ATOM 3121 N N . GLU B 1 196 ? 14.867 20.234 -2.492 1 98.19 196 GLU B N 1
ATOM 3122 C CA . GLU B 1 196 ? 16.188 19.938 -3.051 1 98.19 196 GLU B CA 1
ATOM 3123 C C . GLU B 1 196 ? 17.203 19.641 -1.948 1 98.19 196 GLU B C 1
ATOM 3125 O O . GLU B 1 196 ? 16.969 19.953 -0.781 1 98.19 196 GLU B O 1
ATOM 3130 N N . SER B 1 197 ? 18.297 18.969 -2.375 1 98.12 197 SER B N 1
ATOM 3131 C CA . SER B 1 197 ? 19.391 18.703 -1.437 1 98.12 197 SER B CA 1
ATOM 3132 C C . SER B 1 197 ? 19.828 19.984 -0.724 1 98.12 197 SER B C 1
ATOM 3134 O O . SER B 1 197 ? 19.969 21.031 -1.354 1 98.12 197 SER B O 1
ATOM 3136 N N . GLY B 1 198 ? 19.938 19.875 0.614 1 98.5 198 GLY B N 1
ATOM 3137 C CA . GLY B 1 198 ? 20.359 21.016 1.418 1 98.5 198 GLY B CA 1
ATOM 3138 C C . GLY B 1 198 ? 19.203 21.703 2.113 1 98.5 198 GLY B C 1
ATOM 3139 O O . GLY B 1 198 ? 19.406 22.469 3.062 1 98.5 198 GLY B O 1
ATOM 3140 N N . ASP B 1 199 ? 17.969 21.484 1.66 1 98.88 199 ASP B N 1
ATOM 3141 C CA . ASP B 1 199 ? 16.797 22.125 2.258 1 98.88 199 ASP B CA 1
ATOM 3142 C C . ASP B 1 199 ? 16.609 21.672 3.705 1 98.88 199 ASP B C 1
ATOM 3144 O O . ASP B 1 199 ? 16.844 20.516 4.031 1 98.88 199 ASP B O 1
ATOM 3148 N N . GLN B 1 200 ? 16.25 22.594 4.52 1 98.88 200 GLN B N 1
ATOM 3149 C CA . GLN B 1 200 ? 15.82 22.328 5.891 1 98.88 200 GLN B CA 1
ATOM 3150 C C . GLN B 1 200 ? 14.305 22.453 6.023 1 98.88 200 GLN B C 1
ATOM 3152 O O . GLN B 1 200 ? 13.727 23.5 5.695 1 98.88 200 GLN B O 1
ATOM 3157 N N . LEU B 1 201 ? 13.688 21.359 6.484 1 98.94 201 LEU B N 1
ATOM 3158 C CA . LEU B 1 201 ? 12.234 21.328 6.605 1 98.94 201 LEU B CA 1
ATOM 3159 C C . LEU B 1 201 ? 11.812 21.328 8.07 1 98.94 201 LEU B C 1
ATOM 3161 O O . LEU B 1 201 ? 12.172 20.422 8.828 1 98.94 201 LEU B O 1
ATOM 3165 N N . ASP B 1 202 ? 11.102 22.359 8.461 1 98.94 202 ASP B N 1
ATOM 3166 C CA . ASP B 1 202 ? 10.586 22.484 9.82 1 98.94 202 ASP B CA 1
ATOM 3167 C C . ASP B 1 202 ? 9.062 22.391 9.844 1 98.94 202 ASP B C 1
ATOM 3169 O O . ASP B 1 202 ? 8.375 23.219 9.227 1 98.94 202 ASP B O 1
ATOM 3173 N N . LEU B 1 203 ? 8.594 21.391 10.508 1 98.94 203 LEU B N 1
ATOM 3174 C CA . LEU B 1 203 ? 7.152 21.203 10.641 1 98.94 203 LEU B CA 1
ATOM 3175 C C . LEU B 1 203 ? 6.695 21.5 12.062 1 98.94 203 LEU B C 1
ATOM 3177 O O . LEU B 1 203 ? 7.441 21.266 13.023 1 98.94 203 LEU B O 1
ATOM 3181 N N . SER B 1 204 ? 5.469 22 12.156 1 98.88 204 SER B N 1
ATOM 3182 C CA . SER B 1 204 ? 4.883 22.234 13.469 1 98.88 204 SER B CA 1
ATOM 3183 C C . SER B 1 204 ? 3.402 21.875 13.492 1 98.88 204 SER B C 1
ATOM 3185 O O . SER B 1 204 ? 2.633 22.344 12.656 1 98.88 204 SER B O 1
ATOM 3187 N N . LEU B 1 205 ? 3.037 20.969 14.281 1 98.81 205 LEU B N 1
ATOM 3188 C CA . LEU B 1 205 ? 1.656 20.812 14.719 1 98.81 205 LEU B CA 1
ATOM 3189 C C . LEU B 1 205 ? 1.364 21.672 15.945 1 98.81 205 LEU B C 1
ATOM 3191 O O . LEU B 1 205 ? 1.752 21.328 17.062 1 98.81 205 LEU B O 1
ATOM 3195 N N . HIS B 1 206 ? 0.662 22.766 15.688 1 98.12 206 HIS B N 1
ATOM 3196 C CA . HIS B 1 206 ? 0.606 23.875 16.641 1 98.12 206 HIS B CA 1
ATOM 3197 C C . HIS B 1 206 ? 0.18 23.406 18.016 1 98.12 206 HIS B C 1
ATOM 3199 O O . HIS B 1 206 ? -0.876 22.781 18.172 1 98.12 206 HIS B O 1
ATOM 3205 N N . GLY B 1 207 ? 1.038 23.703 19.031 1 97.31 207 GLY B N 1
ATOM 3206 C CA . GLY B 1 207 ? 0.734 23.422 20.422 1 97.31 207 GLY B CA 1
ATOM 3207 C C . GLY B 1 207 ? 0.922 21.969 20.797 1 97.31 207 GLY B C 1
ATOM 3208 O O . GLY B 1 207 ? 0.642 21.562 21.922 1 97.31 207 GLY B O 1
ATOM 3209 N N . GLN B 1 208 ? 1.398 21.172 19.828 1 97.75 208 GLN B N 1
ATOM 3210 C CA . GLN B 1 208 ? 1.479 19.75 20.094 1 97.75 208 GLN B CA 1
ATOM 3211 C C . GLN B 1 208 ? 2.9 19.234 19.891 1 97.75 208 GLN B C 1
ATOM 3213 O O . GLN B 1 208 ? 3.537 18.766 20.844 1 97.75 208 GLN B O 1
ATOM 3218 N N . VAL B 1 209 ? 3.443 19.312 18.688 1 98.5 209 VAL B N 1
ATOM 3219 C CA . VAL B 1 209 ? 4.746 18.719 18.391 1 98.5 209 VAL B CA 1
ATOM 3220 C C . VAL B 1 209 ? 5.363 19.406 17.172 1 98.5 209 VAL B C 1
ATOM 3222 O O . VAL B 1 209 ? 4.648 20 16.359 1 98.5 209 VAL B O 1
ATOM 3225 N N . SER B 1 210 ? 6.625 19.438 17.125 1 98.56 210 SER B N 1
ATOM 3226 C CA . SER B 1 210 ? 7.387 19.891 15.969 1 98.56 210 SER B CA 1
ATOM 3227 C C . SER B 1 210 ? 8.328 18.812 15.469 1 98.56 210 SER B C 1
ATOM 3229 O O . SER B 1 210 ? 8.648 17.859 16.203 1 98.56 210 SER B O 1
ATOM 3231 N N . ALA B 1 211 ? 8.75 18.938 14.273 1 98.75 211 ALA B N 1
ATOM 3232 C CA . ALA B 1 211 ? 9.68 17.984 13.664 1 98.75 211 ALA B CA 1
ATOM 3233 C C . ALA B 1 211 ? 10.57 18.672 12.633 1 98.75 211 ALA B C 1
ATOM 3235 O O . ALA B 1 211 ? 10.203 19.703 12.078 1 98.75 211 ALA B O 1
ATOM 3236 N N . HIS B 1 212 ? 11.695 18.047 12.438 1 98.81 212 HIS B N 1
ATOM 3237 C CA . HIS B 1 212 ? 12.695 18.625 11.539 1 98.81 212 HIS B CA 1
ATOM 3238 C C . HIS B 1 212 ? 13.383 17.547 10.719 1 98.81 212 HIS B C 1
ATOM 3240 O O . HIS B 1 212 ? 13.75 16.5 11.242 1 98.81 212 HIS B O 1
ATOM 3246 N N . TRP B 1 213 ? 13.508 17.875 9.398 1 98.88 213 TRP B N 1
ATOM 3247 C CA . TRP B 1 213 ? 14.32 17.031 8.523 1 98.88 213 TRP B CA 1
ATOM 3248 C C . TRP B 1 213 ? 15.234 17.875 7.648 1 98.88 213 TRP B C 1
ATOM 3250 O O .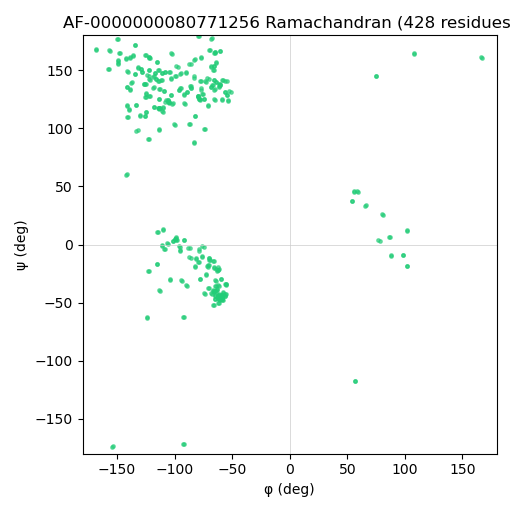 TRP B 1 213 ? 14.852 18.969 7.211 1 98.88 213 TRP B O 1
ATOM 3260 N N . LYS B 1 214 ? 16.344 17.328 7.395 1 98.69 214 LYS B N 1
ATOM 3261 C CA . LYS B 1 214 ? 17.219 17.828 6.34 1 98.69 214 LYS B CA 1
ATOM 3262 C C . LYS B 1 214 ? 17.141 16.953 5.094 1 98.69 214 LYS B C 1
ATOM 3264 O O . LYS B 1 214 ? 17.016 15.734 5.195 1 98.69 214 LYS B O 1
ATOM 3269 N N . VAL B 1 215 ? 17.203 17.594 3.936 1 98.75 215 VAL B N 1
ATOM 3270 C CA . VAL B 1 215 ? 17.312 16.844 2.689 1 98.75 215 VAL B CA 1
ATOM 3271 C C . VAL B 1 215 ? 18.781 16.641 2.326 1 98.75 215 VAL B C 1
ATOM 3273 O O . VAL B 1 215 ? 19.516 17.625 2.164 1 98.75 215 VAL B O 1
ATOM 3276 N N . ALA B 1 216 ? 19.203 15.445 2.201 1 96.12 216 ALA B N 1
ATOM 3277 C CA . ALA B 1 216 ? 20.609 15.141 1.946 1 96.12 216 ALA B CA 1
ATOM 3278 C C . ALA B 1 216 ? 20.828 14.828 0.472 1 96.12 216 ALA B C 1
ATOM 3280 O O . ALA B 1 216 ? 19.922 14.391 -0.228 1 96.12 216 ALA B O 1
#

Radius of gyration: 20.79 Å; Cα contacts (8 Å, |Δi|>4): 1227; chains: 2; bounding box: 43×61×49 Å

InterPro domains:
  IPR011234 Fumarylacetoacetase-like, C-terminal [PF01557] (16-209)
  IPR036663 Fumarylacetoacetase-like, C-terminal domain superfamily [G3DSA:3.90.850.10] (2-216)
  IPR036663 Fumarylacetoacetase-like, C-terminal domain superfamily [SSF56529] (5-211)

Foldseek 3Di:
DQWAAADNDTFAADWEKEWEPFFVQACVQVPHDDDPATDIDTADSQQEDEQVAFAEDDPVAPFKKWFKFKKWFFAAWAAQDALVCQLVRTFWIWMKTQIFRVVLQVVCVVVVHGRHVGRHPHNNIYTYHTYGSVVPPDPQAKKKFKDKPNHTQFIDGSVRTNAHPSRVSNVCRHPPITHHNYMYGRYGHPRMGGDDAQIKMWMDGPPGDIHIHHYD/DQWAAADNDTFAADWEKEWEPFFVQACVQVVHDDDPATDIDTADSQQEDEQVAFAEDDPVAPFKKWFKFKKWFFAAWAAQDALVCQLVRTFWIWMKTQIFRVVLQVVCVVVVHGRHVGRHPHNNIYTYHTYGSVVPPDPQAKKKFKDKPNHTQFIDGSVRTNAHPSRVSNVCRHPPITHHNYMYGRYGHPRMGGDDQQIKMWMDGPPGDIHIHHYD

Sequence (432 aa):
MSSVKLGLHAIRVGNIFCIGRNYAAHAAELGNKVEDEPLVFLKPTSALLDESSPIRLPEYSGDVHHECELVALIGKGGDDIPPEKALDHVAGYGIGLDLTARDAQAEAKRKGQPWTKAKGFRGAACVSTLVPAARVEDPQRLKFELRVNGQLRQRGDAGLMLFTLAEQISYLSRLYGLSDGDLIFTGTPEGVARIESGDQLDLSLHGQVSAHWKVAMSSVKLGLHAIRVGNIFCIGRNYAAHAAELGNKVEDEPLVFLKPTSALLDESSPIRLPEYSGDVHHECELVALIGKGGDDIPPEKALDHVAGYGIGLDLTARDAQAEAKRKGQPWTKAKGFRGAACVSTLVPAARVEDPQRLKFELRVNGQLRQRGDAGLMLFTLAEQISYLSRLYGLSDGDLIFTGTPEGVARIESGDQLDLSLHGQVSAHWKVA

Nearest PDB structures (foldseek):
  6fog-assembly4_D  TM=9.875E-01  e=4.443E-30  Homo sapiens
  6sbi-assembly2_C  TM=9.870E-01  e=2.090E-29  Mus musculus
  1saw-assembly1_A  TM=9.863E-01  e=4.369E-28  Homo sapiens
  6foh-assembly1_A  TM=9.679E-01  e=3.474E-28  Homo sapiens
  3s52-assembly2_C  TM=9.566E-01  e=2.306E-27  Yersinia pestis CO92

pLDDT: mean 97.79, std 2.7, range [70.62, 99.0]